Protein AF-0000000078815410 (afdb_homodimer)

Radius of gyration: 27.31 Å; Cα contacts (8 Å, |Δi|>4): 2546; chains: 2; bounding box: 97×78×73 Å

Organism: NCBI:txid997873

pLDDT: mean 85.06, std 20.86, range [18.75, 98.94]

Sequence (738 aa):
MSAFCLCMFTACDSDDNNLLCYGTHTDIEGDVTAFGAVGDGKTDCSKAINSAIASLPAEGGVLVIPEGDFVLDAPIVINKHNVTIKGLNPGMRSNIDVNGINDLLGPGGGSKLVARNAEAAIKVETGMKGVKIMNLMVSGGTEARNIGIHFAGATDNGMLSNIIGINLHTGIKIEQAKNMQIVNCWVCELPNSIELIGGENIVVKNCQLGAQPTGITCKVQEVNKLSFINNQVYPDGRENLVLDACNNCVIEGNNFKSYYNGILVLNGNDNTVNKNIFWLTGAVQNQLLDHGDDFGIINVKGNNNMVASNSLSCEWAYAGAVTVNAVQGTGNVFKNCFVDNLESYRVFLVNAQTEVSNCVSSDKVSIVEMSAFCLCMFTACDSDDNNLLCYGTHTDIEGDVTAFGAVGDGKTDCSKAINSAIASLPAEGGVLVIPEGDFVLDAPIVINKHNVTIKGLNPGMRSNIDVNGINDLLGPGGGSKLVARNAEAAIKVETGMKGVKIMNLMVSGGTEARNIGIHFAGATDNGMLSNIIGINLHTGIKIEQAKNMQIVNCWVCELPNSIELIGGENIVVKNCQLGAQPTGITCKVQEVNKLSFINNQVYPDGRENLVLDACNNCVIEGNNFKSYYNGILVLNGNDNTVNKNIFWLTGAVQNQLLDHGDDFGIINVKGNNNMVASNSLSCEWAYAGAVTVNAVQGTGNVFKNCFVDNLESYRVFLVNAQTEVSNCVSSDKVSIVE

Structure (mmCIF, N/CA/C/O backbone):
data_AF-0000000078815410-model_v1
#
loop_
_entity.id
_entity.type
_entity.pdbx_description
1 polymer 'Parallel beta-helix'
#
loop_
_atom_site.group_PDB
_atom_site.id
_atom_site.type_symbol
_atom_site.label_atom_id
_atom_site.label_alt_id
_atom_site.label_comp_id
_atom_site.label_asym_id
_atom_site.label_entity_id
_atom_site.label_seq_id
_atom_site.pdbx_PDB_ins_code
_atom_site.Cartn_x
_atom_site.Cartn_y
_atom_site.Cartn_z
_atom_site.occupancy
_atom_site.B_iso_or_equiv
_atom_site.auth_seq_id
_atom_site.auth_comp_id
_atom_site.auth_asym_id
_atom_site.auth_atom_id
_atom_site.pdbx_PDB_model_num
ATOM 1 N N . MET A 1 1 ? 45.094 0.623 -44.938 1 21.47 1 MET A N 1
ATOM 2 C CA . MET A 1 1 ? 43.938 -0.272 -45.062 1 21.47 1 MET A CA 1
ATOM 3 C C . MET A 1 1 ? 43.312 -0.536 -43.688 1 21.47 1 MET A C 1
ATOM 5 O O . MET A 1 1 ? 43.812 -1.364 -42.906 1 21.47 1 MET A O 1
ATOM 9 N N . SER A 1 2 ? 42.812 0.29 -42.781 1 20.84 2 SER A N 1
ATOM 10 C CA . SER A 1 2 ? 42.656 0.735 -41.406 1 20.84 2 SER A CA 1
ATOM 11 C C . SER A 1 2 ? 41.406 0.148 -40.781 1 20.84 2 SER A C 1
ATOM 13 O O . SER A 1 2 ? 40.312 0.32 -41.281 1 20.84 2 SER A O 1
ATOM 15 N N . ALA A 1 3 ? 41.5 -1.076 -39.938 1 19.61 3 ALA A N 1
ATOM 16 C CA . ALA A 1 3 ? 40.594 -2.152 -39.531 1 19.61 3 ALA A CA 1
ATOM 17 C C . ALA A 1 3 ? 39.562 -1.646 -38.531 1 19.61 3 ALA A C 1
ATOM 19 O O . ALA A 1 3 ? 39.906 -1.217 -37.438 1 19.61 3 ALA A O 1
ATOM 20 N N . PHE A 1 4 ? 38.406 -1.017 -38.875 1 18.75 4 PHE A N 1
ATOM 21 C CA . PHE A 1 4 ? 37.25 -0.422 -38.188 1 18.75 4 PHE A CA 1
ATOM 22 C C . PHE A 1 4 ? 36.469 -1.483 -37.438 1 18.75 4 PHE A C 1
ATOM 24 O O . PHE A 1 4 ? 35.812 -2.338 -38.062 1 18.75 4 PHE A O 1
ATOM 31 N N . CYS A 1 5 ? 37 -2.01 -36.25 1 20.64 5 CYS A N 1
ATOM 32 C CA . CYS A 1 5 ? 36.469 -3.102 -35.469 1 20.64 5 CYS A CA 1
ATOM 33 C C . CYS A 1 5 ? 35.031 -2.773 -35 1 20.64 5 CYS A C 1
ATOM 35 O O . CYS A 1 5 ? 34.844 -1.806 -34.25 1 20.64 5 CYS A O 1
ATOM 37 N N . LEU A 1 6 ? 34.031 -3.113 -35.719 1 19.34 6 LEU A N 1
ATOM 38 C CA . LEU A 1 6 ? 32.562 -3.021 -35.625 1 19.34 6 LEU A CA 1
ATOM 39 C C . LEU A 1 6 ? 32.062 -3.758 -34.375 1 19.34 6 LEU A C 1
ATOM 41 O O . LEU A 1 6 ? 32.25 -4.977 -34.25 1 19.34 6 LEU A O 1
ATOM 45 N N . CYS A 1 7 ? 32.094 -3.135 -33.156 1 23.2 7 CYS A N 1
ATOM 46 C CA . CYS A 1 7 ? 31.609 -3.521 -31.844 1 23.2 7 CYS A CA 1
ATOM 47 C C . CYS A 1 7 ? 30.203 -4.105 -31.922 1 23.2 7 CYS A C 1
ATOM 49 O O . CYS A 1 7 ? 29.25 -3.387 -32.219 1 23.2 7 CYS A O 1
ATOM 51 N N . MET A 1 8 ? 30.109 -5.328 -32.406 1 23.12 8 MET A N 1
ATOM 52 C CA . MET A 1 8 ? 28.922 -6.156 -32.594 1 23.12 8 MET A CA 1
ATOM 53 C C . MET A 1 8 ? 28.094 -6.223 -31.297 1 23.12 8 MET A C 1
ATOM 55 O O . MET A 1 8 ? 28.641 -6.453 -30.219 1 23.12 8 MET A O 1
ATOM 59 N N . PHE A 1 9 ? 26.984 -5.598 -31.172 1 26.02 9 PHE A N 1
ATOM 60 C CA . PHE A 1 9 ? 25.797 -5.57 -30.312 1 26.02 9 PHE A CA 1
ATOM 61 C C . PHE A 1 9 ? 25.281 -6.98 -30.047 1 26.02 9 PHE A C 1
ATOM 63 O O . PHE A 1 9 ? 24.578 -7.555 -30.891 1 26.02 9 PHE A O 1
ATOM 70 N N . THR A 1 10 ? 26.125 -7.883 -29.453 1 25.97 10 THR A N 1
ATOM 71 C CA . THR A 1 10 ? 25.75 -9.273 -29.188 1 25.97 10 THR A CA 1
ATOM 72 C C . THR A 1 10 ? 24.484 -9.344 -28.344 1 25.97 10 THR A C 1
ATOM 74 O O . THR A 1 10 ? 24.328 -8.57 -27.406 1 25.97 10 THR A O 1
ATOM 77 N N . ALA A 1 11 ? 23.422 -9.984 -28.578 1 27.25 11 ALA A N 1
ATOM 78 C CA . ALA A 1 11 ? 22.328 -10.672 -27.906 1 27.25 11 ALA A CA 1
ATOM 79 C C . ALA A 1 11 ? 22.797 -11.352 -26.625 1 27.25 11 ALA A C 1
ATOM 81 O O . ALA A 1 11 ? 24 -11.625 -26.469 1 27.25 11 ALA A O 1
ATOM 82 N N . CYS A 1 12 ? 21.969 -11.828 -25.578 1 31.03 12 CYS A N 1
ATOM 83 C CA . CYS A 1 12 ? 22.406 -12.531 -24.375 1 31.03 12 CYS A CA 1
ATOM 84 C C . CYS A 1 12 ? 23.484 -13.555 -24.703 1 31.03 12 CYS A C 1
ATOM 86 O O . CYS A 1 12 ? 23.703 -14.5 -23.938 1 31.03 12 CYS A O 1
ATOM 88 N N . ASP A 1 13 ? 23.906 -13.938 -25.766 1 26.97 13 ASP A N 1
ATOM 89 C CA . ASP A 1 13 ? 24.875 -14.977 -26.094 1 26.97 13 ASP A CA 1
ATOM 90 C C . ASP A 1 13 ? 26.203 -14.734 -25.375 1 26.97 13 ASP A C 1
ATOM 92 O O . ASP A 1 13 ? 27.109 -15.562 -25.422 1 26.97 13 ASP A O 1
ATOM 96 N N . SER A 1 14 ? 26.922 -13.797 -25.484 1 28.58 14 SER A N 1
ATOM 97 C CA . SER A 1 14 ? 28.344 -14.047 -25.25 1 28.58 14 SER A CA 1
ATOM 98 C C . SER A 1 14 ? 28.609 -14.438 -23.797 1 28.58 14 SER A C 1
ATOM 100 O O . SER A 1 14 ? 27.781 -14.195 -22.922 1 28.58 14 SER A O 1
ATOM 102 N N . ASP A 1 15 ? 29.891 -14.961 -23.219 1 27.55 15 ASP A N 1
ATOM 103 C CA . ASP A 1 15 ? 30.594 -15.648 -22.141 1 27.55 15 ASP A CA 1
ATOM 104 C C . ASP A 1 15 ? 30.266 -15.039 -20.781 1 27.55 15 ASP A C 1
ATOM 106 O O . ASP A 1 15 ? 30.562 -15.625 -19.75 1 27.55 15 ASP A O 1
ATOM 110 N N . ASP A 1 16 ? 30.641 -13.828 -20.469 1 29.02 16 ASP A N 1
ATOM 111 C CA . ASP A 1 16 ? 30.812 -13.406 -19.078 1 29.02 16 ASP A CA 1
ATOM 112 C C . ASP A 1 16 ? 29.484 -13.469 -18.312 1 29.02 16 ASP A C 1
ATOM 114 O O . ASP A 1 16 ? 28.453 -13.008 -18.812 1 29.02 16 ASP A O 1
ATOM 118 N N . ASN A 1 17 ? 29.25 -14.281 -17.094 1 28.05 17 ASN A N 1
ATOM 119 C CA . ASN A 1 17 ? 28.391 -15.023 -16.172 1 28.05 17 ASN A CA 1
ATOM 120 C C . ASN A 1 17 ? 27.094 -14.273 -15.875 1 28.05 17 ASN A C 1
ATOM 122 O O . ASN A 1 17 ? 26 -14.828 -16.047 1 28.05 17 ASN A O 1
ATOM 126 N N . ASN A 1 18 ? 26.906 -13.695 -14.484 1 27.2 18 ASN A N 1
ATOM 127 C CA . ASN A 1 18 ? 26.078 -13.891 -13.312 1 27.2 18 ASN A CA 1
ATOM 128 C C . ASN A 1 18 ? 24.797 -13.039 -13.375 1 27.2 18 ASN A C 1
ATOM 130 O O . ASN A 1 18 ? 24.219 -12.711 -12.344 1 27.2 18 ASN A O 1
ATOM 134 N N . LEU A 1 19 ? 24.547 -12.273 -14.336 1 30.44 19 LEU A N 1
ATOM 135 C CA . LEU A 1 19 ? 23.578 -11.203 -14.055 1 30.44 19 LEU A CA 1
ATOM 136 C C . LEU A 1 19 ? 22.156 -11.719 -14.156 1 30.44 19 LEU A C 1
ATOM 138 O O . LEU A 1 19 ? 21.781 -12.32 -15.164 1 30.44 19 LEU A O 1
ATOM 142 N N . LEU A 1 20 ? 21.594 -12.203 -13.07 1 33.81 20 LEU A N 1
ATOM 143 C CA . LEU A 1 20 ? 20.188 -12.57 -12.945 1 33.81 20 LEU A CA 1
ATOM 144 C C . LEU A 1 20 ? 19.281 -11.539 -13.617 1 33.81 20 LEU A C 1
ATOM 146 O O . LEU A 1 20 ? 19.406 -10.336 -13.344 1 33.81 20 LEU A O 1
ATOM 150 N N . CYS A 1 21 ? 18.969 -11.703 -14.812 1 32.62 21 CYS A N 1
ATOM 151 C CA . CYS A 1 21 ? 18.047 -10.836 -15.539 1 32.62 21 CYS A CA 1
ATOM 152 C C . CYS A 1 21 ? 16.656 -10.891 -14.922 1 32.62 21 CYS A C 1
ATOM 154 O O . CYS A 1 21 ? 15.93 -11.883 -15.094 1 32.62 21 CYS A O 1
ATOM 156 N N . TYR A 1 22 ? 16.469 -10.516 -13.75 1 31.31 22 TYR A N 1
ATOM 157 C CA . TYR A 1 22 ? 15.117 -10.578 -13.188 1 31.31 22 TYR A CA 1
ATOM 158 C C . TYR A 1 22 ? 14.078 -10.125 -14.203 1 31.31 22 TYR A C 1
ATOM 160 O O . TYR A 1 22 ? 12.969 -10.664 -14.25 1 31.31 22 TYR A O 1
ATOM 168 N N . GLY A 1 23 ? 13.82 -8.703 -14.5 1 30.25 23 GLY A N 1
ATOM 169 C CA . GLY A 1 23 ? 12.758 -8.164 -15.328 1 30.25 23 GLY A CA 1
ATOM 170 C C . GLY A 1 23 ? 12.898 -8.516 -16.797 1 30.25 23 GLY A C 1
ATOM 171 O O . GLY A 1 23 ? 13.906 -9.094 -17.203 1 30.25 23 GLY A O 1
ATOM 172 N N . THR A 1 24 ? 11.75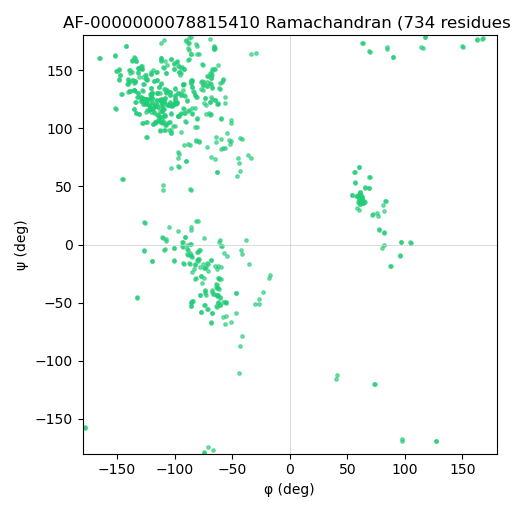8 -8.727 -17.562 1 32.28 24 THR A N 1
ATOM 173 C CA . THR A 1 24 ? 11.797 -8.656 -19.016 1 32.28 24 THR A CA 1
ATOM 174 C C . THR A 1 24 ? 12.773 -7.574 -19.469 1 32.28 24 THR A C 1
ATOM 176 O O . THR A 1 24 ? 12.719 -7.141 -20.625 1 32.28 24 THR A O 1
ATOM 179 N N . HIS A 1 25 ? 13.227 -6.621 -18.672 1 31.67 25 HIS A N 1
ATOM 180 C CA . HIS A 1 25 ? 13.641 -5.309 -19.156 1 31.67 25 HIS A CA 1
ATOM 181 C C . HIS A 1 25 ? 14.633 -5.434 -20.312 1 31.67 25 HIS A C 1
ATOM 183 O O . HIS A 1 25 ? 15.562 -6.234 -20.25 1 31.67 25 HIS A O 1
ATOM 189 N N . THR A 1 26 ? 14.242 -5.207 -21.469 1 34 26 THR A N 1
ATOM 190 C CA . THR A 1 26 ? 15.18 -4.637 -22.422 1 34 26 THR A CA 1
ATOM 191 C C . THR A 1 26 ? 16.312 -3.893 -21.719 1 34 26 THR A C 1
ATOM 193 O O . THR A 1 26 ? 17.312 -3.543 -22.344 1 34 26 THR A O 1
ATOM 196 N N . ASP A 1 27 ? 15.977 -3.062 -20.531 1 39.75 27 ASP A N 1
ATOM 197 C CA . ASP A 1 27 ? 17.062 -2.295 -19.906 1 39.75 27 ASP A CA 1
ATOM 198 C C . ASP A 1 27 ? 17.828 -3.145 -18.906 1 39.75 27 ASP A C 1
ATOM 200 O O . ASP A 1 27 ? 17.266 -4.008 -18.234 1 39.75 27 ASP A O 1
ATOM 204 N N . ILE A 1 28 ? 18.953 -3.305 -19.172 1 44.41 28 ILE A N 1
ATOM 205 C CA . ILE A 1 28 ? 20 -3.891 -18.344 1 44.41 28 ILE A CA 1
ATOM 206 C C . ILE A 1 28 ? 19.781 -3.492 -16.891 1 44.41 28 ILE A C 1
ATOM 208 O O . ILE A 1 28 ? 19.891 -2.316 -16.531 1 44.41 28 ILE A O 1
ATOM 212 N N . GLU A 1 29 ? 18.781 -4.156 -16.172 1 61.03 29 GLU A N 1
ATOM 213 C CA . GLU A 1 29 ? 18.719 -3.936 -14.727 1 61.03 29 GLU A CA 1
ATOM 214 C C . GLU A 1 29 ? 19.875 -4.652 -14.016 1 61.03 29 GLU A C 1
ATOM 216 O O . GLU A 1 29 ? 20.141 -5.828 -14.289 1 61.03 29 GLU A O 1
ATOM 221 N N . GLY A 1 30 ? 20.859 -3.795 -13.422 1 59.25 30 GLY A N 1
ATOM 222 C CA . GLY A 1 30 ? 21.922 -4.375 -12.609 1 59.25 30 GLY A CA 1
ATOM 223 C C . GLY A 1 30 ? 21.422 -4.93 -11.289 1 59.25 30 GLY A C 1
ATOM 224 O O . GLY A 1 30 ? 20.672 -4.258 -10.57 1 59.25 30 GLY A O 1
ATOM 225 N N . ASP A 1 31 ? 21.5 -6.32 -11.156 1 72.94 31 ASP A N 1
ATOM 226 C CA . ASP A 1 31 ? 21.234 -6.957 -9.875 1 72.94 31 ASP A CA 1
ATOM 227 C C . ASP A 1 31 ? 22.406 -6.734 -8.906 1 72.94 31 ASP A C 1
ATOM 229 O O . ASP A 1 31 ? 23.547 -7.086 -9.211 1 72.94 31 ASP A O 1
ATOM 233 N N . VAL A 1 32 ? 22.062 -6.129 -7.785 1 79.62 32 VAL A N 1
ATOM 234 C CA . VAL A 1 32 ? 23.094 -5.727 -6.836 1 79.62 32 VAL A CA 1
ATOM 235 C C . VAL A 1 32 ? 23.844 -6.961 -6.328 1 79.62 32 VAL A C 1
ATOM 237 O O . VAL A 1 32 ? 24.969 -6.852 -5.84 1 79.62 32 VAL A O 1
ATOM 240 N N . THR A 1 33 ? 23.203 -8.047 -6.516 1 76.94 33 THR A N 1
ATOM 241 C CA . THR A 1 33 ? 23.859 -9.258 -6.047 1 76.94 33 THR A CA 1
ATOM 242 C C . THR A 1 33 ? 25.031 -9.633 -6.965 1 76.94 33 THR A C 1
ATOM 244 O O . THR A 1 33 ? 25.969 -10.32 -6.543 1 76.94 33 THR A O 1
ATOM 247 N N . ALA A 1 34 ? 25.016 -9.117 -8.156 1 77.31 34 ALA A N 1
ATOM 248 C CA . ALA A 1 34 ? 26.141 -9.32 -9.086 1 77.31 34 ALA A CA 1
ATOM 249 C C . ALA A 1 34 ? 27.391 -8.594 -8.594 1 77.31 34 ALA A C 1
ATOM 251 O O . ALA A 1 34 ? 28.5 -8.898 -9.031 1 77.31 34 ALA A O 1
ATOM 252 N N . PHE A 1 35 ? 27.188 -7.723 -7.633 1 87.75 35 PHE A N 1
ATOM 253 C CA . PHE A 1 35 ? 28.297 -6.938 -7.102 1 87.75 35 PHE A CA 1
ATOM 254 C C . PHE A 1 35 ? 28.641 -7.371 -5.68 1 87.75 35 PHE A C 1
ATOM 256 O O . PHE A 1 35 ? 29.406 -6.703 -4.992 1 87.75 35 PHE A O 1
ATOM 263 N N . GLY A 1 36 ? 27.969 -8.422 -5.234 1 89.88 36 GLY A N 1
ATOM 264 C CA . GLY A 1 36 ? 28.359 -9.008 -3.959 1 89.88 36 GLY A CA 1
ATOM 265 C C . GLY A 1 36 ? 27.391 -8.68 -2.836 1 89.88 36 GLY A C 1
ATOM 266 O O . GLY A 1 36 ? 27.594 -9.094 -1.693 1 89.88 36 GLY A O 1
ATOM 267 N N . ALA A 1 37 ? 26.344 -7.969 -3.127 1 93.31 37 ALA A N 1
ATOM 268 C CA . ALA A 1 37 ? 25.344 -7.707 -2.094 1 93.31 37 ALA A CA 1
ATOM 269 C C . ALA A 1 37 ? 24.625 -8.992 -1.702 1 93.31 37 ALA A C 1
ATOM 271 O O . ALA A 1 37 ? 24.297 -9.812 -2.561 1 93.31 37 ALA A O 1
ATOM 272 N N . VAL A 1 38 ? 24.469 -9.141 -0.333 1 90.94 38 VAL A N 1
ATOM 273 C CA . VAL A 1 38 ? 23.812 -10.328 0.194 1 90.94 38 VAL A CA 1
ATOM 274 C C . VAL A 1 38 ? 22.656 -9.922 1.106 1 90.94 38 VAL A C 1
ATOM 276 O O . VAL A 1 38 ? 22.844 -9.125 2.031 1 90.94 38 VAL A O 1
ATOM 279 N N . GLY A 1 39 ? 21.5 -10.422 0.805 1 89.56 39 GLY A N 1
ATOM 280 C CA . GLY A 1 39 ? 20.312 -10.055 1.55 1 89.56 39 GLY A CA 1
ATOM 281 C C . GLY A 1 39 ? 20.094 -10.906 2.793 1 89.56 39 GLY A C 1
ATOM 282 O O . GLY A 1 39 ? 18.984 -11.336 3.074 1 89.56 39 GLY A O 1
ATOM 283 N N . ASP A 1 40 ? 21.156 -11.094 3.619 1 85.75 40 ASP A N 1
ATOM 284 C CA . ASP A 1 40 ? 21.094 -12.062 4.711 1 85.75 40 ASP A CA 1
ATOM 285 C C . ASP A 1 40 ? 20.828 -11.367 6.043 1 85.75 40 ASP A C 1
ATOM 287 O O . ASP A 1 40 ? 20.75 -12.023 7.086 1 85.75 40 ASP A O 1
ATOM 291 N N . GLY A 1 41 ? 20.766 -10.109 6.039 1 89.62 41 GLY A N 1
ATOM 292 C CA . GLY A 1 41 ? 20.484 -9.375 7.262 1 89.62 41 GLY A CA 1
ATOM 293 C C . GLY A 1 41 ? 21.719 -9.18 8.133 1 89.62 41 GLY A C 1
ATOM 294 O O . GLY A 1 41 ? 21.609 -8.719 9.266 1 89.62 41 GLY A O 1
ATOM 295 N N . LYS A 1 42 ? 22.859 -9.523 7.555 1 92.19 42 LYS A N 1
ATOM 296 C CA . LYS A 1 42 ? 24.094 -9.461 8.352 1 92.19 42 LYS A CA 1
ATOM 297 C C . LYS A 1 42 ? 25.203 -8.75 7.594 1 92.19 42 LYS A C 1
ATOM 299 O O . LYS A 1 42 ? 25.875 -7.879 8.141 1 92.19 42 LYS A O 1
ATOM 304 N N . THR A 1 43 ? 25.359 -9.109 6.336 1 94.62 43 THR A N 1
ATOM 305 C CA . THR A 1 43 ? 26.469 -8.625 5.527 1 94.62 43 THR A CA 1
ATOM 306 C C . THR A 1 43 ? 26.266 -7.172 5.129 1 94.62 43 THR A C 1
ATOM 308 O O . THR A 1 43 ? 25.172 -6.797 4.68 1 94.62 43 THR A O 1
ATOM 311 N N . ASP A 1 44 ? 27.312 -6.371 5.457 1 97.38 44 ASP A N 1
ATOM 312 C CA . ASP A 1 44 ? 27.234 -4.996 4.977 1 97.38 44 ASP A CA 1
ATOM 313 C C . ASP A 1 44 ? 27.281 -4.941 3.451 1 97.38 44 ASP A C 1
ATOM 315 O O . ASP A 1 44 ? 28.266 -5.371 2.84 1 97.38 44 ASP A O 1
ATOM 319 N N . CYS A 1 45 ? 26.25 -4.309 2.873 1 97.69 45 CYS A N 1
ATOM 320 C CA . CYS A 1 45 ? 26.109 -4.32 1.423 1 97.69 45 CYS A CA 1
ATOM 321 C C . CYS A 1 45 ? 26.438 -2.953 0.832 1 97.69 45 CYS A C 1
ATOM 323 O O . CYS A 1 45 ? 26.328 -2.754 -0.379 1 97.69 45 CYS A O 1
ATOM 325 N N . SER A 1 46 ? 26.875 -2.006 1.637 1 97.88 46 SER A N 1
ATOM 326 C CA . SER A 1 46 ? 27.062 -0.637 1.173 1 97.88 46 SER A CA 1
ATOM 327 C C . SER A 1 46 ? 28.031 -0.587 -0.003 1 97.88 46 SER A C 1
ATOM 329 O O . SER A 1 46 ? 27.719 -0.02 -1.051 1 97.88 46 SER A O 1
ATOM 331 N N . LYS A 1 47 ? 29.172 -1.227 0.148 1 97.69 47 LYS A N 1
ATOM 332 C CA . LYS A 1 47 ? 30.203 -1.177 -0.888 1 97.69 47 LYS A CA 1
ATOM 333 C C . LYS A 1 47 ? 29.719 -1.866 -2.164 1 97.69 47 LYS A C 1
ATOM 335 O O . LYS A 1 47 ? 29.953 -1.368 -3.268 1 97.69 47 LYS A O 1
ATOM 340 N N . ALA A 1 48 ? 29.109 -2.961 -1.96 1 96.31 48 ALA A N 1
ATOM 341 C CA . ALA A 1 48 ? 28.641 -3.729 -3.113 1 96.31 48 ALA A CA 1
ATOM 342 C C . ALA A 1 48 ? 27.641 -2.928 -3.936 1 96.31 48 ALA A C 1
ATOM 344 O O . ALA A 1 48 ? 27.75 -2.842 -5.16 1 96.31 48 ALA A O 1
ATOM 345 N N . ILE A 1 49 ? 26.719 -2.303 -3.301 1 96.38 49 ILE A N 1
ATOM 346 C CA . ILE A 1 49 ? 25.672 -1.583 -4.012 1 96.38 49 ILE A CA 1
ATOM 347 C C . ILE A 1 49 ? 26.234 -0.3 -4.613 1 96.38 49 ILE A C 1
ATOM 349 O O . ILE A 1 49 ? 25.891 0.079 -5.73 1 96.38 49 ILE A O 1
ATOM 353 N N . ASN A 1 50 ? 27.078 0.352 -3.883 1 97.44 50 ASN A N 1
ATOM 354 C CA . ASN A 1 50 ? 27.719 1.538 -4.441 1 97.44 50 ASN A CA 1
ATOM 355 C C . ASN A 1 50 ? 28.578 1.194 -5.652 1 97.44 50 ASN A C 1
ATOM 357 O O . ASN A 1 50 ? 28.672 1.985 -6.594 1 97.44 50 ASN A O 1
ATOM 361 N N . SER A 1 51 ? 29.219 0.005 -5.613 1 95.25 51 SER A N 1
ATOM 362 C CA . SER A 1 51 ? 29.953 -0.447 -6.781 1 95.25 51 SER A CA 1
ATOM 363 C C . SER A 1 51 ? 29.031 -0.673 -7.973 1 95.25 51 SER A C 1
ATOM 365 O O . SER A 1 51 ? 29.406 -0.398 -9.117 1 95.25 51 SER A O 1
ATOM 367 N N . ALA A 1 52 ? 27.891 -1.158 -7.699 1 92.69 52 ALA A N 1
ATOM 368 C CA . ALA A 1 52 ? 26.891 -1.334 -8.758 1 92.69 52 ALA A CA 1
ATOM 369 C C . ALA A 1 52 ? 26.5 0.008 -9.367 1 92.69 52 ALA A C 1
ATOM 371 O O . ALA A 1 52 ? 26.406 0.135 -10.594 1 92.69 52 ALA A O 1
ATOM 372 N N . ILE A 1 53 ? 26.297 1.006 -8.555 1 94.25 53 ILE A N 1
ATOM 373 C CA . ILE A 1 53 ? 25.953 2.338 -9.039 1 94.25 53 ILE A CA 1
ATOM 374 C C . ILE A 1 53 ? 27.109 2.891 -9.891 1 94.25 53 ILE A C 1
ATOM 376 O O . ILE A 1 53 ? 26.875 3.438 -10.969 1 94.25 53 ILE A O 1
ATOM 380 N N . ALA A 1 54 ? 28.312 2.705 -9.383 1 94.25 54 ALA A N 1
ATOM 381 C CA . ALA A 1 54 ? 29.5 3.191 -10.086 1 94.25 54 ALA A CA 1
ATOM 382 C C . ALA A 1 54 ? 29.609 2.549 -11.469 1 94.25 54 ALA A C 1
ATOM 384 O O . ALA A 1 54 ? 30.109 3.172 -12.406 1 94.25 54 ALA A O 1
ATOM 385 N N . SER A 1 55 ? 29.125 1.403 -11.555 1 90.12 55 SER A N 1
ATOM 386 C CA . SER A 1 55 ? 29.281 0.647 -12.797 1 90.12 55 SER A CA 1
ATOM 387 C C . SER A 1 55 ? 28.25 1.096 -13.836 1 90.12 55 SER A C 1
ATOM 389 O O . SER A 1 55 ? 28.375 0.765 -15.016 1 90.12 55 SER A O 1
ATOM 391 N N . LEU A 1 56 ? 27.25 1.848 -13.414 1 89.25 56 LEU A N 1
ATOM 392 C CA . LEU A 1 56 ? 26.25 2.312 -14.359 1 89.25 56 LEU A CA 1
ATOM 393 C C . LEU A 1 56 ? 26.859 3.273 -15.375 1 89.25 56 LEU A C 1
ATOM 395 O O . LEU A 1 56 ? 27.797 4.004 -15.062 1 89.25 56 LEU A O 1
ATOM 399 N N . PRO A 1 57 ? 26.312 3.32 -16.562 1 89.25 57 PRO A N 1
ATOM 400 C CA . PRO A 1 57 ? 26.766 4.309 -17.547 1 89.25 57 PRO A CA 1
ATOM 401 C C . PRO A 1 57 ? 26.469 5.742 -17.125 1 89.25 57 PRO A C 1
ATOM 403 O O . PRO A 1 57 ? 25.719 5.961 -16.156 1 89.25 57 PRO A O 1
ATOM 406 N N . ALA A 1 58 ? 27.047 6.637 -17.828 1 86.62 58 ALA A N 1
ATOM 407 C CA . ALA A 1 58 ? 26.859 8.062 -17.531 1 86.62 58 ALA A CA 1
ATOM 408 C C . ALA A 1 58 ? 25.391 8.461 -17.688 1 86.62 58 ALA A C 1
ATOM 410 O O . ALA A 1 58 ? 24.922 9.367 -17 1 86.62 58 ALA A O 1
ATOM 411 N N . GLU A 1 59 ? 24.719 7.773 -18.547 1 90.44 59 GLU A N 1
ATOM 412 C CA . GLU A 1 59 ? 23.328 8.094 -18.828 1 90.44 59 GLU A CA 1
ATOM 413 C C . GLU A 1 59 ? 22.406 7.559 -17.734 1 90.44 59 GLU A C 1
ATOM 415 O O . GLU A 1 59 ? 21.203 7.844 -17.734 1 90.44 59 GLU A O 1
ATOM 420 N N . GLY A 1 60 ? 22.953 6.828 -16.781 1 92.44 60 GLY A N 1
ATOM 421 C CA . GLY A 1 60 ? 22.156 6.27 -15.703 1 92.44 60 GLY A CA 1
ATOM 422 C C . GLY A 1 60 ? 21.766 4.82 -15.938 1 92.44 60 GLY A C 1
ATOM 423 O O . GLY A 1 60 ? 22.438 4.105 -16.688 1 92.44 60 GLY A O 1
ATOM 424 N N . GLY A 1 61 ? 20.906 4.352 -15.164 1 91.25 61 GLY A N 1
ATOM 425 C CA . GLY A 1 61 ? 20.453 2.969 -15.273 1 91.25 61 GLY A CA 1
ATOM 426 C C . GLY A 1 61 ? 19.641 2.512 -14.078 1 91.25 61 GLY A C 1
ATOM 427 O O . GLY A 1 61 ? 19.359 3.303 -13.18 1 91.25 61 GLY A O 1
ATOM 428 N N . VAL A 1 62 ? 19.188 1.241 -14.219 1 90.94 62 VAL A N 1
ATOM 429 C CA . VAL A 1 62 ? 18.328 0.671 -13.195 1 90.94 62 VAL A CA 1
ATOM 430 C C . VAL A 1 62 ? 19.094 -0.385 -12.398 1 90.94 62 VAL A C 1
ATOM 432 O O . VAL A 1 62 ? 19.75 -1.245 -12.977 1 90.94 62 VAL A O 1
ATOM 435 N N . LEU A 1 63 ? 19.094 -0.218 -11.094 1 91.38 63 LEU A N 1
ATOM 436 C CA . LEU A 1 63 ? 19.578 -1.239 -10.18 1 91.38 63 LEU A CA 1
ATOM 437 C C . LEU A 1 63 ? 18.438 -1.898 -9.43 1 91.38 63 LEU A C 1
ATOM 439 O O . LEU A 1 63 ? 17.578 -1.211 -8.867 1 91.38 63 LEU A O 1
ATOM 443 N N . VAL A 1 64 ? 18.422 -3.189 -9.406 1 89 64 VAL A N 1
ATOM 444 C CA . VAL A 1 64 ? 17.359 -3.949 -8.75 1 89 64 VAL A CA 1
ATOM 445 C C . VAL A 1 64 ? 17.875 -4.504 -7.422 1 89 64 VAL A C 1
ATOM 447 O O . VAL A 1 64 ? 18.969 -5.066 -7.359 1 89 64 VAL A O 1
ATOM 450 N N . ILE A 1 65 ? 17.094 -4.242 -6.379 1 91.38 65 ILE A N 1
ATOM 451 C CA . ILE A 1 65 ? 17.281 -4.891 -5.082 1 91.38 65 ILE A CA 1
ATOM 452 C C . ILE A 1 65 ? 16.328 -6.082 -4.965 1 91.38 65 ILE A C 1
ATOM 454 O O . ILE A 1 65 ? 15.109 -5.906 -4.867 1 91.38 65 ILE A O 1
ATOM 458 N N . PRO A 1 66 ? 16.906 -7.262 -4.977 1 85.19 66 PRO A N 1
ATOM 459 C CA . PRO A 1 66 ? 16 -8.414 -4.863 1 85.19 66 PRO A CA 1
ATOM 460 C C . PRO A 1 66 ? 15.461 -8.602 -3.447 1 85.19 66 PRO A C 1
ATOM 462 O O . PRO A 1 66 ? 15.703 -7.762 -2.574 1 85.19 66 PRO A O 1
ATOM 465 N N . GLU A 1 67 ? 14.656 -9.641 -3.277 1 81.5 67 GLU A N 1
ATOM 466 C CA . GLU A 1 67 ? 14.125 -9.945 -1.952 1 81.5 67 GLU A CA 1
ATOM 467 C C . GLU A 1 67 ? 15.25 -10.25 -0.966 1 81.5 67 GLU A C 1
ATOM 469 O O . GLU A 1 67 ? 16.219 -10.945 -1.305 1 81.5 67 GLU A O 1
ATOM 474 N N . GLY A 1 68 ? 15.18 -9.711 0.142 1 83.94 68 GLY A N 1
ATOM 475 C CA . GLY A 1 68 ? 16.172 -9.914 1.183 1 83.94 68 GLY A CA 1
ATOM 476 C C . GLY A 1 68 ? 16.344 -8.711 2.092 1 83.94 68 GLY A C 1
ATOM 477 O O . GLY A 1 68 ? 15.719 -7.676 1.881 1 83.94 68 GLY A O 1
ATOM 478 N N . ASP A 1 69 ? 17.094 -8.969 3.127 1 89.75 69 ASP A N 1
ATOM 479 C CA . ASP A 1 69 ? 17.484 -7.895 4.031 1 89.75 69 ASP A CA 1
ATOM 480 C C . ASP A 1 69 ? 18.922 -7.441 3.746 1 89.75 69 ASP A C 1
ATOM 482 O O . ASP A 1 69 ? 19.875 -8.086 4.18 1 89.75 69 ASP A O 1
ATOM 486 N N . PHE A 1 70 ? 19.062 -6.359 3.086 1 92.88 70 PHE A N 1
ATOM 487 C CA . PHE A 1 70 ? 20.375 -5.84 2.721 1 92.88 70 PHE A CA 1
ATOM 488 C C . PHE A 1 70 ? 20.844 -4.777 3.713 1 92.88 70 PHE A C 1
ATOM 490 O O . PHE A 1 70 ? 20.312 -3.664 3.725 1 92.88 70 PHE A O 1
ATOM 497 N N . VAL A 1 71 ? 21.859 -5.16 4.461 1 95.75 71 VAL A N 1
ATOM 498 C CA . VAL A 1 71 ? 22.312 -4.328 5.574 1 95.75 71 VAL A CA 1
ATOM 499 C C . VAL A 1 71 ? 23.281 -3.264 5.062 1 95.75 71 VAL A C 1
ATOM 501 O O . VAL A 1 71 ? 24.125 -3.543 4.211 1 95.75 71 VAL A O 1
ATOM 504 N N . LEU A 1 72 ? 23.141 -2.064 5.637 1 97.56 72 LEU A N 1
ATOM 505 C CA . LEU A 1 72 ? 23.984 -0.932 5.254 1 97.56 72 LEU A CA 1
ATOM 506 C C . LEU A 1 72 ? 24.688 -0.345 6.469 1 97.56 72 LEU A C 1
ATOM 508 O O . LEU A 1 72 ? 24.031 0.136 7.402 1 97.56 72 LEU A O 1
ATOM 512 N N . ASP A 1 73 ? 25.969 -0.327 6.453 1 97.75 73 ASP A N 1
ATOM 513 C CA . ASP A 1 73 ? 26.766 0.342 7.477 1 97.75 73 ASP A CA 1
ATOM 514 C C . ASP A 1 73 ? 27.25 1.703 6.988 1 97.75 73 ASP A C 1
ATOM 516 O O . ASP A 1 73 ? 27.75 2.512 7.777 1 97.75 73 ASP A O 1
ATOM 520 N N . ALA A 1 74 ? 27.141 1.901 5.758 1 98.12 74 ALA A N 1
ATOM 521 C CA . ALA A 1 74 ? 27.312 3.189 5.086 1 98.12 74 ALA A CA 1
ATOM 522 C C . ALA A 1 74 ? 26.188 3.436 4.082 1 98.12 74 ALA A C 1
ATOM 524 O O . ALA A 1 74 ? 25.5 2.498 3.658 1 98.12 74 ALA A O 1
ATOM 525 N N . PRO A 1 75 ? 26.031 4.723 3.723 1 98.56 75 PRO A N 1
ATOM 526 C CA . PRO A 1 75 ? 24.938 4.992 2.801 1 98.56 75 PRO A CA 1
ATOM 527 C C . PRO A 1 75 ? 25.172 4.414 1.408 1 98.56 75 PRO A C 1
ATOM 529 O O . PRO A 1 75 ? 26.312 4.293 0.973 1 98.56 75 PRO A O 1
ATOM 532 N N . ILE A 1 76 ? 24.062 4 0.754 1 98.56 76 ILE A N 1
ATOM 533 C CA . ILE A 1 76 ? 24.047 3.969 -0.705 1 98.56 76 ILE A CA 1
ATOM 534 C C . ILE A 1 76 ? 24.062 5.395 -1.252 1 98.56 76 ILE A C 1
ATOM 536 O O . ILE A 1 76 ? 23.172 6.191 -0.956 1 98.56 76 ILE A O 1
ATOM 540 N N . VAL A 1 77 ? 25.031 5.668 -2.035 1 98.69 77 VAL A N 1
ATOM 541 C CA . VAL A 1 77 ? 25.188 7.035 -2.516 1 98.69 77 VAL A CA 1
ATOM 542 C C . VAL A 1 77 ? 24.859 7.098 -4.008 1 98.69 77 VAL A C 1
ATOM 544 O O . VAL A 1 77 ? 25.547 6.469 -4.82 1 98.69 77 VAL A O 1
ATOM 547 N N . ILE A 1 78 ? 23.844 7.832 -4.359 1 98.56 78 ILE A N 1
ATOM 548 C CA . ILE A 1 78 ? 23.531 8.062 -5.766 1 98.56 78 ILE A CA 1
ATOM 549 C C . ILE A 1 78 ? 24.172 9.367 -6.23 1 98.56 78 ILE A C 1
ATOM 551 O O . ILE A 1 78 ? 23.75 10.453 -5.812 1 98.56 78 ILE A O 1
ATOM 555 N N . ASN A 1 79 ? 25.109 9.234 -7.09 1 97.88 79 ASN A N 1
ATOM 556 C CA . ASN A 1 79 ? 25.859 10.391 -7.574 1 97.88 79 ASN A CA 1
ATOM 557 C C . ASN A 1 79 ? 25.859 10.469 -9.094 1 97.88 79 ASN A C 1
ATOM 559 O O . ASN A 1 79 ? 26.781 11.023 -9.695 1 97.88 79 ASN A O 1
ATOM 563 N N . LYS A 1 80 ? 24.906 9.773 -9.688 1 96.12 80 LYS A N 1
ATOM 564 C CA . LYS A 1 80 ? 24.672 9.805 -11.133 1 96.12 80 LYS A CA 1
ATOM 565 C C . LYS A 1 80 ? 23.234 10.18 -11.461 1 96.12 80 LYS A C 1
ATOM 567 O O . LYS A 1 80 ? 22.312 9.867 -10.695 1 96.12 80 LYS A O 1
ATOM 572 N N . HIS A 1 81 ? 23.141 10.953 -12.672 1 96.69 81 HIS A N 1
ATOM 573 C CA . HIS A 1 81 ? 21.797 11.273 -13.148 1 96.69 81 HIS A CA 1
ATOM 574 C C . HIS A 1 81 ? 21.062 10.023 -13.617 1 96.69 81 HIS A C 1
ATOM 576 O O . HIS A 1 81 ? 21.703 9.039 -14.023 1 96.69 81 HIS A O 1
ATOM 582 N N . ASN A 1 82 ? 19.734 10.023 -13.508 1 96.62 82 ASN A N 1
ATOM 583 C CA . ASN A 1 82 ? 18.859 9.047 -14.133 1 96.62 82 ASN A CA 1
ATOM 584 C C . ASN A 1 82 ? 19.109 7.641 -13.594 1 96.62 82 ASN A C 1
ATOM 586 O O . ASN A 1 82 ? 19.109 6.676 -14.359 1 96.62 82 ASN A O 1
ATOM 590 N N . VAL A 1 83 ? 19.422 7.574 -12.297 1 96.19 83 VAL A N 1
ATOM 591 C CA . VAL A 1 83 ? 19.547 6.289 -11.617 1 96.19 83 VAL A CA 1
ATOM 592 C C . VAL A 1 83 ? 18.203 5.902 -10.992 1 96.19 83 VAL A C 1
ATOM 594 O O . VAL A 1 83 ? 17.547 6.73 -10.367 1 96.19 83 VAL A O 1
ATOM 597 N N . THR A 1 84 ? 17.75 4.695 -11.281 1 95.5 84 THR A N 1
ATOM 598 C CA . THR A 1 84 ? 16.609 4.102 -10.594 1 95.5 84 THR A CA 1
ATOM 599 C C . THR A 1 84 ? 17.062 2.961 -9.688 1 95.5 84 THR A C 1
ATOM 601 O O . THR A 1 84 ? 17.766 2.049 -10.125 1 95.5 84 THR A O 1
ATOM 604 N N . ILE A 1 85 ? 16.719 3.045 -8.414 1 96.12 85 ILE A N 1
ATOM 605 C CA . ILE A 1 85 ? 16.812 1.914 -7.5 1 96.12 85 ILE A CA 1
ATOM 606 C C . ILE A 1 85 ? 15.422 1.326 -7.27 1 96.12 85 ILE A C 1
ATOM 608 O O . ILE A 1 85 ? 14.523 2.018 -6.793 1 96.12 85 ILE A O 1
ATOM 612 N N . LYS A 1 86 ? 15.289 0.076 -7.629 1 92.31 86 LYS A N 1
ATOM 613 C CA . LYS A 1 86 ? 13.961 -0.522 -7.508 1 92.31 86 LYS A CA 1
ATOM 614 C C . LYS A 1 86 ? 14.023 -1.875 -6.805 1 92.31 86 LYS A C 1
ATOM 616 O O . LYS A 1 86 ? 14.891 -2.697 -7.113 1 92.31 86 LYS A O 1
ATOM 621 N N . GLY A 1 87 ? 13.141 -2.074 -5.77 1 90 87 GLY A N 1
ATOM 622 C CA . GLY A 1 87 ? 12.906 -3.398 -5.219 1 90 87 GLY A CA 1
ATOM 623 C C . GLY A 1 87 ? 11.812 -4.16 -5.941 1 90 87 GLY A C 1
ATOM 624 O O . GLY A 1 87 ? 11.211 -3.643 -6.887 1 90 87 GLY A O 1
ATOM 625 N N . LEU A 1 88 ? 11.688 -5.387 -5.543 1 80.62 88 LEU A N 1
ATOM 626 C CA . LEU A 1 88 ? 10.594 -6.195 -6.066 1 80.62 88 LEU A CA 1
ATOM 627 C C . LEU A 1 88 ? 9.281 -5.844 -5.379 1 80.62 88 LEU A C 1
ATOM 629 O O . LEU A 1 88 ? 8.234 -5.762 -6.031 1 80.62 88 LEU A O 1
ATOM 633 N N . ASN A 1 89 ? 9.352 -5.703 -4.164 1 80.75 89 ASN A N 1
ATOM 634 C CA . ASN A 1 89 ? 8.258 -5.285 -3.295 1 80.75 89 ASN A CA 1
ATOM 635 C C . ASN A 1 89 ? 8.766 -4.863 -1.918 1 80.75 89 ASN A C 1
ATOM 637 O O . ASN A 1 89 ? 9.836 -5.293 -1.487 1 80.75 89 ASN A O 1
ATOM 641 N N . PRO A 1 90 ? 7.887 -4.07 -1.203 1 84.44 90 PRO A N 1
ATOM 642 C CA . PRO A 1 90 ? 8.398 -3.596 0.086 1 84.44 90 PRO A CA 1
ATOM 643 C C . PRO A 1 90 ? 8.242 -4.633 1.198 1 84.44 90 PRO A C 1
ATOM 645 O O . PRO A 1 90 ? 8.906 -4.531 2.234 1 84.44 90 PRO A O 1
ATOM 648 N N . GLY A 1 91 ? 7.422 -5.598 0.996 1 78.88 91 GLY A N 1
ATOM 649 C CA . GLY A 1 91 ? 7.32 -6.715 1.923 1 78.88 91 GLY A CA 1
ATOM 650 C C . GLY A 1 91 ? 6.711 -6.328 3.258 1 78.88 91 GLY A C 1
ATOM 651 O O . GLY A 1 91 ? 7.195 -6.742 4.312 1 78.88 91 GLY A O 1
ATOM 652 N N . MET A 1 92 ? 5.664 -5.672 3.363 1 76.31 92 MET A N 1
ATOM 653 C CA . MET A 1 92 ? 5.023 -5.27 4.609 1 76.31 92 MET A CA 1
ATOM 654 C C . MET A 1 92 ? 4.383 -6.465 5.305 1 76.31 92 MET A C 1
ATOM 656 O O . MET A 1 92 ? 3.773 -7.316 4.652 1 76.31 92 MET A O 1
ATOM 660 N N . ARG A 1 93 ? 4.586 -6.535 6.691 1 70.31 93 ARG A N 1
ATOM 661 C CA . ARG A 1 93 ? 3.879 -7.48 7.551 1 70.31 93 ARG A CA 1
ATOM 662 C C . ARG A 1 93 ? 2.992 -6.754 8.555 1 70.31 93 ARG A C 1
ATOM 664 O O . ARG A 1 93 ? 3.328 -5.656 9.008 1 70.31 93 ARG A O 1
ATOM 671 N N . SER A 1 94 ? 1.918 -7.496 8.828 1 69.56 94 SER A N 1
ATOM 672 C CA . SER A 1 94 ? 0.979 -6.852 9.742 1 69.56 94 SER A CA 1
ATOM 673 C C . SER A 1 94 ? 1.297 -7.191 11.195 1 69.56 94 SER A C 1
ATOM 675 O O . SER A 1 94 ? 2.104 -8.078 11.461 1 69.56 94 SER A O 1
ATOM 677 N N . ASN A 1 95 ? 0.544 -6.566 12.109 1 63.38 95 ASN A N 1
ATOM 678 C CA . ASN A 1 95 ? 0.701 -6.73 13.547 1 63.38 95 ASN A CA 1
ATOM 679 C C . ASN A 1 95 ? 0.027 -8.008 14.039 1 63.38 95 ASN A C 1
ATOM 681 O O . ASN A 1 95 ? 0.162 -8.375 15.211 1 63.38 95 ASN A O 1
ATOM 685 N N . ILE A 1 96 ? -0.683 -8.719 13.258 1 62.47 96 ILE A N 1
ATOM 686 C CA . ILE A 1 96 ? -1.31 -9.969 13.68 1 62.47 96 ILE A CA 1
ATOM 687 C C . ILE A 1 96 ? -0.289 -11.102 13.625 1 62.47 96 ILE A C 1
ATOM 689 O O . ILE A 1 96 ? -0.447 -12.117 14.305 1 62.47 96 ILE A O 1
ATOM 693 N N . ASP A 1 97 ? 0.618 -11.031 12.82 1 57.5 97 ASP A N 1
ATOM 694 C CA . ASP A 1 97 ? 1.665 -12.039 12.703 1 57.5 97 ASP A CA 1
ATOM 695 C C . ASP A 1 97 ? 2.852 -11.711 13.609 1 57.5 97 ASP A C 1
ATOM 697 O O . ASP A 1 97 ? 3.863 -11.188 13.141 1 57.5 97 ASP A O 1
ATOM 701 N N . VAL A 1 98 ? 2.559 -11.898 14.961 1 51.22 98 VAL A N 1
ATOM 702 C CA . VAL A 1 98 ? 3.518 -11.453 15.969 1 51.22 98 VAL A CA 1
ATOM 703 C C . VAL A 1 98 ? 4.656 -12.469 16.078 1 51.22 98 VAL A C 1
ATOM 705 O O . VAL A 1 98 ? 5.617 -12.25 16.812 1 51.22 98 VAL A O 1
ATOM 708 N N . ASN A 1 99 ? 4.453 -13.617 15.484 1 47.78 99 ASN A N 1
ATOM 709 C CA . ASN A 1 99 ? 5.508 -14.57 15.797 1 47.78 99 ASN A CA 1
ATOM 710 C C . ASN A 1 99 ? 6.844 -14.156 15.18 1 47.78 99 ASN A C 1
ATOM 712 O O . ASN A 1 99 ? 6.902 -13.797 14 1 47.78 99 ASN A O 1
ATOM 716 N N . GLY A 1 100 ? 7.852 -14.078 16.156 1 45.44 100 GLY A N 1
ATOM 717 C CA . GLY A 1 100 ? 9.258 -13.82 15.922 1 45.44 100 GLY A CA 1
ATOM 718 C C . GLY A 1 100 ? 9.578 -12.344 15.734 1 45.44 100 GLY A C 1
ATOM 719 O O . GLY A 1 100 ? 10.289 -11.969 14.805 1 45.44 100 GLY A O 1
ATOM 720 N N . ILE A 1 101 ? 8.805 -11.461 16.469 1 44.28 101 ILE A N 1
ATOM 721 C CA . ILE A 1 101 ? 8.852 -10.008 16.578 1 44.28 101 ILE A CA 1
ATOM 722 C C . ILE A 1 101 ? 10.266 -9.508 16.297 1 44.28 101 ILE A C 1
ATOM 724 O O . ILE A 1 101 ? 10.438 -8.477 15.648 1 44.28 101 ILE A O 1
ATOM 728 N N . ASN A 1 102 ? 11.078 -10.094 16.969 1 43.44 102 ASN A N 1
ATOM 729 C CA . ASN A 1 102 ? 12.438 -9.57 16.828 1 43.44 102 ASN A CA 1
ATOM 730 C C . ASN A 1 102 ? 12.891 -9.602 15.367 1 43.44 102 ASN A C 1
ATOM 732 O O . ASN A 1 102 ? 13.953 -9.062 15.039 1 43.44 102 ASN A O 1
ATOM 736 N N . ASP A 1 103 ? 12.039 -10.234 14.531 1 45.5 103 ASP A N 1
ATOM 737 C CA . ASP A 1 103 ? 12.648 -10.492 13.227 1 45.5 103 ASP A CA 1
ATOM 738 C C . ASP A 1 103 ? 12.016 -9.617 12.141 1 45.5 103 ASP A C 1
ATOM 740 O O . ASP A 1 103 ? 11.125 -10.07 11.414 1 45.5 103 ASP A O 1
ATOM 744 N N . LEU A 1 104 ? 11.844 -8.312 12.352 1 45.09 104 LEU A N 1
ATOM 745 C CA . LEU A 1 104 ? 11.578 -7.465 11.188 1 45.09 104 LEU A CA 1
ATOM 746 C C . LEU A 1 104 ? 11.992 -8.172 9.898 1 45.09 104 LEU A C 1
ATOM 748 O O . LEU A 1 104 ? 11.508 -7.824 8.82 1 45.09 104 LEU A O 1
ATOM 752 N N . LEU A 1 105 ? 12.992 -9.039 10.078 1 44.75 105 LEU A N 1
ATOM 753 C CA . LEU A 1 105 ? 13.633 -9.828 9.031 1 44.75 105 LEU A CA 1
ATOM 754 C C . LEU A 1 105 ? 12.867 -11.125 8.781 1 44.75 105 LEU A C 1
ATOM 756 O O . LEU A 1 105 ? 13.344 -12 8.055 1 44.75 105 LEU A O 1
ATOM 760 N N . GLY A 1 106 ? 11.703 -11.102 9.297 1 45.59 106 GLY A N 1
ATOM 761 C CA . GLY A 1 106 ? 11.07 -12.398 9.125 1 45.59 106 GLY A CA 1
ATOM 762 C C . GLY A 1 106 ? 10.68 -12.688 7.691 1 45.59 106 GLY A C 1
ATOM 763 O O . GLY A 1 106 ? 11.031 -11.938 6.781 1 45.59 106 GLY A O 1
ATOM 764 N N . PRO A 1 107 ? 10.016 -13.789 7.527 1 46.31 107 PRO A N 1
ATOM 765 C CA . PRO A 1 107 ? 9.641 -14.352 6.227 1 46.31 107 PRO A CA 1
ATOM 766 C C . PRO A 1 107 ? 8.758 -13.406 5.41 1 46.31 107 PRO A C 1
ATOM 768 O O . PRO A 1 107 ? 8.281 -13.781 4.336 1 46.31 107 PRO A O 1
ATOM 771 N N . GLY A 1 108 ? 8.422 -12.25 5.969 1 54.38 108 GLY A N 1
ATOM 772 C CA . GLY A 1 108 ? 7.484 -11.43 5.223 1 54.38 108 GLY A CA 1
ATOM 773 C C . GLY A 1 108 ? 8.008 -11.016 3.857 1 54.38 108 GLY A C 1
ATOM 774 O O . GLY A 1 108 ? 7.25 -10.531 3.018 1 54.38 108 GLY A O 1
ATOM 775 N N . GLY A 1 109 ? 9.141 -11.477 3.484 1 69.19 109 GLY A N 1
ATOM 776 C CA . GLY A 1 109 ? 9.594 -11.25 2.123 1 69.19 109 GLY A CA 1
ATOM 777 C C . GLY A 1 109 ? 9.781 -9.781 1.798 1 69.19 109 GLY A C 1
ATOM 778 O O . GLY A 1 109 ? 9.797 -8.938 2.697 1 69.19 109 GLY A O 1
ATOM 779 N N . GLY A 1 110 ? 10.281 -9.367 0.729 1 81.06 110 GLY A N 1
ATOM 780 C CA . GLY A 1 110 ? 10.438 -8.047 0.145 1 81.06 110 GLY A CA 1
ATOM 781 C C . GLY A 1 110 ? 11.883 -7.621 -0.004 1 81.06 110 GLY A C 1
ATOM 782 O O . GLY A 1 110 ? 12.789 -8.32 0.462 1 81.06 110 GLY A O 1
ATOM 783 N N . SER A 1 111 ? 11.961 -6.59 -0.702 1 89.62 111 SER A N 1
ATOM 784 C CA . SER A 1 111 ? 13.258 -5.945 -0.901 1 89.62 111 SER A CA 1
ATOM 785 C C . SER A 1 111 ? 13.523 -4.902 0.177 1 89.62 111 SER A C 1
ATOM 787 O O . SER A 1 111 ? 12.93 -3.82 0.164 1 89.62 111 SER A O 1
ATOM 789 N N . LYS A 1 112 ? 14.438 -5.266 1.14 1 92.12 112 LYS A N 1
ATOM 790 C CA . LYS A 1 112 ? 14.609 -4.383 2.291 1 92.12 112 LYS A CA 1
ATOM 791 C C . LYS A 1 112 ? 16.047 -3.861 2.377 1 92.12 112 LYS A C 1
ATOM 793 O O . LYS A 1 112 ? 17 -4.633 2.266 1 92.12 112 LYS A O 1
ATOM 798 N N . LEU A 1 113 ? 16.172 -2.584 2.539 1 95.25 113 LEU A N 1
ATOM 799 C CA . LEU A 1 113 ? 17.422 -1.937 2.943 1 95.25 113 LEU A CA 1
ATOM 800 C C . LEU A 1 113 ? 17.391 -1.602 4.43 1 95.25 113 LEU A C 1
ATOM 802 O O . LEU A 1 113 ? 16.5 -0.91 4.902 1 95.25 113 LEU A O 1
ATOM 806 N N . VAL A 1 114 ? 18.359 -2.141 5.148 1 94.38 114 VAL A N 1
ATOM 807 C CA . VAL A 1 114 ? 18.391 -1.964 6.594 1 94.38 114 VAL A CA 1
ATOM 808 C C . VAL A 1 114 ? 19.578 -1.089 6.977 1 94.38 114 VAL A C 1
ATOM 810 O O . VAL A 1 114 ? 20.734 -1.531 6.91 1 94.38 114 VAL A O 1
ATOM 813 N N . ALA A 1 115 ? 19.328 0.11 7.402 1 96.5 115 ALA A N 1
ATOM 814 C CA . ALA A 1 115 ? 20.391 1.021 7.844 1 96.5 115 ALA A CA 1
ATOM 815 C C . ALA A 1 115 ? 20.844 0.683 9.258 1 96.5 115 ALA A C 1
ATOM 817 O O . ALA A 1 115 ? 20.359 1.273 10.234 1 96.5 115 ALA A O 1
ATOM 818 N N . ARG A 1 116 ? 21.75 -0.153 9.344 1 94.44 116 ARG A N 1
ATOM 819 C CA . ARG A 1 116 ? 22.25 -0.557 10.656 1 94.44 116 ARG A CA 1
ATOM 820 C C . ARG A 1 116 ? 23.109 0.54 11.273 1 94.44 116 ARG A C 1
ATOM 822 O O . ARG A 1 116 ? 22.875 0.956 12.414 1 94.44 116 ARG A O 1
ATOM 829 N N . ASN A 1 117 ? 24.141 1.043 10.508 1 95.06 117 ASN A N 1
ATOM 830 C CA . ASN A 1 117 ? 25.016 2.096 11 1 95.06 117 ASN A CA 1
ATOM 831 C C . ASN A 1 117 ? 25.078 3.279 10.039 1 95.06 117 ASN A C 1
ATOM 833 O O . ASN A 1 117 ? 25.641 4.32 10.367 1 95.06 117 ASN A O 1
ATOM 837 N N . ALA A 1 118 ? 24.438 3.082 8.922 1 97.12 118 ALA A N 1
ATOM 838 C CA . ALA A 1 118 ? 24.484 4.152 7.926 1 97.12 118 ALA A CA 1
ATOM 839 C C . ALA A 1 118 ? 23.719 5.379 8.406 1 97.12 118 ALA A C 1
ATOM 841 O O . ALA A 1 118 ? 22.625 5.254 8.984 1 97.12 118 ALA A O 1
ATOM 842 N N . GLU A 1 119 ? 24.266 6.543 8.18 1 97 119 GLU A N 1
ATOM 843 C CA . GLU A 1 119 ? 23.562 7.766 8.547 1 97 119 GLU A CA 1
ATOM 844 C C . GLU A 1 119 ? 22.25 7.898 7.789 1 97 119 GLU A C 1
ATOM 846 O O . GLU A 1 119 ? 21.266 8.414 8.32 1 97 119 GLU A O 1
ATOM 851 N N . ALA A 1 120 ? 22.297 7.52 6.602 1 98.38 120 ALA A N 1
ATOM 852 C CA . ALA A 1 120 ? 21.125 7.363 5.734 1 98.38 120 ALA A CA 1
ATOM 853 C C . ALA A 1 120 ? 21.219 6.066 4.934 1 98.38 120 ALA A C 1
ATOM 855 O O . ALA A 1 120 ? 22.297 5.672 4.492 1 98.38 120 ALA A O 1
ATOM 856 N N . ALA A 1 121 ? 20.078 5.379 4.742 1 98.38 121 ALA A N 1
ATOM 857 C CA . ALA A 1 121 ? 20.125 4.203 3.881 1 98.38 121 ALA A CA 1
ATOM 858 C C . ALA A 1 121 ? 20.5 4.586 2.449 1 98.38 121 ALA A C 1
ATOM 860 O O . ALA A 1 121 ? 21.453 4.055 1.885 1 98.38 121 ALA A O 1
ATOM 861 N N . ILE A 1 122 ? 19.766 5.527 1.869 1 98.81 122 ILE A N 1
ATOM 862 C CA . ILE A 1 122 ? 20.062 6.062 0.546 1 98.81 122 ILE A CA 1
ATOM 863 C C . ILE A 1 122 ? 20.312 7.566 0.642 1 98.81 122 ILE A C 1
ATOM 865 O O . ILE A 1 122 ? 19.516 8.297 1.234 1 98.81 122 ILE A O 1
ATOM 869 N N . LYS A 1 123 ? 21.359 7.977 0.119 1 98.88 123 LYS A N 1
ATOM 870 C CA . LYS A 1 123 ? 21.688 9.391 0.013 1 98.88 123 LYS A CA 1
ATOM 871 C C . LYS A 1 123 ? 21.844 9.812 -1.445 1 98.88 123 LYS A C 1
ATOM 873 O O . LYS A 1 123 ? 22.656 9.242 -2.182 1 98.88 123 LYS A O 1
ATOM 878 N N . VAL A 1 124 ? 21.094 10.758 -1.872 1 98.88 124 VAL A N 1
ATOM 879 C CA . VAL A 1 124 ? 21.188 11.312 -3.217 1 98.88 124 VAL A CA 1
ATOM 880 C C . VAL A 1 124 ? 21.984 12.617 -3.176 1 98.88 124 VAL A C 1
ATOM 882 O O . VAL A 1 124 ? 21.609 13.555 -2.463 1 98.88 124 VAL A O 1
ATOM 885 N N . GLU A 1 125 ? 22.953 12.664 -3.938 1 98.62 125 GLU A N 1
ATOM 886 C CA . GLU A 1 125 ? 23.828 13.828 -3.918 1 98.62 125 GLU A CA 1
ATOM 887 C C . GLU A 1 125 ? 23.188 15.031 -4.598 1 98.62 125 GLU A C 1
ATOM 889 O O . GLU A 1 125 ? 22.328 14.867 -5.477 1 98.62 125 GLU A O 1
ATOM 894 N N . THR A 1 126 ? 23.672 16.188 -4.156 1 98.62 126 THR A N 1
ATOM 895 C CA . THR A 1 126 ? 23.203 17.422 -4.773 1 98.62 126 THR A CA 1
ATOM 896 C C . THR A 1 126 ? 23.484 17.422 -6.273 1 98.62 126 THR A C 1
ATOM 898 O O . THR A 1 126 ? 24.484 16.844 -6.723 1 98.62 126 THR A O 1
ATOM 901 N N . GLY A 1 127 ? 22.594 17.953 -7 1 98.25 127 GLY A N 1
ATOM 902 C CA . GLY A 1 127 ? 22.797 18.125 -8.43 1 98.25 127 GLY A CA 1
ATOM 903 C C . GLY A 1 127 ? 22.188 17 -9.258 1 98.25 127 GLY A C 1
ATOM 904 O O . GLY A 1 127 ? 22.094 17.109 -10.477 1 98.25 127 GLY A O 1
ATOM 905 N N . MET A 1 128 ? 21.734 15.938 -8.641 1 98.19 128 MET A N 1
ATOM 906 C CA . MET A 1 128 ? 21.234 14.781 -9.383 1 98.19 128 MET A CA 1
ATOM 907 C C . MET A 1 128 ? 19.859 15.062 -9.969 1 98.19 128 MET A C 1
ATOM 909 O O . MET A 1 128 ? 19.031 15.703 -9.336 1 98.19 128 MET A O 1
ATOM 913 N N . LYS A 1 129 ? 19.75 14.625 -11.18 1 98.38 129 LYS A N 1
ATOM 914 C CA . LYS A 1 129 ? 18.469 14.711 -11.867 1 98.38 129 LYS A CA 1
ATOM 915 C C . LYS A 1 129 ? 17.906 13.32 -12.18 1 98.38 129 LYS A C 1
ATOM 917 O O . LYS A 1 129 ? 18.672 12.406 -12.523 1 98.38 129 LYS A O 1
ATOM 922 N N . GLY A 1 130 ? 16.641 13.18 -12.047 1 98.31 130 GLY A N 1
ATOM 923 C CA . GLY A 1 130 ? 15.961 12 -12.562 1 98.31 130 GLY A CA 1
ATOM 924 C C . GLY A 1 130 ? 16.156 10.766 -11.703 1 98.31 130 GLY A C 1
ATOM 925 O O . GLY A 1 130 ? 16.062 9.641 -12.188 1 98.31 130 GLY A O 1
ATOM 926 N N . VAL A 1 131 ? 16.438 10.922 -10.438 1 98.56 131 VAL A N 1
ATOM 927 C CA . VAL A 1 131 ? 16.641 9.781 -9.547 1 98.56 131 VAL A CA 1
ATOM 928 C C . VAL A 1 131 ? 15.289 9.227 -9.102 1 98.56 131 VAL A C 1
ATOM 930 O O . VAL A 1 131 ? 14.398 9.977 -8.688 1 98.56 131 VAL A O 1
ATOM 933 N N . LYS A 1 132 ? 15.07 7.898 -9.297 1 97.94 132 LYS A N 1
ATOM 934 C CA . LYS A 1 132 ? 13.859 7.223 -8.844 1 97.94 132 LYS A CA 1
ATOM 935 C C . LYS A 1 132 ? 14.188 6.102 -7.863 1 97.94 132 LYS A C 1
ATOM 937 O O . LYS A 1 132 ? 15.148 5.359 -8.055 1 97.94 132 LYS A O 1
ATOM 942 N N . ILE A 1 133 ? 13.469 6.004 -6.754 1 98.19 133 ILE A N 1
ATOM 943 C CA . ILE A 1 133 ? 13.547 4.941 -5.758 1 98.19 133 ILE A CA 1
ATOM 944 C C . ILE A 1 133 ? 12.156 4.352 -5.52 1 98.19 133 ILE A C 1
ATOM 946 O O . ILE A 1 133 ? 11.219 5.078 -5.18 1 98.19 133 ILE A O 1
ATOM 950 N N . MET A 1 134 ? 12.023 3.021 -5.762 1 95.06 134 MET A N 1
ATOM 951 C CA . MET A 1 134 ? 10.664 2.506 -5.723 1 95.06 134 MET A CA 1
ATOM 952 C C . MET A 1 134 ? 10.641 1.062 -5.234 1 95.06 134 MET A C 1
ATOM 954 O O . MET A 1 134 ? 11.617 0.333 -5.395 1 95.06 134 MET A O 1
ATOM 958 N N . ASN A 1 135 ? 9.539 0.674 -4.59 1 90.19 135 ASN A N 1
ATOM 959 C CA . ASN A 1 135 ? 9.188 -0.703 -4.266 1 90.19 135 ASN A CA 1
ATOM 960 C C . ASN A 1 135 ? 10.164 -1.316 -3.27 1 90.19 135 ASN A C 1
ATOM 962 O O . ASN A 1 135 ? 10.633 -2.439 -3.465 1 90.19 135 ASN A O 1
ATOM 966 N N . LEU A 1 136 ? 10.406 -0.528 -2.162 1 93.38 136 LEU A N 1
ATOM 967 C CA . LEU A 1 136 ? 11.375 -0.938 -1.148 1 93.38 136 LEU A CA 1
ATOM 968 C C . LEU A 1 136 ? 10.859 -0.627 0.252 1 93.38 136 LEU A C 1
ATOM 970 O O . LEU A 1 136 ? 10.078 0.311 0.436 1 93.38 136 LEU A O 1
ATOM 974 N N . MET A 1 137 ? 11.344 -1.493 1.059 1 92.69 137 MET A N 1
ATOM 975 C CA . MET A 1 137 ? 11.305 -1.062 2.453 1 92.69 137 MET A CA 1
ATOM 976 C C . MET A 1 137 ? 12.664 -0.521 2.893 1 92.69 137 MET A C 1
ATOM 978 O O . MET A 1 137 ? 13.703 -1.11 2.584 1 92.69 137 MET A O 1
ATOM 982 N N . VAL A 1 138 ? 12.656 0.563 3.535 1 95.75 138 VAL A N 1
ATOM 983 C CA . VAL A 1 138 ? 13.828 1.132 4.191 1 95.75 138 VAL A CA 1
ATOM 984 C C . VAL A 1 138 ? 13.609 1.169 5.703 1 95.75 138 VAL A C 1
ATOM 986 O O . VAL A 1 138 ? 12.641 1.771 6.18 1 95.75 138 VAL A O 1
ATOM 989 N N . SER A 1 139 ? 14.492 0.499 6.398 1 93 139 SER A N 1
ATOM 990 C CA . SER A 1 139 ? 14.312 0.355 7.84 1 93 139 SER A CA 1
ATOM 991 C C . SER A 1 139 ? 15.586 0.74 8.586 1 93 139 SER A C 1
ATOM 993 O O . SER A 1 139 ? 16.688 0.562 8.078 1 93 139 SER A O 1
ATOM 995 N N . GLY A 1 140 ? 15.367 1.216 9.852 1 91.56 140 GLY A N 1
ATOM 996 C CA . GLY A 1 140 ? 16.5 1.483 10.719 1 91.56 140 GLY A CA 1
ATOM 997 C C . GLY A 1 140 ? 16.969 0.262 11.492 1 91.56 140 GLY A C 1
ATOM 998 O O . GLY A 1 140 ? 17.922 0.336 12.273 1 91.56 140 GLY A O 1
ATOM 999 N N . GLY A 1 141 ? 16.312 -0.833 11.273 1 81.69 141 GLY A N 1
ATOM 1000 C CA . GLY A 1 141 ? 16.641 -2.027 12.031 1 81.69 141 GLY A CA 1
ATOM 1001 C C . GLY A 1 141 ? 16.172 -1.98 13.469 1 81.69 141 GLY A C 1
ATOM 1002 O O . GLY A 1 141 ? 14.977 -1.799 13.719 1 81.69 141 GLY A O 1
ATOM 1003 N N . THR A 1 142 ? 17.125 -2.076 14.352 1 76.56 142 THR A N 1
ATOM 1004 C CA . THR A 1 142 ? 16.75 -2.184 15.758 1 76.56 142 THR A CA 1
ATOM 1005 C C . THR A 1 142 ? 16.719 -0.806 16.406 1 76.56 142 THR A C 1
ATOM 1007 O O . THR A 1 142 ? 16.141 -0.644 17.5 1 76.56 142 THR A O 1
ATOM 1010 N N . GLU A 1 143 ? 17.312 0.115 15.742 1 79.94 143 GLU A N 1
ATOM 1011 C CA . GLU A 1 143 ? 17.391 1.458 16.312 1 79.94 143 GLU A CA 1
ATOM 1012 C C . GLU A 1 143 ? 16.797 2.492 15.352 1 79.94 143 GLU A C 1
ATOM 1014 O O . GLU A 1 143 ? 16.906 2.35 14.133 1 79.94 143 GLU A O 1
ATOM 1019 N N . ALA A 1 144 ? 16.156 3.393 15.867 1 84.31 144 ALA A N 1
ATOM 1020 C CA . ALA A 1 144 ? 15.555 4.465 15.086 1 84.31 144 ALA A CA 1
ATOM 1021 C C . ALA A 1 144 ? 16.453 5.699 15.062 1 84.31 144 ALA A C 1
ATOM 1023 O O . ALA A 1 144 ? 16.047 6.781 15.484 1 84.31 144 ALA A O 1
ATOM 1024 N N . ARG A 1 145 ? 17.609 5.598 14.422 1 90.12 145 ARG A N 1
ATOM 1025 C CA . ARG A 1 145 ? 18.578 6.691 14.516 1 90.12 145 ARG A CA 1
ATOM 1026 C C . ARG A 1 145 ? 18.875 7.281 13.141 1 90.12 145 ARG A C 1
ATOM 1028 O O . ARG A 1 145 ? 19.422 8.383 13.039 1 90.12 145 ARG A O 1
ATOM 1035 N N . ASN A 1 146 ? 18.5 6.629 12.117 1 94.5 146 ASN A N 1
ATOM 1036 C CA . ASN A 1 146 ? 18.938 6.957 10.773 1 94.5 146 ASN A CA 1
ATOM 1037 C C . ASN A 1 146 ? 17.859 7.691 9.984 1 94.5 146 ASN A C 1
ATOM 1039 O O . ASN A 1 146 ? 16.703 7.762 10.422 1 94.5 146 ASN A O 1
ATOM 1043 N N . ILE A 1 147 ? 18.406 8.398 8.898 1 98.25 147 ILE A N 1
ATOM 1044 C CA . ILE A 1 147 ? 17.484 8.844 7.859 1 98.25 147 ILE A CA 1
ATOM 1045 C C . ILE A 1 147 ? 17.25 7.719 6.855 1 98.25 147 ILE A C 1
ATOM 1047 O O . ILE A 1 147 ? 18.188 7.012 6.477 1 98.25 147 ILE A O 1
ATOM 1051 N N . GLY A 1 148 ? 16.031 7.465 6.438 1 98.62 148 GLY A N 1
ATOM 1052 C CA . GLY A 1 148 ? 15.789 6.465 5.41 1 98.62 148 GLY A CA 1
ATOM 1053 C C . GLY A 1 148 ? 16.312 6.867 4.043 1 98.62 148 GLY A C 1
ATOM 1054 O O . GLY A 1 148 ? 17.281 6.289 3.553 1 98.62 148 GLY A O 1
ATOM 1055 N N . ILE A 1 149 ? 15.734 7.891 3.426 1 98.94 149 ILE A N 1
ATOM 1056 C CA . ILE A 1 149 ? 16.141 8.422 2.131 1 98.94 149 ILE A CA 1
ATOM 1057 C C . ILE A 1 149 ? 16.422 9.922 2.25 1 98.94 149 ILE A C 1
ATOM 1059 O O . ILE A 1 149 ? 15.539 10.68 2.67 1 98.94 149 ILE A O 1
ATOM 1063 N N . HIS A 1 150 ? 17.562 10.281 1.86 1 98.88 150 HIS A N 1
ATOM 1064 C CA . HIS A 1 150 ? 18 11.664 2.014 1 98.88 150 HIS A CA 1
ATOM 1065 C C . HIS A 1 150 ? 18.438 12.258 0.675 1 98.88 150 HIS A C 1
ATOM 1067 O O . HIS A 1 150 ? 19.469 11.883 0.127 1 98.88 150 HIS A O 1
ATOM 1073 N N . PHE A 1 151 ? 17.641 13.109 0.104 1 98.88 151 PHE A N 1
ATOM 1074 C CA . PHE A 1 151 ? 18.125 14 -0.947 1 98.88 151 PHE A CA 1
ATOM 1075 C C . PHE A 1 151 ? 18.859 15.195 -0.351 1 98.88 151 PHE A C 1
ATOM 1077 O O . PHE A 1 151 ? 18.219 16.109 0.173 1 98.88 151 PHE A O 1
ATOM 1084 N N . ALA A 1 152 ? 20.156 15.211 -0.513 1 98.44 152 ALA A N 1
ATOM 1085 C CA . ALA A 1 152 ? 21 16 0.371 1 98.44 152 ALA A CA 1
ATOM 1086 C C . ALA A 1 152 ? 21.219 17.406 -0.188 1 98.44 152 ALA A C 1
ATOM 1088 O O . ALA A 1 152 ? 21.953 18.203 0.39 1 98.44 152 ALA A O 1
ATOM 1089 N N . GLY A 1 153 ? 20.609 17.797 -1.206 1 98.19 153 GLY A N 1
ATOM 1090 C CA . GLY A 1 153 ? 20.703 19.109 -1.827 1 98.19 153 GLY A CA 1
ATOM 1091 C C . GLY A 1 153 ? 19.797 19.266 -3.025 1 98.19 153 GLY A C 1
ATOM 1092 O O . GLY A 1 153 ? 18.781 18.562 -3.145 1 98.19 153 GLY A O 1
ATOM 1093 N N . ALA A 1 154 ? 20.25 20.266 -3.865 1 98.44 154 ALA A N 1
ATOM 1094 C CA . ALA A 1 154 ? 19.422 20.562 -5.031 1 98.44 154 ALA A CA 1
ATOM 1095 C C . ALA A 1 154 ? 19.328 19.359 -5.961 1 98.44 154 ALA A C 1
ATOM 1097 O O . ALA A 1 154 ? 20.359 18.828 -6.406 1 98.44 154 ALA A O 1
ATOM 1098 N N . THR A 1 155 ? 18.141 18.922 -6.191 1 98.69 155 THR A N 1
ATOM 1099 C CA . THR A 1 155 ? 17.844 17.844 -7.137 1 98.69 155 THR A CA 1
ATOM 1100 C C . THR A 1 155 ? 16.625 18.188 -7.98 1 98.69 155 THR A C 1
ATOM 1102 O O . THR A 1 155 ? 15.898 19.156 -7.684 1 98.69 155 THR A O 1
ATOM 1105 N N . ASP A 1 156 ? 16.547 17.516 -9.148 1 98.81 156 ASP A N 1
ATOM 1106 C CA . ASP A 1 156 ? 15.422 17.797 -10.047 1 98.81 156 ASP A CA 1
ATOM 1107 C C . ASP A 1 156 ? 14.805 16.516 -10.578 1 98.81 156 ASP A C 1
ATOM 1109 O O . ASP A 1 156 ? 15.516 15.555 -10.891 1 98.81 156 ASP A O 1
ATOM 1113 N N . ASN A 1 157 ? 13.484 16.531 -10.656 1 98.69 157 ASN A N 1
ATOM 1114 C CA . ASN A 1 157 ? 12.727 15.453 -11.289 1 98.69 157 ASN A CA 1
ATOM 1115 C C . ASN A 1 157 ? 12.953 14.117 -10.586 1 98.69 157 ASN A C 1
ATOM 1117 O O . ASN A 1 157 ? 13.18 13.094 -11.242 1 98.69 157 ASN A O 1
ATOM 1121 N N . GLY A 1 158 ? 12.945 14.125 -9.273 1 98.75 158 GLY A N 1
ATOM 1122 C CA . GLY A 1 158 ? 13.039 12.906 -8.484 1 98.75 158 GLY A CA 1
ATOM 1123 C C . GLY A 1 158 ? 11.695 12.266 -8.211 1 98.75 158 GLY A C 1
ATOM 1124 O O . GLY A 1 158 ? 10.656 12.914 -8.328 1 98.75 158 GLY A O 1
ATOM 1125 N N . MET A 1 159 ? 11.75 10.945 -7.883 1 98.62 159 MET A N 1
ATOM 1126 C CA . MET A 1 159 ? 10.523 10.234 -7.539 1 98.62 159 MET A CA 1
ATOM 1127 C C . MET A 1 159 ? 10.781 9.172 -6.48 1 98.62 159 MET A C 1
ATOM 1129 O O . MET A 1 159 ? 11.727 8.391 -6.598 1 98.62 159 MET A O 1
ATOM 1133 N N . LEU A 1 160 ? 10 9.195 -5.457 1 98.69 160 LEU A N 1
ATOM 1134 C CA . LEU A 1 160 ? 9.844 8.102 -4.508 1 98.69 160 LEU A CA 1
ATOM 1135 C C . LEU A 1 160 ? 8.461 7.469 -4.629 1 98.69 160 LEU A C 1
ATOM 1137 O O . LEU A 1 160 ? 7.445 8.172 -4.574 1 98.69 160 LEU A O 1
ATOM 1141 N N . SER A 1 161 ? 8.453 6.156 -4.852 1 95.5 161 SER A N 1
ATOM 1142 C CA . SER A 1 161 ? 7.16 5.504 -5.047 1 95.5 161 SER A CA 1
ATOM 1143 C C . SER A 1 161 ? 7.117 4.145 -4.348 1 95.5 161 SER A C 1
ATOM 1145 O O . SER A 1 161 ? 8.031 3.334 -4.504 1 95.5 161 SER A O 1
ATOM 1147 N N . ASN A 1 162 ? 6.008 3.916 -3.58 1 91.94 162 ASN A N 1
ATOM 1148 C CA . ASN A 1 162 ? 5.766 2.631 -2.936 1 91.94 162 ASN A CA 1
ATOM 1149 C C . ASN A 1 162 ? 6.93 2.23 -2.031 1 91.94 162 ASN A C 1
ATOM 1151 O O . ASN A 1 162 ? 7.473 1.132 -2.162 1 91.94 162 ASN A O 1
ATOM 1155 N N . ILE A 1 163 ? 7.23 3.148 -1.17 1 95.81 163 ILE A N 1
ATOM 1156 C CA . ILE A 1 163 ? 8.281 2.965 -0.176 1 95.81 163 ILE A CA 1
ATOM 1157 C C . ILE A 1 163 ? 7.66 2.764 1.203 1 95.81 163 ILE A C 1
ATOM 1159 O O . ILE A 1 163 ? 6.711 3.459 1.571 1 95.81 163 ILE A O 1
ATOM 1163 N N . ILE A 1 164 ? 8.133 1.783 1.864 1 92.75 164 ILE A N 1
ATOM 1164 C CA . ILE A 1 164 ? 7.875 1.684 3.297 1 92.75 164 ILE A CA 1
ATOM 1165 C C . ILE A 1 164 ? 9.086 2.203 4.074 1 92.75 164 ILE A C 1
ATOM 1167 O O . ILE A 1 164 ? 10.211 1.762 3.852 1 92.75 164 ILE A O 1
ATOM 1171 N N . GLY A 1 165 ? 8.938 3.193 4.898 1 94.44 165 GLY A N 1
ATOM 1172 C CA . GLY A 1 165 ? 9.922 3.66 5.863 1 94.44 165 GLY A CA 1
ATOM 1173 C C . GLY A 1 165 ? 9.531 3.369 7.301 1 94.44 165 GLY A C 1
ATOM 1174 O O . GLY A 1 165 ? 8.477 3.805 7.762 1 94.44 165 GLY A O 1
ATOM 1175 N N . ILE A 1 166 ? 10.375 2.664 7.984 1 91.31 166 ILE A N 1
ATOM 1176 C CA . ILE A 1 166 ? 9.953 2.221 9.312 1 91.31 166 ILE A CA 1
ATOM 1177 C C . ILE A 1 166 ? 11.156 2.166 10.242 1 91.31 166 ILE A C 1
ATOM 1179 O O . ILE A 1 166 ? 12.266 1.832 9.82 1 91.31 166 ILE A O 1
ATOM 1183 N N . ASN A 1 167 ? 10.922 2.473 11.516 1 90.75 167 ASN A N 1
ATOM 1184 C CA . ASN A 1 167 ? 11.922 2.412 12.586 1 90.75 167 ASN A CA 1
ATOM 1185 C C . ASN A 1 167 ? 13.164 3.217 12.234 1 90.75 167 ASN A C 1
ATOM 1187 O O . ASN A 1 167 ? 14.289 2.746 12.438 1 90.75 167 ASN A O 1
ATOM 1191 N N . LEU A 1 168 ? 12.945 4.309 11.719 1 94.5 168 LEU A N 1
ATOM 1192 C CA . LEU A 1 168 ? 13.93 5.344 11.414 1 94.5 168 LEU A CA 1
ATOM 1193 C C . LEU A 1 168 ? 13.727 6.566 12.305 1 94.5 168 LEU A C 1
ATOM 1195 O O . LEU A 1 168 ? 12.719 6.668 13 1 94.5 168 LEU A O 1
ATOM 1199 N N . HIS A 1 169 ? 14.828 7.375 12.383 1 96.5 169 HIS A N 1
ATOM 1200 C CA . HIS A 1 169 ? 14.57 8.672 13 1 96.5 169 HIS A CA 1
ATOM 1201 C C . HIS A 1 169 ? 13.742 9.562 12.078 1 96.5 169 HIS A C 1
ATOM 1203 O O . HIS A 1 169 ? 12.781 10.195 12.523 1 96.5 169 HIS A O 1
ATOM 1209 N N . THR A 1 170 ? 14.203 9.75 10.953 1 98.06 170 THR A N 1
ATOM 1210 C CA . THR A 1 170 ? 13.492 10.453 9.891 1 98.06 170 THR A CA 1
ATOM 1211 C C . THR A 1 170 ? 13.32 9.547 8.672 1 98.06 170 THR A C 1
ATOM 1213 O O . THR A 1 170 ? 14.297 9 8.156 1 98.06 170 THR A O 1
ATOM 1216 N N . GLY A 1 171 ? 12.07 9.367 8.172 1 98.38 171 GLY A N 1
ATOM 1217 C CA . GLY A 1 171 ? 11.82 8.5 7.027 1 98.38 171 GLY A CA 1
ATOM 1218 C C . GLY A 1 171 ? 12.406 9.039 5.734 1 98.38 171 GLY A C 1
ATOM 1219 O O . GLY A 1 171 ? 13.242 8.383 5.105 1 98.38 171 GLY A O 1
ATOM 1220 N N . ILE A 1 172 ? 11.992 10.219 5.332 1 98.88 172 ILE A N 1
ATOM 1221 C CA . ILE A 1 172 ? 12.406 10.883 4.102 1 98.88 172 ILE A CA 1
ATOM 1222 C C . ILE A 1 172 ? 12.805 12.328 4.398 1 98.88 172 ILE A C 1
ATOM 1224 O O . ILE A 1 172 ? 12.055 13.062 5.043 1 98.88 172 ILE A O 1
ATOM 1228 N N . LYS A 1 173 ? 13.922 12.688 4.008 1 98.88 173 LYS A N 1
ATOM 1229 C CA . LYS A 1 173 ? 14.391 14.062 4.098 1 98.88 173 LYS A CA 1
ATOM 1230 C C . LYS A 1 173 ? 14.836 14.586 2.732 1 98.88 173 LYS A C 1
ATOM 1232 O O . LYS A 1 173 ? 15.734 14.016 2.111 1 98.88 173 LYS A O 1
ATOM 1237 N N . ILE A 1 174 ? 14.258 15.672 2.236 1 98.94 174 ILE A N 1
ATOM 1238 C CA . ILE A 1 174 ? 14.555 16.203 0.91 1 98.94 174 ILE A CA 1
ATOM 1239 C C . ILE A 1 174 ? 14.875 17.688 1.005 1 98.94 174 ILE A C 1
ATOM 1241 O O . ILE A 1 174 ? 14.07 18.469 1.521 1 98.94 174 ILE A O 1
ATOM 1245 N N . GLU A 1 175 ? 16 18 0.538 1 98.81 175 GLU A N 1
ATOM 1246 C CA . GLU A 1 175 ? 16.453 19.391 0.58 1 98.81 175 GLU A CA 1
ATOM 1247 C C . GLU A 1 175 ? 16.531 19.984 -0.822 1 98.81 175 GLU A C 1
ATOM 1249 O O . GLU A 1 175 ? 17.156 19.406 -1.712 1 98.81 175 GLU A O 1
ATOM 1254 N N . GLN A 1 176 ? 15.891 21.078 -1.094 1 98.75 176 GLN A N 1
ATOM 1255 C CA . GLN A 1 176 ? 16.031 21.953 -2.256 1 98.75 176 GLN A CA 1
ATOM 1256 C C . GLN A 1 176 ? 15.656 21.219 -3.541 1 98.75 176 GLN A C 1
ATOM 1258 O O . GLN A 1 176 ? 16.328 21.375 -4.566 1 98.75 176 GLN A O 1
ATOM 1263 N N . ALA A 1 177 ? 14.695 20.375 -3.492 1 98.81 177 ALA A N 1
ATOM 1264 C CA . ALA A 1 177 ? 14.289 19.625 -4.68 1 98.81 177 ALA A CA 1
ATOM 1265 C C . ALA A 1 177 ? 13.305 20.438 -5.523 1 98.81 177 ALA A C 1
ATOM 1267 O O . ALA A 1 177 ? 12.453 21.141 -4.984 1 98.81 177 ALA A O 1
ATOM 1268 N N . LYS A 1 178 ? 13.469 20.328 -6.832 1 98.81 178 LYS A N 1
ATOM 1269 C CA . LYS A 1 178 ? 12.469 20.812 -7.781 1 98.81 178 LYS A CA 1
ATOM 1270 C C . LYS A 1 178 ? 11.797 19.656 -8.508 1 98.81 178 LYS A C 1
ATOM 1272 O O . LYS A 1 178 ? 12.453 18.688 -8.891 1 98.81 178 LYS A O 1
ATOM 1277 N N . ASN A 1 179 ? 10.5 19.75 -8.688 1 98.81 179 ASN A N 1
ATOM 1278 C CA . ASN A 1 179 ? 9.742 18.734 -9.414 1 98.81 179 ASN A CA 1
ATOM 1279 C C . ASN A 1 179 ? 9.93 17.344 -8.805 1 98.81 179 ASN A C 1
ATOM 1281 O O . ASN A 1 179 ? 10.336 16.406 -9.484 1 98.81 179 ASN A O 1
ATOM 1285 N N . MET A 1 180 ? 9.523 17.172 -7.586 1 98.81 180 MET A N 1
ATOM 1286 C CA . MET A 1 180 ? 9.711 15.961 -6.805 1 98.81 180 MET A CA 1
ATOM 1287 C C . MET A 1 180 ? 8.375 15.289 -6.516 1 98.81 180 MET A C 1
ATOM 1289 O O . MET A 1 180 ? 7.387 15.969 -6.215 1 98.81 180 MET A O 1
ATOM 1293 N N . GLN A 1 181 ? 8.328 13.969 -6.688 1 98.75 181 GLN A N 1
ATOM 1294 C CA . GLN A 1 181 ? 7.121 13.211 -6.371 1 98.75 181 GLN A CA 1
ATOM 1295 C C . GLN A 1 181 ? 7.398 12.172 -5.289 1 98.75 181 GLN A C 1
ATOM 1297 O O . GLN A 1 181 ? 8.336 11.383 -5.402 1 98.75 181 GLN A O 1
ATOM 1302 N N . ILE A 1 182 ? 6.633 12.203 -4.238 1 98.81 182 ILE A N 1
ATOM 1303 C CA . ILE A 1 182 ? 6.566 11.18 -3.207 1 98.81 182 ILE A CA 1
ATOM 1304 C C . ILE A 1 182 ? 5.168 10.562 -3.18 1 98.81 182 ILE A C 1
ATOM 1306 O O . ILE A 1 182 ? 4.219 11.195 -2.701 1 98.81 182 ILE A O 1
ATOM 1310 N N . VAL A 1 183 ? 5.062 9.266 -3.727 1 96 183 VAL A N 1
ATOM 1311 C CA . VAL A 1 183 ? 3.705 8.781 -3.957 1 96 183 VAL A CA 1
ATOM 1312 C C . VAL A 1 183 ? 3.578 7.348 -3.441 1 96 183 VAL A C 1
ATOM 1314 O O . VAL A 1 183 ? 4.52 6.559 -3.547 1 96 183 VAL A O 1
ATOM 1317 N N . ASN A 1 184 ? 2.426 7.059 -2.822 1 89.94 184 ASN A N 1
ATOM 1318 C CA . ASN A 1 184 ? 2.062 5.699 -2.438 1 89.94 184 ASN A CA 1
ATOM 1319 C C . ASN A 1 184 ? 3.045 5.121 -1.424 1 89.94 184 ASN A C 1
ATOM 1321 O O . ASN A 1 184 ? 3.422 3.953 -1.516 1 89.94 184 ASN A O 1
ATOM 1325 N N . CYS A 1 185 ? 3.443 5.961 -0.487 1 94.12 185 CYS A N 1
ATOM 1326 C CA . CYS A 1 185 ? 4.422 5.516 0.498 1 94.12 185 CYS A CA 1
ATOM 1327 C C . CYS A 1 185 ? 3.771 5.305 1.859 1 94.12 185 CYS A C 1
ATOM 1329 O O . CYS A 1 185 ? 2.738 5.906 2.156 1 94.12 185 CYS A O 1
ATOM 1331 N N . TRP A 1 186 ? 4.258 4.387 2.588 1 91.44 186 TRP A N 1
ATOM 1332 C CA . TRP A 1 186 ? 3.961 4.168 4 1 91.44 186 TRP A CA 1
ATOM 1333 C C . TRP A 1 186 ? 5.176 4.488 4.867 1 91.44 186 TRP A C 1
ATOM 1335 O O . TRP A 1 186 ? 6.152 3.734 4.879 1 91.44 186 TRP A O 1
ATOM 1345 N N . VAL A 1 187 ? 5.145 5.594 5.539 1 95.44 187 VAL A N 1
ATOM 1346 C CA . VAL A 1 187 ? 6.273 6.039 6.348 1 95.44 187 VAL A CA 1
ATOM 1347 C C . VAL A 1 187 ? 5.812 6.285 7.785 1 95.44 187 VAL A C 1
ATOM 1349 O O . VAL A 1 187 ? 5.34 7.379 8.109 1 95.44 187 VAL A O 1
ATOM 1352 N N . CYS A 1 188 ? 5.93 5.309 8.609 1 91.25 188 CYS A N 1
ATOM 1353 C CA . CYS A 1 188 ? 5.34 5.293 9.938 1 91.25 188 CYS A CA 1
ATOM 1354 C C . CYS A 1 188 ? 6.273 4.629 10.945 1 91.25 188 CYS A C 1
ATOM 1356 O O . CYS A 1 188 ? 7.309 4.078 10.562 1 91.25 188 CYS A O 1
ATOM 1358 N N . GLU A 1 189 ? 5.801 4.785 12.266 1 86.56 189 GLU A N 1
ATOM 1359 C CA . GLU A 1 189 ? 6.492 4.141 13.375 1 86.56 189 GLU A CA 1
ATOM 1360 C C . GLU A 1 189 ? 7.93 4.645 13.5 1 86.56 189 GLU A C 1
ATOM 1362 O O . GLU A 1 189 ? 8.867 3.852 13.57 1 86.56 189 GLU A O 1
ATOM 1367 N N . LEU A 1 190 ? 8.016 5.871 13.406 1 91.94 190 LEU A N 1
ATOM 1368 C CA . LEU A 1 190 ? 9.234 6.664 13.516 1 91.94 190 LEU A CA 1
ATOM 1369 C C . LEU A 1 190 ? 8.93 8.07 14.023 1 91.94 190 LEU A C 1
ATOM 1371 O O . LEU A 1 190 ? 7.766 8.492 14.039 1 91.94 190 LEU A O 1
ATOM 1375 N N . PRO A 1 191 ? 9.938 8.781 14.508 1 94 191 PRO A N 1
ATOM 1376 C CA . PRO A 1 191 ? 9.656 10.109 15.055 1 94 191 PRO A CA 1
ATOM 1377 C C . PRO A 1 191 ? 9.211 11.102 13.984 1 94 191 PRO A C 1
ATOM 1379 O O . PRO A 1 191 ? 8.336 11.938 14.242 1 94 191 PRO A O 1
ATOM 1382 N N . ASN A 1 192 ? 9.812 11.062 12.805 1 96.88 192 ASN A N 1
ATOM 1383 C CA . ASN A 1 192 ? 9.484 12 11.734 1 96.88 192 ASN A CA 1
ATOM 1384 C C . ASN A 1 192 ? 9.328 11.281 10.398 1 96.88 192 ASN A C 1
ATOM 1386 O O . ASN A 1 192 ? 10.281 10.68 9.898 1 96.88 192 ASN A O 1
ATOM 1390 N N . SER A 1 193 ? 8.148 11.461 9.805 1 98 193 SER A N 1
ATOM 1391 C CA . SER A 1 193 ? 7.934 10.766 8.539 1 98 193 SER A CA 1
ATOM 1392 C C . SER A 1 193 ? 8.656 11.461 7.391 1 98 193 SER A C 1
ATOM 1394 O O . SER A 1 193 ? 9.531 10.867 6.75 1 98 193 SER A O 1
ATOM 1396 N N . ILE A 1 194 ? 8.336 12.773 7.156 1 98.88 194 ILE A N 1
ATOM 1397 C CA . ILE A 1 194 ? 8.891 13.5 6.016 1 98.88 194 ILE A CA 1
ATOM 1398 C C . ILE A 1 194 ? 9.359 14.883 6.461 1 98.88 194 ILE A C 1
ATOM 1400 O O . ILE A 1 194 ? 8.648 15.586 7.188 1 98.88 194 ILE A O 1
ATOM 1404 N N . GLU A 1 195 ? 10.516 15.219 6.059 1 98.88 195 GLU A N 1
ATOM 1405 C CA . GLU A 1 195 ? 11.062 16.562 6.191 1 98.88 195 GLU A CA 1
ATOM 1406 C C . GLU A 1 195 ? 11.453 17.141 4.836 1 98.88 195 GLU A C 1
ATOM 1408 O O . GLU A 1 195 ? 12.289 16.578 4.133 1 98.88 195 GLU A O 1
ATOM 1413 N N . LEU A 1 196 ? 10.844 18.25 4.48 1 98.94 196 LEU A N 1
ATOM 1414 C CA . LEU A 1 196 ? 11.172 18.969 3.254 1 98.94 196 LEU A CA 1
ATOM 1415 C C . LEU A 1 196 ? 11.75 20.344 3.57 1 98.94 196 LEU A C 1
ATOM 1417 O O . LEU A 1 196 ? 11.18 21.094 4.371 1 98.94 196 LEU A O 1
ATOM 1421 N N . ILE A 1 197 ? 12.828 20.625 2.969 1 98.88 197 ILE A N 1
ATOM 1422 C CA . ILE A 1 197 ? 13.484 21.906 3.215 1 98.88 197 ILE A CA 1
ATOM 1423 C C . ILE A 1 197 ? 13.828 22.562 1.885 1 98.88 197 ILE A C 1
ATOM 1425 O O . ILE A 1 197 ? 14.711 22.094 1.159 1 98.88 197 ILE A O 1
ATOM 1429 N N . GLY A 1 198 ? 13.211 23.562 1.641 1 98.56 198 GLY A N 1
ATOM 1430 C CA . GLY A 1 198 ? 13.422 24.219 0.363 1 98.56 198 GLY A CA 1
ATOM 1431 C C . GLY A 1 198 ? 12.883 23.422 -0.815 1 98.56 198 GLY A C 1
ATOM 1432 O O . GLY A 1 198 ? 12.547 22.25 -0.676 1 98.56 198 GLY A O 1
ATOM 1433 N N . GLY A 1 199 ? 12.828 24.172 -1.895 1 98.5 199 GLY A N 1
ATOM 1434 C CA . GLY A 1 199 ? 12.422 23.5 -3.115 1 98.5 199 GLY A CA 1
ATOM 1435 C C . GLY A 1 199 ? 11.125 24.047 -3.686 1 98.5 199 GLY A C 1
ATOM 1436 O O . GLY A 1 199 ? 10.586 25.047 -3.195 1 98.5 199 GLY A O 1
ATOM 1437 N N . GLU A 1 200 ? 10.789 23.453 -4.789 1 98.75 200 GLU A N 1
ATOM 1438 C CA . GLU A 1 200 ? 9.617 23.906 -5.523 1 98.75 200 GLU A CA 1
ATOM 1439 C C . GLU A 1 200 ? 8.93 22.75 -6.254 1 98.75 200 GLU A C 1
ATOM 1441 O O . GLU A 1 200 ? 9.602 21.891 -6.82 1 98.75 200 GLU A O 1
ATOM 1446 N N . ASN A 1 201 ? 7.641 22.812 -6.25 1 98.88 201 ASN A N 1
ATOM 1447 C CA . ASN A 1 201 ? 6.832 21.844 -6.965 1 98.88 201 ASN A CA 1
ATOM 1448 C C . ASN A 1 201 ? 7.078 20.422 -6.453 1 98.88 201 ASN A C 1
ATOM 1450 O O . ASN A 1 201 ? 7.543 19.562 -7.199 1 98.88 201 ASN A O 1
ATOM 1454 N N . ILE A 1 202 ? 6.691 20.219 -5.254 1 98.88 202 ILE A N 1
ATOM 1455 C CA . ILE A 1 202 ? 6.828 18.922 -4.598 1 98.88 202 ILE A CA 1
ATOM 1456 C C . ILE A 1 202 ? 5.449 18.312 -4.344 1 98.88 202 ILE A C 1
ATOM 1458 O O . ILE A 1 202 ? 4.535 19.016 -3.9 1 98.88 202 ILE A O 1
ATOM 1462 N N . VAL A 1 203 ? 5.262 17.109 -4.711 1 98.88 203 VAL A N 1
ATOM 1463 C CA . VAL A 1 203 ? 3.998 16.391 -4.52 1 98.88 203 VAL A CA 1
ATOM 1464 C C . VAL A 1 203 ? 4.18 15.289 -3.488 1 98.88 203 VAL A C 1
ATOM 1466 O O . VAL A 1 203 ? 5.098 14.469 -3.6 1 98.88 203 VAL A O 1
ATOM 1469 N N . VAL A 1 204 ? 3.402 15.289 -2.439 1 98.81 204 VAL A N 1
ATOM 1470 C CA . VAL A 1 204 ? 3.207 14.18 -1.511 1 98.81 204 VAL A CA 1
ATOM 1471 C C . VAL A 1 204 ? 1.772 13.664 -1.614 1 98.81 204 VAL A C 1
ATOM 1473 O O . VAL A 1 204 ? 0.832 14.344 -1.197 1 98.81 204 VAL A O 1
ATOM 1476 N N . LYS A 1 205 ? 1.668 12.461 -2.162 1 96.62 205 LYS A N 1
ATOM 1477 C CA . LYS A 1 205 ? 0.319 12.047 -2.537 1 96.62 205 LYS A CA 1
ATOM 1478 C C . LYS A 1 205 ? 0.092 10.57 -2.229 1 96.62 205 LYS A C 1
ATOM 1480 O O . LYS A 1 205 ? 0.974 9.742 -2.457 1 96.62 205 LYS A O 1
ATOM 1485 N N . ASN A 1 206 ? -1.106 10.234 -1.69 1 89.62 206 ASN A N 1
ATOM 1486 C CA . ASN A 1 206 ? -1.537 8.859 -1.426 1 89.62 206 ASN A CA 1
ATOM 1487 C C . ASN A 1 206 ? -0.568 8.141 -0.494 1 89.62 206 ASN A C 1
ATOM 1489 O O . ASN A 1 206 ? -0.222 6.98 -0.729 1 89.62 206 ASN A O 1
ATOM 1493 N N . CYS A 1 207 ? -0.136 8.859 0.511 1 93.06 207 CYS A N 1
ATOM 1494 C CA . CYS A 1 207 ? 0.799 8.289 1.478 1 93.06 207 CYS A CA 1
ATOM 1495 C C . CYS A 1 207 ? 0.121 8.07 2.824 1 93.06 207 CYS A C 1
ATOM 1497 O O . CYS A 1 207 ? -0.935 8.641 3.096 1 93.06 207 CYS A O 1
ATOM 1499 N N . GLN A 1 208 ? 0.582 7.152 3.537 1 90.19 208 GLN A N 1
ATOM 1500 C CA . GLN A 1 208 ? 0.293 6.957 4.953 1 90.19 208 GLN A CA 1
ATOM 1501 C C . GLN A 1 208 ? 1.476 7.383 5.82 1 90.19 208 GLN A C 1
ATOM 1503 O O . GLN A 1 208 ? 2.582 6.863 5.668 1 90.19 208 GLN A O 1
ATOM 1508 N N . LEU A 1 209 ? 1.234 8.312 6.648 1 95 209 LEU A N 1
ATOM 1509 C CA . LEU A 1 209 ? 2.301 8.945 7.418 1 95 209 LEU A CA 1
ATOM 1510 C C . LEU A 1 209 ? 1.974 8.938 8.906 1 95 209 LEU A C 1
ATOM 1512 O O . LEU A 1 209 ? 0.832 9.188 9.297 1 95 209 LEU A O 1
ATOM 1516 N N . GLY A 1 210 ? 2.951 8.531 9.711 1 93 210 GLY A N 1
ATOM 1517 C CA . GLY A 1 210 ? 2.713 8.477 11.141 1 93 210 GLY A CA 1
ATOM 1518 C C . GLY A 1 210 ? 3.971 8.688 11.961 1 93 210 GLY A C 1
ATOM 1519 O O . GLY A 1 210 ? 4.875 7.852 11.953 1 93 210 GLY A O 1
ATOM 1520 N N . ALA A 1 211 ? 3.975 9.742 12.719 1 93.94 211 ALA A N 1
ATOM 1521 C CA . ALA A 1 211 ? 5.082 10.047 13.625 1 93.94 211 ALA A CA 1
ATOM 1522 C C . ALA A 1 211 ? 4.77 9.586 15.047 1 93.94 211 ALA A C 1
ATOM 1524 O O . ALA A 1 211 ? 3.611 9.32 15.375 1 93.94 211 ALA A O 1
ATOM 1525 N N . GLN A 1 212 ? 5.84 9.391 15.805 1 88.5 212 GLN A N 1
ATOM 1526 C CA . GLN A 1 212 ? 5.711 9.141 17.234 1 88.5 212 GLN A CA 1
ATOM 1527 C C . GLN A 1 212 ? 5.527 10.445 18.016 1 88.5 212 GLN A C 1
ATOM 1529 O O . GLN A 1 212 ? 5.742 11.523 17.469 1 88.5 212 GLN A O 1
ATOM 1534 N N . PRO A 1 213 ? 5.25 10.133 19.344 1 85.38 213 PRO A N 1
ATOM 1535 C CA . PRO A 1 213 ? 4.98 11.344 20.125 1 85.38 213 PRO A CA 1
ATOM 1536 C C . PRO A 1 213 ? 6.156 12.312 20.141 1 85.38 213 PRO A C 1
ATOM 1538 O O . PRO A 1 213 ? 7.316 11.883 20.125 1 85.38 213 PRO A O 1
ATOM 1541 N N . THR A 1 214 ? 6.055 13.523 20.047 1 87.44 214 THR A N 1
ATOM 1542 C CA . THR A 1 214 ? 6.961 14.672 20.062 1 87.44 214 THR A CA 1
ATOM 1543 C C . THR A 1 214 ? 7.484 14.961 18.656 1 87.44 214 THR A C 1
ATOM 1545 O O . THR A 1 214 ? 8.117 15.992 18.422 1 87.44 214 THR A O 1
ATOM 1548 N N . GLY A 1 215 ? 7.375 13.969 17.781 1 95.12 215 GLY A N 1
ATOM 1549 C CA . GLY A 1 215 ? 7.797 14.219 16.406 1 95.12 215 GLY A CA 1
ATOM 1550 C C . GLY A 1 215 ? 6.77 14.984 15.602 1 95.12 215 GLY A C 1
ATOM 1551 O O . GLY A 1 215 ? 5.648 15.219 16.062 1 95.12 215 GLY A O 1
ATOM 1552 N N . ILE A 1 216 ? 7.238 15.516 14.477 1 97.62 216 ILE A N 1
ATOM 1553 C CA . ILE A 1 216 ? 6.375 16.141 13.477 1 97.62 216 ILE A CA 1
ATOM 1554 C C . ILE A 1 216 ? 6.215 15.195 12.281 1 97.62 216 ILE A C 1
ATOM 1556 O O . ILE A 1 216 ? 7.203 14.781 11.672 1 97.62 216 ILE A O 1
ATOM 1560 N N . THR A 1 217 ? 4.965 14.844 11.977 1 98 217 THR A N 1
ATOM 1561 C CA . THR A 1 217 ? 4.746 13.852 10.93 1 98 217 THR A CA 1
ATOM 1562 C C . THR A 1 217 ? 5.309 14.344 9.594 1 98 217 THR A C 1
ATOM 1564 O O . THR A 1 217 ? 6.109 13.648 8.961 1 98 217 THR A O 1
ATOM 1567 N N . CYS A 1 218 ? 4.938 15.539 9.18 1 98.75 218 CYS A N 1
ATOM 1568 C CA . CYS A 1 218 ? 5.492 16.156 7.988 1 98.75 218 CYS A CA 1
ATOM 1569 C C . CYS A 1 218 ? 5.879 17.609 8.266 1 98.75 218 CYS A C 1
ATOM 1571 O O . CYS A 1 218 ? 5.016 18.453 8.5 1 98.75 218 CYS A O 1
ATOM 1573 N N . LYS A 1 219 ? 7.141 17.875 8.234 1 98.81 219 LYS A N 1
ATOM 1574 C CA . LYS A 1 219 ? 7.672 19.219 8.414 1 98.81 219 LYS A CA 1
ATOM 1575 C C . LYS A 1 219 ? 8.18 19.797 7.094 1 98.81 219 LYS A C 1
ATOM 1577 O O . LYS A 1 219 ? 9.102 19.25 6.484 1 98.81 219 LYS A O 1
ATOM 1582 N N . VAL A 1 220 ? 7.605 20.906 6.684 1 98.94 220 VAL A N 1
ATOM 1583 C CA . VAL A 1 220 ? 7.941 21.531 5.414 1 98.94 220 VAL A CA 1
ATOM 1584 C C . VAL A 1 220 ? 8.406 22.969 5.656 1 98.94 220 VAL A C 1
ATOM 1586 O O . VAL A 1 220 ? 7.699 23.75 6.297 1 98.94 220 VAL A O 1
ATOM 1589 N N . GLN A 1 221 ? 9.57 23.25 5.188 1 98.88 221 GLN A N 1
ATOM 1590 C CA . GLN A 1 221 ? 10.141 24.578 5.395 1 98.88 221 GLN A CA 1
ATOM 1591 C C . GLN A 1 221 ? 10.602 25.188 4.074 1 98.88 221 GLN A C 1
ATOM 1593 O O . GLN A 1 221 ? 11.344 24.562 3.318 1 98.88 221 GLN A O 1
ATOM 1598 N N . GLU A 1 222 ? 10.117 26.359 3.787 1 98.81 222 GLU A N 1
ATOM 1599 C CA . GLU A 1 222 ? 10.609 27.156 2.664 1 98.81 222 GLU A CA 1
ATOM 1600 C C . GLU A 1 222 ? 10.359 26.438 1.337 1 98.81 222 GLU A C 1
ATOM 1602 O O . GLU A 1 222 ? 11.234 26.422 0.466 1 98.81 222 GLU A O 1
ATOM 1607 N N . VAL A 1 223 ? 9.273 25.797 1.228 1 98.88 223 VAL A N 1
ATOM 1608 C CA . VAL A 1 223 ? 8.883 25.141 -0.015 1 98.88 223 VAL A CA 1
ATOM 1609 C C . VAL A 1 223 ? 7.809 25.953 -0.721 1 98.88 223 VAL A C 1
ATOM 1611 O O . VAL A 1 223 ? 6.883 26.469 -0.08 1 98.88 223 VAL A O 1
ATOM 1614 N N . ASN A 1 224 ? 8.039 26.172 -2.031 1 98.88 224 ASN A N 1
ATOM 1615 C CA . ASN A 1 224 ? 7.012 26.766 -2.883 1 98.88 224 ASN A CA 1
ATOM 1616 C C . ASN A 1 224 ? 6.285 25.703 -3.701 1 98.88 224 ASN A C 1
ATOM 1618 O O . ASN A 1 224 ? 6.918 24.844 -4.312 1 98.88 224 ASN A O 1
ATOM 1622 N N . LYS A 1 225 ? 4.926 25.703 -3.639 1 98.88 225 LYS A N 1
ATOM 1623 C CA . LYS A 1 225 ? 4.082 24.828 -4.445 1 98.88 225 LYS A CA 1
ATOM 1624 C C . LYS A 1 225 ? 4.215 23.375 -3.996 1 98.88 225 LYS A C 1
ATOM 1626 O O . LYS A 1 225 ? 4.504 22.484 -4.809 1 98.88 225 LYS A O 1
ATOM 1631 N N . LEU A 1 226 ? 3.922 23.125 -2.773 1 98.88 226 LEU A N 1
ATOM 1632 C CA . LEU A 1 226 ? 3.682 21.781 -2.275 1 98.88 226 LEU A CA 1
ATOM 1633 C C . LEU A 1 226 ? 2.25 21.344 -2.568 1 98.88 226 LEU A C 1
ATOM 1635 O O . LEU A 1 226 ? 1.308 22.109 -2.381 1 98.88 226 LEU A O 1
ATOM 1639 N N . SER A 1 227 ? 2.111 20.219 -3.154 1 98.88 227 SER A N 1
ATOM 1640 C CA . SER A 1 227 ? 0.829 19.516 -3.199 1 98.88 227 SER A CA 1
ATOM 1641 C C . SER A 1 227 ? 0.8 18.344 -2.227 1 98.88 227 SER A C 1
ATOM 1643 O O . SER A 1 227 ? 1.508 17.359 -2.42 1 98.88 227 SER A O 1
ATOM 1645 N N . PHE A 1 228 ? 0.112 18.516 -1.169 1 98.69 228 PHE A N 1
ATOM 1646 C CA . PHE A 1 228 ? -0.107 17.484 -0.162 1 98.69 228 PHE A CA 1
ATOM 1647 C C . PHE A 1 228 ? -1.509 16.891 -0.284 1 98.69 228 PHE A C 1
ATOM 1649 O O . PHE A 1 228 ? -2.465 17.438 0.276 1 98.69 228 PHE A O 1
ATOM 1656 N N . ILE A 1 229 ? -1.631 15.711 -1.018 1 96.06 229 ILE A N 1
ATOM 1657 C CA . ILE A 1 229 ? -2.928 15.344 -1.572 1 96.06 229 ILE A CA 1
ATOM 1658 C C . ILE A 1 229 ? -3.264 13.906 -1.183 1 96.06 229 ILE A C 1
ATOM 1660 O O . ILE A 1 229 ? -2.447 13 -1.366 1 96.06 229 ILE A O 1
ATOM 1664 N N . ASN A 1 230 ? -4.469 13.688 -0.573 1 89.38 230 ASN A N 1
ATOM 1665 C CA . ASN A 1 230 ? -5.055 12.367 -0.339 1 89.38 230 ASN A CA 1
ATOM 1666 C C . ASN A 1 230 ? -4.16 11.508 0.544 1 89.38 230 ASN A C 1
ATOM 1668 O O . ASN A 1 230 ? -3.992 10.312 0.287 1 89.38 230 ASN A O 1
ATOM 1672 N N . ASN A 1 231 ? -3.57 12.125 1.524 1 92.69 231 ASN A N 1
ATOM 1673 C CA . ASN A 1 231 ? -2.746 11.375 2.465 1 92.69 231 ASN A CA 1
ATOM 1674 C C . ASN A 1 231 ? -3.527 11.008 3.725 1 92.69 231 ASN A C 1
ATOM 1676 O O . ASN A 1 231 ? -4.516 11.664 4.059 1 92.69 231 ASN A O 1
ATOM 1680 N N . GLN A 1 232 ? -3.094 9.93 4.344 1 88.75 232 GLN A N 1
ATOM 1681 C CA . GLN A 1 232 ? -3.527 9.555 5.684 1 88.75 232 GLN A CA 1
ATOM 1682 C C . GLN A 1 232 ? -2.439 9.836 6.715 1 88.75 232 GLN A C 1
ATOM 1684 O O . GLN A 1 232 ? -1.329 9.312 6.613 1 88.75 232 GLN A O 1
ATOM 1689 N N . VAL A 1 233 ? -2.791 10.672 7.652 1 93.5 233 VAL A N 1
ATOM 1690 C CA . VAL A 1 233 ? -1.825 11.016 8.695 1 93.5 233 VAL A CA 1
ATOM 1691 C C . VAL A 1 233 ? -2.299 10.469 10.039 1 93.5 233 VAL A C 1
ATOM 1693 O O . VAL A 1 233 ? -3.379 10.82 10.516 1 93.5 233 VAL A O 1
ATOM 1696 N N . TYR A 1 234 ? -1.473 9.688 10.68 1 88.75 234 TYR A N 1
ATOM 1697 C CA . TYR A 1 234 ? -1.826 8.984 11.906 1 88.75 234 TYR A CA 1
ATOM 1698 C C . TYR A 1 234 ? -1.604 9.875 13.125 1 88.75 234 TYR A C 1
ATOM 1700 O O . TYR A 1 234 ? -0.888 10.875 13.047 1 88.75 234 TYR A O 1
ATOM 1708 N N . PRO A 1 235 ? -2.162 9.523 14.25 1 89.38 235 PRO A N 1
ATOM 1709 C CA . PRO A 1 235 ? -2.514 10.539 15.25 1 89.38 235 PRO A CA 1
ATOM 1710 C C . PRO A 1 235 ? -1.372 10.836 16.219 1 89.38 235 PRO A C 1
ATOM 1712 O O . PRO A 1 235 ? -1.44 11.797 16.984 1 89.38 235 PRO A O 1
ATOM 1715 N N . ASP A 1 236 ? -0.275 10.18 16.188 1 89.44 236 ASP A N 1
ATOM 1716 C CA . ASP A 1 236 ? 0.613 10.195 17.344 1 89.44 236 ASP A CA 1
ATOM 1717 C C . ASP A 1 236 ? 1.568 11.383 17.297 1 89.44 236 ASP A C 1
ATOM 1719 O O . ASP A 1 236 ? 2.158 11.758 18.312 1 89.44 236 ASP A O 1
ATOM 1723 N N . GLY A 1 237 ? 1.699 11.961 16.188 1 93.06 237 GLY A N 1
ATOM 1724 C CA . GLY A 1 237 ? 2.65 13.055 16.078 1 93.06 237 GLY A CA 1
ATOM 1725 C C . GLY A 1 237 ? 2.201 14.312 16.797 1 93.06 237 GLY A C 1
ATOM 1726 O O . GLY A 1 237 ? 1.011 14.633 16.812 1 93.06 237 GLY A O 1
ATOM 1727 N N . ARG A 1 238 ? 3.221 14.977 17.328 1 95.94 238 ARG A N 1
ATOM 1728 C CA . ARG A 1 238 ? 2.953 16.25 18 1 95.94 238 ARG A CA 1
ATOM 1729 C C . ARG A 1 238 ? 2.232 17.219 17.078 1 95.94 238 ARG A C 1
ATOM 1731 O O . ARG A 1 238 ? 1.3 17.906 17.5 1 95.94 238 ARG A O 1
ATOM 1738 N N . GLU A 1 239 ? 2.721 17.375 15.969 1 97.44 239 GLU A N 1
ATOM 1739 C CA . GLU A 1 239 ? 2.094 18.062 14.852 1 97.44 239 GLU A CA 1
ATOM 1740 C C . GLU A 1 239 ? 2.027 17.172 13.617 1 97.44 239 GLU A C 1
ATOM 1742 O O . GLU A 1 239 ? 2.908 16.344 13.398 1 97.44 239 GLU A O 1
ATOM 1747 N N . ASN A 1 240 ? 0.921 17.297 12.906 1 97.75 240 ASN A N 1
ATOM 1748 C CA . ASN A 1 240 ? 0.774 16.453 11.727 1 97.75 240 ASN A CA 1
ATOM 1749 C C . ASN A 1 240 ? 1.436 17.078 10.5 1 97.75 240 ASN A C 1
ATOM 1751 O O . ASN A 1 240 ? 2.293 16.453 9.867 1 97.75 240 ASN A O 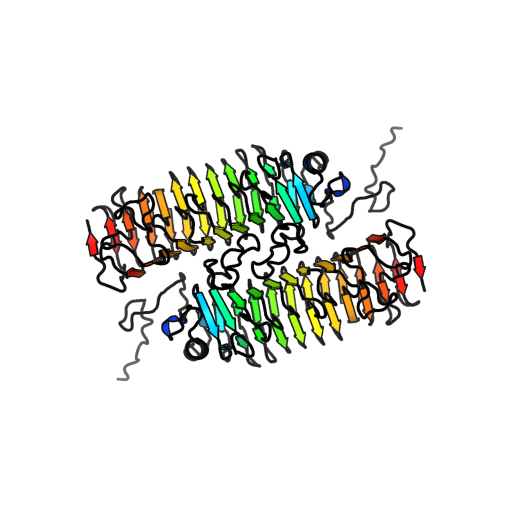1
ATOM 1755 N N . LEU A 1 241 ? 1.116 18.297 10.172 1 98.81 241 LEU A N 1
ATOM 1756 C CA . LEU A 1 241 ? 1.689 19 9.031 1 98.81 241 LEU A CA 1
ATOM 1757 C C . LEU A 1 241 ? 2.084 20.422 9.414 1 98.81 241 LEU A C 1
ATOM 1759 O O . LEU A 1 241 ? 1.23 21.234 9.789 1 98.81 241 LEU A O 1
ATOM 1763 N N . VAL A 1 242 ? 3.34 20.688 9.344 1 98.81 242 VAL A N 1
ATOM 1764 C CA . VAL A 1 242 ? 3.867 22.031 9.602 1 98.81 242 VAL A CA 1
ATOM 1765 C C . VAL A 1 242 ? 4.391 22.641 8.305 1 98.81 242 VAL A C 1
ATOM 1767 O O . VAL A 1 242 ? 5.258 22.062 7.645 1 98.81 242 VAL A O 1
ATOM 1770 N N . LEU A 1 243 ? 3.85 23.734 7.926 1 98.88 243 LEU A N 1
ATOM 1771 C CA . LEU A 1 243 ? 4.344 24.562 6.836 1 98.88 243 LEU A CA 1
ATOM 1772 C C . LEU A 1 243 ? 4.957 25.859 7.367 1 98.88 243 LEU A C 1
ATOM 1774 O O . LEU A 1 243 ? 4.25 26.703 7.918 1 98.88 243 LEU A O 1
ATOM 1778 N N . ASP A 1 244 ? 6.195 25.953 7.238 1 98.88 244 ASP A N 1
ATOM 1779 C CA . ASP A 1 244 ? 6.918 27.141 7.699 1 98.88 244 ASP A CA 1
ATOM 1780 C C . ASP A 1 244 ? 7.547 27.891 6.531 1 98.88 244 ASP A C 1
ATOM 1782 O O . ASP A 1 244 ? 8.516 27.422 5.93 1 98.88 244 ASP A O 1
ATOM 1786 N N . ALA A 1 245 ? 7.07 29.016 6.25 1 98.69 245 ALA A N 1
ATOM 1787 C CA . ALA A 1 245 ? 7.484 29.828 5.105 1 98.69 245 ALA A CA 1
ATOM 1788 C C . ALA A 1 245 ? 7.223 29.078 3.795 1 98.69 245 ALA A C 1
ATOM 1790 O O . ALA A 1 245 ? 8.102 29 2.934 1 98.69 245 ALA A O 1
ATOM 1791 N N . CYS A 1 246 ? 6.09 28.484 3.754 1 98.88 246 CYS A N 1
ATOM 1792 C CA . CYS A 1 246 ? 5.672 27.766 2.553 1 98.88 246 CYS A CA 1
ATOM 1793 C C . CYS A 1 246 ? 4.543 28.516 1.844 1 98.88 246 CYS A C 1
ATOM 1795 O O . CYS A 1 246 ? 3.6 28.969 2.486 1 98.88 246 CYS A O 1
ATOM 1797 N N . ASN A 1 247 ? 4.668 28.641 0.545 1 98.88 247 ASN A N 1
ATOM 1798 C CA . ASN A 1 247 ? 3.723 29.453 -0.213 1 98.88 247 ASN A CA 1
ATOM 1799 C C . ASN A 1 247 ? 3.145 28.688 -1.397 1 98.88 247 ASN A C 1
ATOM 1801 O O . ASN A 1 247 ? 3.783 27.766 -1.922 1 98.88 247 ASN A O 1
ATOM 1805 N N . ASN A 1 248 ? 1.912 29.062 -1.749 1 98.88 248 ASN A N 1
ATOM 1806 C CA . ASN A 1 248 ? 1.245 28.516 -2.922 1 98.88 248 ASN A CA 1
ATOM 1807 C C . ASN A 1 248 ? 1.089 27 -2.818 1 98.88 248 ASN A C 1
ATOM 1809 O O . ASN A 1 248 ? 1.255 26.281 -3.809 1 98.88 248 ASN A O 1
ATOM 1813 N N . CYS A 1 249 ? 0.848 26.531 -1.612 1 98.88 249 CYS A N 1
ATOM 1814 C CA . CYS A 1 249 ? 0.687 25.094 -1.381 1 98.88 249 CYS A CA 1
ATOM 1815 C C . CYS A 1 249 ? -0.778 24.688 -1.491 1 98.88 249 CYS A C 1
ATOM 1817 O O . CYS A 1 249 ? -1.672 25.516 -1.323 1 98.88 249 CYS A O 1
ATOM 1819 N N . VAL A 1 250 ? -0.979 23.484 -1.877 1 98.88 250 VAL A N 1
ATOM 1820 C CA . VAL A 1 250 ? -2.301 22.875 -1.92 1 98.88 250 VAL A CA 1
ATOM 1821 C C . VAL A 1 250 ? -2.346 21.672 -0.971 1 98.88 250 VAL A C 1
ATOM 1823 O O . VAL A 1 250 ? -1.607 20.703 -1.149 1 98.88 250 VAL A O 1
ATOM 1826 N N . ILE A 1 251 ? -3.139 21.781 0.087 1 98.75 251 ILE A N 1
ATOM 1827 C CA . ILE A 1 251 ? -3.422 20.703 1.032 1 98.75 251 ILE A CA 1
ATOM 1828 C C . ILE A 1 251 ? -4.852 20.203 0.833 1 98.75 251 ILE A C 1
ATOM 1830 O O . ILE A 1 251 ? -5.809 20.844 1.268 1 98.75 251 ILE A O 1
ATOM 1834 N N . GLU A 1 252 ? -4.949 19.031 0.16 1 96.25 252 GLU A N 1
ATOM 1835 C CA . GLU A 1 252 ? -6.289 18.703 -0.319 1 96.25 252 GLU A CA 1
ATOM 1836 C C . GLU A 1 252 ? -6.598 17.219 -0.122 1 96.25 252 GLU A C 1
ATOM 1838 O O . GLU A 1 252 ? -5.766 16.359 -0.422 1 96.25 252 GLU A O 1
ATOM 1843 N N . GLY A 1 253 ? -7.766 16.938 0.427 1 89.19 253 GLY A N 1
ATOM 1844 C CA . GLY A 1 253 ? -8.289 15.578 0.47 1 89.19 253 GLY A CA 1
ATOM 1845 C C . GLY A 1 253 ? -7.543 14.68 1.444 1 89.19 253 GLY A C 1
ATOM 1846 O O . GLY A 1 253 ? -7.5 13.461 1.267 1 89.19 253 GLY A O 1
ATOM 1847 N N . ASN A 1 254 ? -6.969 15.289 2.41 1 92.12 254 ASN A N 1
ATOM 1848 C CA . ASN A 1 254 ? -6.227 14.492 3.381 1 92.12 254 ASN A CA 1
ATOM 1849 C C . ASN A 1 254 ? -7.098 14.117 4.582 1 92.12 254 ASN A C 1
ATOM 1851 O O . ASN A 1 254 ? -8.062 14.812 4.891 1 92.12 254 ASN A O 1
ATOM 1855 N N . ASN A 1 255 ? -6.75 12.977 5.199 1 88.31 255 ASN A N 1
ATOM 1856 C CA . ASN A 1 255 ? -7.316 12.57 6.48 1 88.31 255 ASN A CA 1
ATOM 1857 C C . ASN A 1 255 ? -6.309 12.719 7.613 1 88.31 255 ASN A C 1
ATOM 1859 O O . ASN A 1 255 ? -5.422 11.883 7.777 1 88.31 255 ASN A O 1
ATOM 1863 N N . PHE A 1 256 ? -6.531 13.781 8.375 1 93.31 256 PHE A N 1
ATOM 1864 C CA . PHE A 1 256 ? -5.68 14.016 9.539 1 93.31 256 PHE A CA 1
ATOM 1865 C C . PHE A 1 256 ? -6.363 13.531 10.812 1 93.31 256 PHE A C 1
ATOM 1867 O O . PHE A 1 256 ? -7.484 13.945 11.109 1 93.31 256 PHE A O 1
ATOM 1874 N N . LYS A 1 257 ? -5.758 12.695 11.484 1 89.12 257 LYS A N 1
ATOM 1875 C CA . LYS A 1 257 ? -6.137 12.344 12.844 1 89.12 257 LYS A CA 1
ATOM 1876 C C . LYS A 1 257 ? -5.016 12.672 13.828 1 89.12 257 LYS A C 1
ATOM 1878 O O . LYS A 1 257 ? -3.84 12.453 13.539 1 89.12 257 LYS A O 1
ATOM 1883 N N . SER A 1 258 ? -5.41 13.164 14.992 1 93.06 258 SER A N 1
ATOM 1884 C CA . SER A 1 258 ? -4.359 13.562 15.922 1 93.06 258 SER A CA 1
ATOM 1885 C C . SER A 1 258 ? -4.816 13.414 17.375 1 93.06 258 SER A C 1
ATOM 1887 O O . SER A 1 258 ? -6 13.578 17.672 1 93.06 258 SER A O 1
ATOM 1889 N N . TYR A 1 259 ? -3.838 13.125 18.219 1 92.25 259 TYR A N 1
ATOM 1890 C CA . TYR A 1 259 ? -4.07 13.172 19.656 1 92.25 259 TYR A CA 1
ATOM 1891 C C . TYR A 1 259 ? -3.801 14.57 20.203 1 92.25 259 TYR A C 1
ATOM 1893 O O . TYR A 1 259 ? -4.164 14.875 21.344 1 92.25 259 TYR A O 1
ATOM 1901 N N . TYR A 1 260 ? -3.271 15.367 19.391 1 94.81 260 TYR A N 1
ATOM 1902 C CA . TYR A 1 260 ? -2.814 16.672 19.875 1 94.81 260 TYR A CA 1
ATOM 1903 C C . TYR A 1 260 ? -3.305 17.797 18.969 1 94.81 260 TYR A C 1
ATOM 1905 O O . TYR A 1 260 ? -3.553 17.578 17.781 1 94.81 260 TYR A O 1
ATOM 1913 N N . ASN A 1 261 ? -3.461 18.969 19.625 1 95.62 261 ASN A N 1
ATOM 1914 C CA . ASN A 1 261 ? -3.699 20.125 18.766 1 95.62 261 ASN A CA 1
ATOM 1915 C C . ASN A 1 261 ? -2.49 20.438 17.891 1 95.62 261 ASN A C 1
ATOM 1917 O O . ASN A 1 261 ? -1.483 19.734 17.938 1 95.62 261 ASN A O 1
ATOM 1921 N N . GLY A 1 262 ? -2.598 21.25 17.016 1 97.19 262 GLY A N 1
ATOM 1922 C CA . GLY A 1 262 ? -1.529 21.5 16.062 1 97.19 262 GLY A CA 1
ATOM 1923 C C . GLY A 1 262 ? -1.507 20.516 14.914 1 97.19 262 GLY A C 1
ATOM 1924 O O . GLY A 1 262 ? -0.435 20.109 14.453 1 97.19 262 GLY A O 1
ATOM 1925 N N . ILE A 1 263 ? -2.697 20.141 14.484 1 97.88 263 ILE A N 1
ATOM 1926 C CA . ILE A 1 263 ? -2.789 19.234 13.344 1 97.88 263 ILE A CA 1
ATOM 1927 C C . ILE A 1 263 ? -2.186 19.891 12.109 1 97.88 263 ILE A C 1
ATOM 1929 O O . ILE A 1 263 ? -1.34 19.297 11.43 1 97.88 263 ILE A O 1
ATOM 1933 N N . LEU A 1 264 ? -2.58 21.062 11.82 1 98.75 264 LEU A N 1
ATOM 1934 C CA . LEU A 1 264 ? -1.993 21.875 10.758 1 98.75 264 LEU A CA 1
ATOM 1935 C C . LEU A 1 264 ? -1.451 23.188 11.305 1 98.75 264 LEU A C 1
ATOM 1937 O O . LEU A 1 264 ? -2.201 23.984 11.883 1 98.75 264 LEU A O 1
ATOM 1941 N N . VAL A 1 265 ? -0.203 23.391 11.219 1 98.75 265 VAL A N 1
ATOM 1942 C CA . VAL A 1 265 ? 0.458 24.656 11.523 1 98.75 265 VAL A CA 1
ATOM 1943 C C . VAL A 1 265 ? 0.944 25.297 10.227 1 98.75 265 VAL A C 1
ATOM 1945 O O . VAL A 1 265 ? 1.884 24.812 9.594 1 98.75 265 VAL A O 1
ATOM 1948 N N . LEU A 1 266 ? 0.329 26.375 9.852 1 98.75 266 LEU A N 1
ATOM 1949 C CA . LEU A 1 266 ? 0.553 26.984 8.539 1 98.75 266 LEU A CA 1
ATOM 1950 C C . LEU A 1 266 ? 1.112 28.391 8.68 1 98.75 266 LEU A C 1
ATOM 1952 O O . LEU A 1 266 ? 0.397 29.312 9.086 1 98.75 266 LEU A O 1
ATOM 1956 N N . ASN A 1 267 ? 2.312 28.516 8.461 1 98.69 267 ASN A N 1
ATOM 1957 C CA . ASN A 1 267 ? 2.969 29.812 8.281 1 98.69 267 ASN A CA 1
ATOM 1958 C C . ASN A 1 267 ? 3.41 30.016 6.832 1 98.69 267 ASN A C 1
ATOM 1960 O O . ASN A 1 267 ? 4.402 29.438 6.395 1 98.69 267 ASN A O 1
ATOM 1964 N N . GLY A 1 268 ? 2.764 30.812 6.105 1 98.56 268 GLY A N 1
ATOM 1965 C CA . GLY A 1 268 ? 2.986 31.047 4.688 1 98.56 268 GLY A CA 1
ATOM 1966 C C . GLY A 1 268 ? 1.807 31.719 4.004 1 98.56 268 GLY A C 1
ATOM 1967 O O . GLY A 1 268 ? 0.792 32 4.645 1 98.56 268 GLY A O 1
ATOM 1968 N N . ASN A 1 269 ? 2.02 32 2.74 1 98.75 269 ASN A N 1
ATOM 1969 C CA . ASN A 1 269 ? 1.049 32.844 2.021 1 98.75 269 ASN A CA 1
ATOM 1970 C C . ASN A 1 269 ? 0.457 32.094 0.831 1 98.75 269 ASN A C 1
ATOM 1972 O O . ASN A 1 269 ? 1.123 31.234 0.23 1 98.75 269 ASN A O 1
ATOM 1976 N N . ASP A 1 270 ? -0.813 32.406 0.508 1 98.81 270 ASP A N 1
ATOM 1977 C CA . ASP A 1 270 ? -1.479 31.984 -0.721 1 98.81 270 ASP A CA 1
ATOM 1978 C C . ASP A 1 270 ? -1.598 30.469 -0.784 1 98.81 270 ASP A C 1
ATOM 1980 O O . ASP A 1 270 ? -1.376 29.875 -1.837 1 98.81 270 ASP A O 1
ATOM 1984 N N . ASN A 1 271 ? -1.85 29.859 0.4 1 98.88 271 ASN A N 1
ATOM 1985 C CA . ASN A 1 271 ? -2.061 28.422 0.462 1 98.88 271 ASN A CA 1
ATOM 1986 C C . ASN A 1 271 ? -3.547 28.078 0.451 1 98.88 271 ASN A C 1
ATOM 1988 O O . ASN A 1 271 ? -4.383 28.875 0.862 1 98.88 271 ASN A O 1
ATOM 1992 N N . THR A 1 272 ? -3.855 26.938 -0.134 1 98.75 272 THR A N 1
ATOM 1993 C CA . THR A 1 272 ? -5.219 26.422 -0.156 1 98.75 272 THR A CA 1
ATOM 1994 C C . THR A 1 272 ? -5.309 25.109 0.625 1 98.75 272 THR A C 1
ATOM 1996 O O . THR A 1 272 ? -4.543 24.172 0.372 1 98.75 272 THR A O 1
ATOM 1999 N N . VAL A 1 273 ? -6.207 25.062 1.601 1 98.44 273 VAL A N 1
ATOM 2000 C CA . VAL A 1 273 ? -6.508 23.891 2.412 1 98.44 273 VAL A CA 1
ATOM 2001 C C . VAL A 1 273 ? -7.957 23.469 2.189 1 98.44 273 VAL A C 1
ATOM 2003 O O . VAL A 1 273 ? -8.883 24.109 2.693 1 98.44 273 VAL A O 1
ATOM 2006 N N . ASN A 1 274 ? -8.023 22.375 1.413 1 95.81 274 ASN A N 1
ATOM 2007 C CA . ASN A 1 274 ? -9.359 22.125 0.89 1 95.81 274 ASN A CA 1
ATOM 2008 C C . ASN A 1 274 ? -9.742 20.641 1.021 1 95.81 274 ASN A C 1
ATOM 2010 O O . ASN A 1 274 ? -8.93 19.766 0.724 1 95.81 274 ASN A O 1
ATOM 2014 N N . LYS A 1 275 ? -11 20.359 1.534 1 89.44 275 LYS A N 1
ATOM 2015 C CA . LYS A 1 275 ? -11.617 19.047 1.522 1 89.44 275 LYS A CA 1
ATOM 2016 C C . LYS A 1 275 ? -10.82 18.062 2.379 1 89.44 275 LYS A C 1
ATOM 2018 O O . LYS A 1 275 ? -10.625 16.906 1.989 1 89.44 275 LYS A O 1
ATOM 2023 N N . ASN A 1 276 ? -10.305 18.562 3.469 1 91.69 276 ASN A N 1
ATOM 2024 C CA . ASN A 1 276 ? -9.617 17.688 4.41 1 91.69 276 ASN A CA 1
ATOM 2025 C C . ASN A 1 276 ? -10.508 17.328 5.594 1 91.69 276 ASN A C 1
ATOM 2027 O O . ASN A 1 276 ? -11.492 18.016 5.871 1 91.69 276 ASN A O 1
ATOM 2031 N N . ILE A 1 277 ? -10.18 16.188 6.195 1 87.75 277 ILE A N 1
ATOM 2032 C CA . ILE A 1 277 ? -10.711 15.828 7.504 1 87.75 277 ILE A CA 1
ATOM 2033 C C . ILE A 1 277 ? -9.664 16.094 8.578 1 87.75 277 ILE A C 1
ATOM 2035 O O . ILE A 1 277 ? -8.539 15.578 8.5 1 87.75 277 ILE A O 1
ATOM 2039 N N . PHE A 1 278 ? -10.008 16.922 9.484 1 92.81 278 PHE A N 1
ATOM 2040 C CA . PHE A 1 278 ? -9.219 17.141 10.688 1 92.81 278 PHE A CA 1
ATOM 2041 C C . PHE A 1 278 ? -9.922 16.578 11.914 1 92.81 278 PHE A C 1
ATOM 2043 O O . PHE A 1 278 ? -10.984 17.062 12.305 1 92.81 278 PHE A O 1
ATOM 2050 N N . TRP A 1 279 ? -9.258 15.586 12.5 1 90.12 279 TRP A N 1
ATOM 2051 C CA . TRP A 1 279 ? -9.914 14.906 13.609 1 90.12 279 TRP A CA 1
ATOM 2052 C C . TRP A 1 279 ? -9.008 14.859 14.828 1 90.12 279 TRP A C 1
ATOM 2054 O O . TRP A 1 279 ? -8.039 14.094 14.859 1 90.12 279 TRP A O 1
ATOM 2064 N N . LEU A 1 280 ? -9.328 15.703 15.773 1 93.38 280 LEU A N 1
ATOM 2065 C CA . LEU A 1 280 ? -8.734 15.57 17.094 1 93.38 280 LEU A CA 1
ATOM 2066 C C . LEU A 1 280 ? -9.516 14.578 17.953 1 93.38 280 LEU A C 1
ATOM 2068 O O . LEU A 1 280 ? -10.633 14.883 18.391 1 93.38 280 LEU A O 1
ATOM 2072 N N . THR A 1 281 ? -8.859 13.508 18.234 1 85.75 281 THR A N 1
ATOM 2073 C CA . THR A 1 281 ? -9.578 12.438 18.906 1 85.75 281 THR A CA 1
ATOM 2074 C C . THR A 1 281 ? -9.391 12.523 20.422 1 85.75 281 THR A C 1
ATOM 2076 O O . THR A 1 281 ? -8.344 12.977 20.891 1 85.75 281 THR A O 1
ATOM 2079 N N . GLY A 1 282 ? -10.422 12.109 21.234 1 82.44 282 GLY A N 1
ATOM 2080 C CA . GLY A 1 282 ? -10.43 12.188 22.688 1 82.44 282 GLY A CA 1
ATOM 2081 C C . GLY A 1 282 ? -9.672 11.047 23.344 1 82.44 282 GLY A C 1
ATOM 2082 O O . GLY A 1 282 ? -9.836 10.805 24.547 1 82.44 282 GLY A O 1
ATOM 2083 N N . ALA A 1 283 ? -8.82 10.43 22.625 1 67.62 283 ALA A N 1
ATOM 2084 C CA . ALA A 1 283 ? -8.164 9.211 23.109 1 67.62 283 ALA A CA 1
ATOM 2085 C C . ALA A 1 283 ? -7.109 9.539 24.156 1 67.62 283 ALA A C 1
ATOM 2087 O O . ALA A 1 283 ? -6.711 8.672 24.938 1 67.62 283 ALA A O 1
ATOM 2088 N N . VAL A 1 284 ? -6.656 10.797 24.156 1 77.06 284 VAL A N 1
ATOM 2089 C CA . VAL A 1 284 ? -5.594 11.156 25.094 1 77.06 284 VAL A CA 1
ATOM 2090 C C . VAL A 1 284 ? -6.008 12.375 25.906 1 77.06 284 VAL A C 1
ATOM 2092 O O . VAL A 1 284 ? -6.621 13.305 25.391 1 77.06 284 VAL A O 1
ATOM 2095 N N . GLN A 1 285 ? -5.551 12.32 27.188 1 77.31 285 GLN A N 1
ATOM 2096 C CA . GLN A 1 285 ? -5.934 13.383 28.094 1 77.31 285 GLN A CA 1
ATOM 2097 C C . GLN A 1 285 ? -5.133 14.656 27.828 1 77.31 285 GLN A C 1
ATOM 2099 O O . GLN A 1 285 ? -5.645 15.766 28 1 77.31 285 GLN A O 1
ATOM 2104 N N . ASN A 1 286 ? -3.852 14.414 27.406 1 84.56 286 ASN A N 1
ATOM 2105 C CA . ASN A 1 286 ? -3.021 15.594 27.172 1 84.56 286 ASN A CA 1
ATOM 2106 C C . ASN A 1 286 ? -2.994 15.992 25.703 1 84.56 286 ASN A C 1
ATOM 2108 O O . ASN A 1 286 ? -1.934 15.984 25.078 1 84.56 286 ASN A O 1
ATOM 2112 N N . GLN A 1 287 ? -4.027 16.547 25.234 1 90.69 287 GLN A N 1
ATOM 2113 C CA . GLN A 1 287 ? -4.195 16.906 23.828 1 90.69 287 GLN A CA 1
ATOM 2114 C C . GLN A 1 287 ? -3.414 18.188 23.5 1 90.69 287 GLN A C 1
ATOM 2116 O O . GLN A 1 287 ? -3.1 18.438 22.344 1 90.69 287 GLN A O 1
ATOM 2121 N N . LEU A 1 288 ? -3.068 18.984 24.547 1 91.81 288 LEU A N 1
ATOM 2122 C CA . LEU A 1 288 ? -2.418 20.266 24.281 1 91.81 288 LEU A CA 1
ATOM 2123 C C . LEU A 1 288 ? -0.911 20.094 24.125 1 91.81 288 LEU A C 1
ATOM 2125 O O . LEU A 1 288 ? -0.256 20.859 23.422 1 91.81 288 LEU A O 1
ATOM 2129 N N . LEU A 1 289 ? -0.481 19.047 24.703 1 89.5 289 LEU A N 1
ATOM 2130 C CA . LEU A 1 289 ? 0.958 18.812 24.766 1 89.5 289 LEU A CA 1
ATOM 2131 C C . LEU A 1 289 ? 1.703 20.109 25.047 1 89.5 289 LEU A C 1
ATOM 2133 O O . LEU A 1 289 ? 1.524 20.719 26.109 1 89.5 289 LEU A O 1
ATOM 2137 N N . ASP A 1 290 ? 2.551 20.578 24.094 1 86.12 290 ASP A N 1
ATOM 2138 C CA . ASP A 1 290 ? 3.359 21.766 24.344 1 86.12 290 ASP A CA 1
ATOM 2139 C C . ASP A 1 290 ? 2.697 23.016 23.766 1 86.12 290 ASP A C 1
ATOM 2141 O O . ASP A 1 290 ? 3.281 24.094 23.781 1 86.12 290 ASP A O 1
ATOM 2145 N N . HIS A 1 291 ? 1.449 22.641 23.438 1 91.75 291 HIS A N 1
ATOM 2146 C CA . HIS A 1 291 ? 0.73 23.797 22.922 1 91.75 291 HIS A CA 1
ATOM 2147 C C . HIS A 1 291 ? -0.301 24.312 23.922 1 91.75 291 HIS A C 1
ATOM 2149 O O . HIS A 1 291 ? -0.609 23.625 24.906 1 91.75 291 HIS A O 1
ATOM 2155 N N . GLY A 1 292 ? -0.708 25.438 23.969 1 92.38 292 GLY A N 1
ATOM 2156 C CA . GLY A 1 292 ? -1.739 26.047 24.812 1 92.38 292 GLY A CA 1
ATOM 2157 C C . GLY A 1 292 ? -3.127 25.938 24.203 1 92.38 292 GLY A C 1
ATOM 2158 O O . GLY A 1 292 ? -3.287 25.453 23.078 1 92.38 292 GLY A O 1
ATOM 2159 N N . ASP A 1 293 ? -4.109 26.266 25 1 93.56 293 ASP A N 1
ATOM 2160 C CA . ASP A 1 293 ? -5.516 26.109 24.656 1 93.56 293 ASP A CA 1
ATOM 2161 C C . ASP A 1 293 ? -5.898 26.984 23.469 1 93.56 293 ASP A C 1
ATOM 2163 O O . ASP A 1 293 ? -6.906 26.75 22.812 1 93.56 293 ASP A O 1
ATOM 2167 N N . ASP A 1 294 ? -5.066 28.031 23.234 1 95.12 294 ASP A N 1
ATOM 2168 C CA . ASP A 1 294 ? -5.43 28.984 22.188 1 95.12 294 ASP A CA 1
ATOM 2169 C C . ASP A 1 294 ? -4.773 28.594 20.859 1 95.12 294 ASP A C 1
ATOM 2171 O O . ASP A 1 294 ? -5.02 29.234 19.828 1 95.12 294 ASP A O 1
ATOM 2175 N N . PHE A 1 295 ? -4.039 27.609 20.797 1 97.12 295 PHE A N 1
ATOM 2176 C CA . PHE A 1 295 ? -3.209 27.312 19.641 1 97.12 295 PHE A CA 1
ATOM 2177 C C . PHE A 1 295 ? -4.062 26.812 18.469 1 97.12 295 PHE A C 1
ATOM 2179 O O . PHE A 1 295 ? -3.846 27.219 17.328 1 97.12 295 PHE A O 1
ATOM 2186 N N . GLY A 1 296 ? -5.09 25.906 18.781 1 96.62 296 GLY A N 1
ATOM 2187 C CA . GLY A 1 296 ? -5.984 25.359 17.781 1 96.62 296 GLY A CA 1
ATOM 2188 C C . GLY A 1 296 ? -5.469 24.062 17.156 1 96.62 296 GLY A C 1
ATOM 2189 O O . GLY A 1 296 ? -4.281 23.75 17.266 1 96.62 296 GLY A O 1
ATOM 2190 N N . ILE A 1 297 ? -6.395 23.266 16.5 1 97.12 297 ILE A N 1
ATOM 2191 C CA . ILE A 1 297 ? -5.953 22.141 15.688 1 97.12 297 ILE A CA 1
ATOM 2192 C C . ILE A 1 297 ? -5.414 22.641 14.352 1 97.12 297 ILE A C 1
ATOM 2194 O O . ILE A 1 297 ? -4.578 21.984 13.727 1 97.12 297 ILE A O 1
ATOM 2198 N N . ILE A 1 298 ? -5.914 23.812 13.914 1 98.19 298 ILE A N 1
ATOM 2199 C CA . ILE A 1 298 ? -5.387 24.562 12.773 1 98.19 298 ILE A CA 1
ATOM 2200 C C . ILE A 1 298 ? -4.871 25.922 13.234 1 98.19 298 ILE A C 1
ATOM 2202 O O . ILE A 1 298 ? -5.605 26.688 13.852 1 98.19 298 ILE A O 1
ATOM 2206 N N . ASN A 1 299 ? -3.695 26.141 13.039 1 98.56 299 ASN A N 1
ATOM 2207 C CA . ASN A 1 299 ? -3.057 27.422 13.352 1 98.56 299 ASN A CA 1
ATOM 2208 C C . ASN A 1 299 ? -2.484 28.078 12.102 1 98.56 299 ASN A C 1
ATOM 2210 O O . ASN A 1 299 ? -1.57 27.547 11.469 1 98.56 299 ASN A O 1
ATOM 2214 N N . VAL A 1 300 ? -2.955 29.219 11.711 1 98.25 300 VAL A N 1
ATOM 2215 C CA . VAL A 1 300 ? -2.568 29.875 10.461 1 98.25 300 VAL A CA 1
ATOM 2216 C C . VAL A 1 300 ? -1.883 31.203 10.773 1 98.25 300 VAL A C 1
ATOM 2218 O O . VAL A 1 300 ? -2.453 32.062 11.453 1 98.25 300 VAL A O 1
ATOM 2221 N N . LYS A 1 301 ? -0.685 31.109 10.289 1 95.69 301 LYS A N 1
ATOM 2222 C CA . LYS A 1 301 ? 0.091 32.344 10.258 1 95.69 301 LYS A CA 1
ATOM 2223 C C . LYS A 1 301 ? 0.497 32.719 8.828 1 95.69 301 LYS A C 1
ATOM 2225 O O . LYS A 1 301 ? 0.883 31.844 8.047 1 95.69 301 LYS A O 1
ATOM 2230 N N . GLY A 1 302 ? 0.289 33.875 8.367 1 96.56 302 GLY A N 1
ATOM 2231 C CA . GLY A 1 302 ? 0.543 34.344 7.012 1 96.56 302 GLY A CA 1
ATOM 2232 C C . GLY A 1 302 ? -0.67 35 6.371 1 96.56 302 GLY A C 1
ATOM 2233 O O . GLY A 1 302 ? -1.649 35.312 7.051 1 96.56 302 GLY A O 1
ATOM 2234 N N . ASN A 1 303 ? -0.522 35.219 5.094 1 98.38 303 ASN A N 1
ATOM 2235 C CA . ASN A 1 303 ? -1.534 36.031 4.43 1 98.38 303 ASN A CA 1
ATOM 2236 C C . ASN A 1 303 ? -2.215 35.25 3.299 1 98.38 303 ASN A C 1
ATOM 2238 O O . ASN A 1 303 ? -1.594 34.406 2.654 1 98.38 303 ASN A O 1
ATOM 2242 N N . ASN A 1 304 ? -3.467 35.531 3.102 1 98.69 304 ASN A N 1
ATOM 2243 C CA . ASN A 1 304 ? -4.223 35.125 1.923 1 98.69 304 ASN A CA 1
ATOM 2244 C C . ASN A 1 304 ? -4.32 33.625 1.814 1 98.69 304 ASN A C 1
ATOM 2246 O O . ASN A 1 304 ? -4.148 33.062 0.731 1 98.69 304 ASN A O 1
ATOM 2250 N N . ASN A 1 305 ? -4.5 32.969 2.939 1 98.75 305 ASN A N 1
ATOM 2251 C CA . ASN A 1 305 ? -4.738 31.516 2.934 1 98.75 305 ASN A CA 1
ATOM 2252 C C . ASN A 1 305 ? -6.227 31.188 2.898 1 98.75 305 ASN A C 1
ATOM 2254 O O . ASN A 1 305 ? -7.035 31.906 3.496 1 98.75 305 ASN A O 1
ATOM 2258 N N . MET A 1 306 ? -6.551 30.219 2.111 1 98.56 306 MET A N 1
ATOM 2259 C CA . MET A 1 306 ? -7.938 29.781 1.977 1 98.56 306 MET A CA 1
ATOM 2260 C C . MET A 1 306 ? -8.125 28.391 2.582 1 98.56 306 MET A C 1
ATOM 2262 O O . MET A 1 306 ? -7.527 27.422 2.115 1 98.56 306 MET A O 1
ATOM 2266 N N . VAL A 1 307 ? -8.906 28.281 3.637 1 97.19 307 VAL A N 1
ATOM 2267 C CA . VAL A 1 307 ? -9.273 27.031 4.289 1 97.19 307 VAL A CA 1
ATOM 2268 C C . VAL A 1 307 ? -10.766 26.766 4.086 1 97.19 307 VAL A C 1
ATOM 2270 O O . VAL A 1 307 ? -11.609 27.344 4.77 1 97.19 307 VAL A O 1
ATOM 2273 N N . ALA A 1 308 ? -11.062 25.906 3.092 1 93.94 308 ALA A N 1
ATOM 2274 C CA . ALA A 1 308 ? -12.461 25.797 2.689 1 93.94 308 ALA A CA 1
ATOM 2275 C C . ALA A 1 308 ? -12.883 24.328 2.6 1 93.94 308 ALA A C 1
ATOM 2277 O O . ALA A 1 308 ? -12.078 23.469 2.254 1 93.94 308 ALA A O 1
ATOM 2278 N N . SER A 1 309 ? -14.117 24.031 2.887 1 89.69 309 SER A N 1
ATOM 2279 C CA . SER A 1 309 ? -14.766 22.75 2.654 1 89.69 309 SER A CA 1
ATOM 2280 C C . SER A 1 309 ? -14.078 21.625 3.432 1 89.69 309 SER A C 1
ATOM 2282 O O . SER A 1 309 ? -13.898 20.531 2.914 1 89.69 309 SER A O 1
ATOM 2284 N N . ASN A 1 310 ? -13.602 22.016 4.648 1 90.75 310 ASN A N 1
ATOM 2285 C CA . ASN A 1 310 ? -12.992 21.031 5.523 1 90.75 310 ASN A CA 1
ATOM 2286 C C . ASN A 1 310 ? -13.953 20.578 6.617 1 90.75 310 ASN A C 1
ATOM 2288 O O . ASN A 1 310 ? -14.875 21.297 6.98 1 90.75 310 ASN A O 1
ATOM 2292 N N . SER A 1 311 ? -13.766 19.297 7.082 1 85.19 311 SER A N 1
ATOM 2293 C CA . SER A 1 311 ? -14.422 18.812 8.289 1 85.19 311 SER A CA 1
ATOM 2294 C C . SER A 1 311 ? -13.492 18.891 9.492 1 85.19 311 SER A C 1
ATOM 2296 O O . SER A 1 311 ? -12.391 18.328 9.477 1 85.19 311 SER A O 1
ATOM 2298 N N . LEU A 1 312 ? -13.93 19.594 10.477 1 90.75 312 LEU A N 1
ATOM 2299 C CA . LEU A 1 312 ? -13.172 19.766 11.711 1 90.75 312 LEU A CA 1
ATOM 2300 C C . LEU A 1 312 ? -13.906 19.109 12.883 1 90.75 312 LEU A C 1
ATOM 2302 O O . LEU A 1 312 ? -14.938 19.609 13.336 1 90.75 312 LEU A O 1
ATOM 2306 N N . SER A 1 313 ? -13.344 17.984 13.312 1 86.81 313 SER A N 1
ATOM 2307 C CA . SER A 1 313 ? -13.938 17.281 14.453 1 86.81 313 SER A CA 1
ATOM 2308 C C . SER A 1 313 ? -12.992 17.281 15.648 1 86.81 313 SER A C 1
ATOM 2310 O O . SER A 1 313 ? -11.891 16.719 15.57 1 86.81 313 SER A O 1
ATOM 2312 N N . CYS A 1 314 ? -13.453 17.891 16.719 1 91.56 314 CYS A N 1
ATOM 2313 C CA . CYS A 1 314 ? -12.602 18 17.906 1 91.56 314 CYS A CA 1
ATOM 2314 C C . CYS A 1 314 ? -13.289 17.406 19.125 1 91.56 314 CYS A C 1
ATOM 2316 O O . CYS A 1 314 ? -14.305 17.922 19.578 1 91.56 314 CYS A O 1
ATOM 2318 N N . GLU A 1 315 ? -12.664 16.344 19.609 1 88.56 315 GLU A N 1
ATOM 2319 C CA . GLU A 1 315 ? -13.047 15.789 20.891 1 88.56 315 GLU A CA 1
ATOM 2320 C C . GLU A 1 315 ? -12.125 16.297 22 1 88.56 315 GLU A C 1
ATOM 2322 O O . GLU A 1 315 ? -11.336 15.523 22.547 1 88.56 315 GLU A O 1
ATOM 2327 N N . TRP A 1 316 ? -12.359 17.469 22.453 1 92.56 316 TRP A N 1
ATOM 2328 C CA . TRP A 1 316 ? -11.461 18.125 23.391 1 92.56 316 TRP A CA 1
ATOM 2329 C C . TRP A 1 316 ? -11.586 17.531 24.797 1 92.56 316 TRP A C 1
ATOM 2331 O O . TRP A 1 316 ? -12.695 17.25 25.266 1 92.56 316 TRP A O 1
ATOM 2341 N N . ALA A 1 317 ? -10.438 17.406 25.406 1 90.19 317 ALA A N 1
ATOM 2342 C CA . ALA A 1 317 ? -10.391 17.047 26.828 1 90.19 317 ALA A CA 1
ATOM 2343 C C . ALA A 1 317 ? -10.508 18.281 27.703 1 90.19 317 ALA A C 1
ATOM 2345 O O . ALA A 1 317 ? -10.672 18.156 28.922 1 90.19 317 ALA A O 1
ATOM 2346 N N . TYR A 1 318 ? -10.453 19.453 27.141 1 84.81 318 TYR A N 1
ATOM 2347 C CA . TYR A 1 318 ? -10.406 20.719 27.859 1 84.81 318 TYR A CA 1
ATOM 2348 C C . TYR A 1 318 ? -11.508 21.656 27.375 1 84.81 318 TYR A C 1
ATOM 2350 O O . TYR A 1 318 ? -11.758 21.766 26.172 1 84.81 318 TYR A O 1
ATOM 2358 N N . ALA A 1 319 ? -12.047 22.25 28.453 1 86.62 319 ALA A N 1
ATOM 2359 C CA . ALA A 1 319 ? -13.016 23.281 28.109 1 86.62 319 ALA A CA 1
ATOM 2360 C C . ALA A 1 319 ? -12.32 24.547 27.625 1 86.62 319 ALA A C 1
ATOM 2362 O O . ALA A 1 319 ? -11.289 24.938 28.172 1 86.62 319 ALA A O 1
ATOM 2363 N N . GLY A 1 320 ? -12.75 25.094 26.562 1 87.75 320 GLY A N 1
ATOM 2364 C CA . GLY A 1 320 ? -12.305 26.422 26.156 1 87.75 320 GLY A CA 1
ATOM 2365 C C . GLY A 1 320 ? -11.18 26.375 25.141 1 87.75 320 GLY A C 1
ATOM 2366 O O . GLY A 1 320 ? -10.602 27.422 24.812 1 87.75 320 GLY A O 1
ATOM 2367 N N . ALA A 1 321 ? -10.758 25.234 24.703 1 92.81 321 ALA A N 1
ATOM 2368 C CA . ALA A 1 321 ? -9.719 25.141 23.688 1 92.81 321 ALA A CA 1
ATOM 2369 C C . ALA A 1 321 ? -10.227 25.656 22.344 1 92.81 321 ALA A C 1
ATOM 2371 O O . ALA A 1 321 ? -11.406 25.5 22.016 1 92.81 321 ALA A O 1
ATOM 2372 N N . VAL A 1 322 ? -9.352 26.312 21.625 1 93.06 322 VAL A N 1
ATOM 2373 C CA . VAL A 1 322 ? -9.664 26.891 20.312 1 93.06 322 VAL A CA 1
ATOM 2374 C C . VAL A 1 322 ? -9.484 25.828 19.234 1 93.06 322 VAL A C 1
ATOM 2376 O O . VAL A 1 322 ? -8.523 25.062 19.266 1 93.06 322 VAL A O 1
ATOM 2379 N N . THR A 1 323 ? -10.43 25.812 18.25 1 93.81 323 THR A N 1
ATOM 2380 C CA . THR A 1 323 ? -10.305 24.891 17.125 1 93.81 323 THR A CA 1
ATOM 2381 C C . THR A 1 323 ? -9.414 25.469 16.047 1 93.81 323 THR A C 1
ATOM 2383 O O . THR A 1 323 ? -8.477 24.828 15.578 1 93.81 323 THR A O 1
ATOM 2386 N N . VAL A 1 324 ? -9.648 26.719 15.648 1 96 324 VAL A N 1
ATOM 2387 C CA . VAL A 1 324 ? -8.891 27.391 14.602 1 96 324 VAL A CA 1
ATOM 2388 C C . VAL A 1 324 ? -8.328 28.703 15.125 1 96 324 VAL A C 1
ATOM 2390 O O . VAL A 1 324 ? -9.062 29.516 15.695 1 96 324 VAL A O 1
ATOM 2393 N N . ASN A 1 325 ? -7.117 28.859 15.055 1 96.88 325 ASN A N 1
ATOM 2394 C CA . ASN A 1 325 ? -6.453 30.109 15.398 1 96.88 325 ASN A CA 1
ATOM 2395 C C . ASN A 1 325 ? -5.867 30.797 14.156 1 96.88 325 ASN A C 1
ATOM 2397 O O . ASN A 1 325 ? -5.043 30.203 13.461 1 96.88 325 ASN A O 1
ATOM 2401 N N . ALA A 1 326 ? -6.262 32 13.883 1 97.12 326 ALA A N 1
ATOM 2402 C CA . ALA A 1 326 ? -5.73 32.844 12.812 1 97.12 326 ALA A CA 1
ATOM 2403 C C . ALA A 1 326 ? -5.695 34.312 13.227 1 97.12 326 ALA A C 1
ATOM 2405 O O . ALA A 1 326 ? -6.188 35.188 12.5 1 97.12 326 ALA A O 1
ATOM 2406 N N . VAL A 1 327 ? -5.039 34.562 14.281 1 96.31 327 VAL A N 1
ATOM 2407 C CA . VAL A 1 327 ? -5 35.906 14.82 1 96.31 327 VAL A CA 1
ATOM 2408 C C . VAL A 1 327 ? -3.896 36.719 14.133 1 96.31 327 VAL A C 1
ATOM 2410 O O . VAL A 1 327 ? -3.787 37.906 14.328 1 96.31 327 VAL A O 1
ATOM 2413 N N . GLN A 1 328 ? -3.096 36.031 13.391 1 95.88 328 GLN A N 1
ATOM 2414 C CA . GLN A 1 328 ? -2.047 36.719 12.625 1 95.88 328 GLN A CA 1
ATOM 2415 C C . GLN A 1 328 ? -2.338 36.625 11.125 1 95.88 328 GLN A C 1
ATOM 2417 O O . GLN A 1 328 ? -3.111 35.781 10.68 1 95.88 328 GLN A O 1
ATOM 2422 N N . GLY A 1 329 ? -1.726 37.562 10.438 1 95.81 329 GLY A N 1
ATOM 2423 C CA . GLY A 1 329 ? -1.876 37.594 8.992 1 95.81 329 GLY A CA 1
ATOM 2424 C C . GLY A 1 329 ? -3.123 38.312 8.539 1 95.81 329 GLY A C 1
ATOM 2425 O O . GLY A 1 329 ? -3.939 38.75 9.367 1 95.81 329 GLY A O 1
ATOM 2426 N N . THR A 1 330 ? -3.178 38.562 7.277 1 96.75 330 THR A N 1
ATOM 2427 C CA . THR A 1 330 ? -4.328 39.25 6.684 1 96.75 330 THR A CA 1
ATOM 2428 C C . THR A 1 330 ? -4.863 38.438 5.496 1 96.75 330 THR A C 1
ATOM 2430 O O . THR A 1 330 ? -4.141 37.656 4.895 1 96.75 330 THR A O 1
ATOM 2433 N N . GLY A 1 331 ? -6.102 38.625 5.254 1 97.38 331 GLY A N 1
ATOM 2434 C CA . GLY A 1 331 ? -6.703 38.062 4.047 1 97.38 331 GLY A CA 1
ATOM 2435 C C . GLY A 1 331 ? -6.98 36.594 4.141 1 97.38 331 GLY A C 1
ATOM 2436 O O . GLY A 1 331 ? -7.258 35.938 3.131 1 97.38 331 GLY A O 1
ATOM 2437 N N . ASN A 1 332 ? -6.914 36.031 5.266 1 97.88 332 ASN A N 1
ATOM 2438 C CA . ASN A 1 332 ? -7.23 34.625 5.43 1 97.88 332 ASN A CA 1
ATOM 2439 C C . ASN A 1 332 ? -8.734 34.375 5.402 1 97.88 332 ASN A C 1
ATOM 2441 O O . ASN A 1 332 ? -9.516 35.219 5.863 1 97.88 332 ASN A O 1
ATOM 2445 N N . VAL A 1 333 ? -9.164 33.281 4.766 1 97.25 333 VAL A N 1
ATOM 2446 C CA . VAL A 1 333 ? -10.578 32.969 4.598 1 97.25 333 VAL A CA 1
ATOM 2447 C C . VAL A 1 333 ? -10.844 31.547 5.09 1 97.25 333 VAL A C 1
ATOM 2449 O O . VAL A 1 333 ? -10.141 30.609 4.715 1 97.25 333 VAL A O 1
ATOM 2452 N N . PHE A 1 334 ? -11.781 31.406 5.969 1 94.44 334 PHE A N 1
ATOM 2453 C CA . PHE A 1 334 ? -12.352 30.125 6.379 1 94.44 334 PHE A CA 1
ATOM 2454 C C . PHE A 1 334 ? -13.805 30.016 5.918 1 94.44 334 PHE A C 1
ATOM 2456 O O . PHE A 1 334 ? -14.656 30.797 6.332 1 94.44 334 PHE A O 1
ATOM 2463 N N . LYS A 1 335 ? -14.055 29.078 5.016 1 91.94 335 LYS A N 1
ATOM 2464 C CA . LYS A 1 335 ? -15.391 29.047 4.438 1 91.94 335 LYS A CA 1
ATOM 2465 C C . LYS A 1 335 ? -15.883 27.609 4.254 1 91.94 335 LYS A C 1
ATOM 2467 O O . LYS A 1 335 ? -15.094 26.719 3.92 1 91.94 335 LYS A O 1
ATOM 2472 N N . ASN A 1 336 ? -17.156 27.359 4.492 1 86.44 336 ASN A N 1
ATOM 2473 C CA . ASN A 1 336 ? -17.844 26.109 4.219 1 86.44 336 ASN A CA 1
ATOM 2474 C C . ASN A 1 336 ? -17.234 24.953 5 1 86.44 336 ASN A C 1
ATOM 2476 O O . ASN A 1 336 ? -17.047 23.859 4.461 1 86.44 336 ASN A O 1
ATOM 2480 N N . CYS A 1 337 ? -16.828 25.203 6.211 1 86.5 337 CYS A N 1
ATOM 2481 C CA . CYS A 1 337 ? -16.312 24.141 7.062 1 86.5 337 CYS A CA 1
ATOM 2482 C C . CYS A 1 337 ? -17.422 23.547 7.93 1 86.5 337 CYS A C 1
ATOM 2484 O O . CYS A 1 337 ? -18.281 24.266 8.422 1 86.5 337 CYS A O 1
ATOM 2486 N N . PHE A 1 338 ? -17.422 22.234 8.062 1 80.75 338 PHE A N 1
ATOM 2487 C CA . PHE A 1 338 ? -18.219 21.562 9.086 1 80.75 338 PHE A CA 1
ATOM 2488 C C . PHE A 1 338 ? -17.422 21.422 10.375 1 80.75 338 PHE A C 1
ATOM 2490 O O . PHE A 1 338 ? -16.312 20.875 10.375 1 80.75 338 PHE A O 1
ATOM 2497 N N . VAL A 1 339 ? -18 21.922 11.383 1 84.75 339 VAL A N 1
ATOM 2498 C CA . VAL A 1 339 ? -17.266 21.922 12.648 1 84.75 339 VAL A CA 1
ATOM 2499 C C . VAL A 1 339 ? -18.078 21.172 13.711 1 84.75 339 VAL A C 1
ATOM 2501 O O . VAL A 1 339 ? -19.203 21.547 14.023 1 84.75 339 VAL A O 1
ATOM 2504 N N . ASP A 1 340 ? -17.531 20.062 14.172 1 81.56 340 ASP A N 1
ATOM 2505 C CA . ASP A 1 340 ? -18.016 19.328 15.336 1 81.56 340 ASP A CA 1
ATOM 2506 C C . ASP A 1 340 ? -17.047 19.453 16.516 1 81.56 340 ASP A C 1
ATOM 2508 O O . ASP A 1 340 ? -16.016 18.797 16.547 1 81.56 340 ASP A O 1
ATOM 2512 N N . ASN A 1 341 ? -17.375 20.312 17.359 1 80.62 341 ASN A N 1
ATOM 2513 C CA . ASN A 1 341 ? -16.516 20.656 18.5 1 80.62 341 ASN A CA 1
ATOM 2514 C C . ASN A 1 341 ? -17.141 20.234 19.828 1 80.62 341 ASN A C 1
ATOM 2516 O O . ASN A 1 341 ? -18 20.938 20.359 1 80.62 341 ASN A O 1
ATOM 2520 N N . LEU A 1 342 ? -16.625 19.25 20.312 1 78.62 342 LEU A N 1
ATOM 2521 C CA . LEU A 1 342 ? -17.125 18.734 21.594 1 78.62 342 LEU A CA 1
ATOM 2522 C C . LEU A 1 342 ? -16.344 19.328 22.766 1 78.62 342 LEU A C 1
ATOM 2524 O O . LEU A 1 342 ? -15.117 19.469 22.688 1 78.62 342 LEU A O 1
ATOM 2528 N N . GLU A 1 343 ? -17.047 19.781 23.766 1 79.44 343 GLU A N 1
ATOM 2529 C CA . GLU A 1 343 ? -16.516 20.203 25.062 1 79.44 343 GLU A CA 1
ATOM 2530 C C . GLU A 1 343 ? -15.93 21.609 25 1 79.44 343 GLU A C 1
ATOM 2532 O O . GLU A 1 343 ? -15.43 22.141 25.984 1 79.44 343 GLU A O 1
ATOM 2537 N N . SER A 1 344 ? -15.906 22.25 23.828 1 81.56 344 SER A N 1
ATOM 2538 C CA . SER A 1 344 ? -15.461 23.641 23.75 1 81.56 344 SER A CA 1
ATOM 2539 C C . SER A 1 344 ? -16.375 24.453 22.828 1 81.56 344 SER A C 1
ATOM 2541 O O . SER A 1 344 ? -16.875 23.938 21.828 1 81.56 344 SER A O 1
ATOM 2543 N N . TYR A 1 345 ? -16.469 25.75 23.219 1 80.44 345 TYR A N 1
ATOM 2544 C CA . TYR A 1 345 ? -17.266 26.656 22.391 1 80.44 345 TYR A CA 1
ATOM 2545 C C . TYR A 1 345 ? -16.375 27.625 21.625 1 80.44 345 TYR A C 1
ATOM 2547 O O . TYR A 1 345 ? -16.875 28.453 20.844 1 80.44 345 TYR A O 1
ATOM 2555 N N . ARG A 1 346 ? -15.094 27.609 21.828 1 87.31 346 ARG A N 1
ATOM 2556 C CA . ARG A 1 346 ? -14.156 28.5 21.156 1 87.31 346 ARG A CA 1
ATOM 2557 C C . ARG A 1 346 ? -13.68 27.906 19.844 1 87.31 346 ARG A C 1
ATOM 2559 O O . ARG A 1 346 ? -12.609 27.281 19.781 1 87.31 346 ARG A O 1
ATOM 2566 N N . VAL A 1 347 ? -14.445 28.141 18.797 1 89.56 347 VAL A N 1
ATOM 2567 C CA . VAL A 1 347 ? -14.164 27.484 17.516 1 89.56 347 VAL A CA 1
ATOM 2568 C C . VAL A 1 347 ? -13.133 28.297 16.734 1 89.56 347 VAL A C 1
ATOM 2570 O O . VAL A 1 347 ? -12.094 27.781 16.344 1 89.56 347 VAL A O 1
ATOM 2573 N N . PHE A 1 348 ? -13.352 29.609 16.594 1 92.5 348 PHE A N 1
ATOM 2574 C CA . PHE A 1 348 ? -12.469 30.453 15.82 1 92.5 348 PHE A CA 1
ATOM 2575 C C . PHE A 1 348 ? -11.898 31.578 16.672 1 92.5 348 PHE A C 1
ATOM 2577 O O . PHE A 1 348 ? -12.648 32.375 17.266 1 92.5 348 PHE A O 1
ATOM 2584 N N . LEU A 1 349 ? -10.688 31.594 16.812 1 93.88 349 LEU A N 1
ATOM 2585 C CA . LEU A 1 349 ? -9.938 32.75 17.312 1 93.88 349 LEU A CA 1
ATOM 2586 C C . LEU A 1 349 ? -9.211 33.438 16.172 1 93.88 349 LEU A C 1
ATOM 2588 O O . LEU A 1 349 ? -8.125 33.031 15.766 1 93.88 349 LEU A O 1
ATOM 2592 N N . VAL A 1 350 ? -9.805 34.531 15.633 1 94.38 350 VAL A N 1
ATOM 2593 C CA . VAL A 1 350 ? -9.305 35.156 14.406 1 94.38 350 VAL A CA 1
ATOM 2594 C C . VAL A 1 350 ? -9.234 36.656 14.578 1 94.38 350 VAL A C 1
ATOM 2596 O O . VAL A 1 350 ? -9.859 37.219 15.477 1 94.38 350 VAL A O 1
ATOM 2599 N N . ASN A 1 351 ? -8.438 37.312 13.797 1 92.69 351 ASN A N 1
ATOM 2600 C CA . ASN A 1 351 ? -8.414 38.75 13.797 1 92.69 351 ASN A CA 1
ATOM 2601 C C . ASN A 1 351 ? -9.453 39.344 12.844 1 92.69 351 ASN A C 1
ATOM 2603 O O . ASN A 1 351 ? -10.141 38.594 12.141 1 92.69 351 ASN A O 1
ATOM 2607 N N . ALA A 1 352 ? -9.547 40.688 12.797 1 91.25 352 ALA A N 1
ATOM 2608 C CA . ALA A 1 352 ? -10.609 41.375 12.07 1 91.25 352 ALA A CA 1
ATOM 2609 C C . ALA A 1 352 ? -10.422 41.25 10.562 1 91.25 352 ALA A C 1
ATOM 2611 O O . ALA A 1 352 ? -11.352 41.469 9.789 1 91.25 352 ALA A O 1
ATOM 2612 N N . GLN A 1 353 ? -9.203 40.875 10.117 1 93.75 353 GLN A N 1
ATOM 2613 C CA . GLN A 1 353 ? -8.898 40.781 8.695 1 93.75 353 GLN A CA 1
ATOM 2614 C C . GLN A 1 353 ? -9.141 39.375 8.148 1 93.75 353 GLN A C 1
ATOM 2616 O O . GLN A 1 353 ? -8.852 39.125 6.98 1 93.75 353 GLN A O 1
ATOM 2621 N N . THR A 1 354 ? -9.617 38.5 9.016 1 92.69 354 THR A N 1
ATOM 2622 C CA . THR A 1 354 ? -9.938 37.125 8.625 1 92.69 354 THR A CA 1
ATOM 2623 C C . THR A 1 354 ? -11.43 37 8.328 1 92.69 354 THR A C 1
ATOM 2625 O O . THR A 1 354 ? -12.266 37.531 9.07 1 92.69 354 THR A O 1
ATOM 2628 N N . GLU A 1 355 ? -11.75 36.438 7.234 1 93.56 355 GLU A N 1
ATOM 2629 C CA . GLU A 1 355 ? -13.141 36.156 6.883 1 93.56 355 GLU A CA 1
ATOM 2630 C C . GLU A 1 355 ? -13.547 34.719 7.273 1 93.56 355 GLU A C 1
ATOM 2632 O O . GLU A 1 355 ? -12.828 33.781 6.977 1 93.56 355 GLU A O 1
ATOM 2637 N N . VAL A 1 356 ? -14.648 34.562 7.996 1 91.88 356 VAL A N 1
ATOM 2638 C CA . VAL A 1 356 ? -15.273 33.281 8.312 1 91.88 356 VAL A CA 1
ATOM 2639 C C . VAL A 1 356 ? -16.703 33.25 7.781 1 91.88 356 VAL A C 1
ATOM 2641 O O . VAL A 1 356 ? -17.516 34.094 8.148 1 91.88 356 VAL A O 1
ATOM 2644 N N . SER A 1 357 ? -16.969 32.375 6.867 1 88 357 SER A N 1
ATOM 2645 C CA . SER A 1 357 ? -18.312 32.344 6.301 1 88 357 SER A CA 1
ATOM 2646 C C . SER A 1 357 ? -18.781 30.922 6.09 1 88 357 SER A C 1
ATOM 2648 O O . SER A 1 357 ? -18 30.047 5.711 1 88 357 SER A O 1
ATOM 2650 N N . ASN A 1 358 ? -20.016 30.625 6.363 1 82.56 358 ASN A N 1
ATOM 2651 C CA . ASN A 1 358 ? -20.719 29.375 6.121 1 82.56 358 ASN A CA 1
ATOM 2652 C C . ASN A 1 358 ? -20.062 28.203 6.844 1 82.56 358 ASN A C 1
ATOM 2654 O O . ASN A 1 358 ? -19.938 27.125 6.281 1 82.56 358 ASN A O 1
ATOM 2658 N N . CYS A 1 359 ? -19.469 28.484 7.926 1 78.94 359 CYS A N 1
ATOM 2659 C CA . CYS A 1 359 ? -18.953 27.422 8.766 1 78.94 359 CYS A CA 1
ATOM 2660 C C . CYS A 1 359 ? -19.984 26.984 9.805 1 78.94 359 CYS A C 1
ATOM 2662 O O . CYS A 1 359 ? -20.484 27.812 10.57 1 78.94 359 CYS A O 1
ATOM 2664 N N . VAL A 1 360 ? -20.484 25.703 9.656 1 65.56 360 VAL A N 1
ATOM 2665 C CA . VAL A 1 360 ? -21.625 25.219 10.43 1 65.56 360 VAL A CA 1
ATOM 2666 C C . VAL A 1 360 ? -21.141 24.297 11.547 1 65.56 360 VAL A C 1
ATOM 2668 O O . VAL A 1 360 ? -20.172 23.547 11.367 1 65.56 360 VAL A O 1
ATOM 2671 N N . SER A 1 361 ? -21.297 24.75 12.75 1 60.91 361 SER A N 1
ATOM 2672 C CA . SER A 1 361 ? -20.969 23.891 13.891 1 60.91 361 SER A CA 1
ATOM 2673 C C . SER A 1 361 ? -22.125 22.953 14.227 1 60.91 361 SER A C 1
ATOM 2675 O O . SER A 1 361 ? -23.297 23.297 14.016 1 60.91 361 SER A O 1
ATOM 2677 N N . SER A 1 362 ? -21.797 21.625 14.391 1 50.28 362 SER A N 1
ATOM 2678 C CA . SER A 1 362 ? -22.844 20.766 14.914 1 50.28 362 SER A CA 1
ATOM 2679 C C . SER A 1 362 ? -23.531 21.406 16.125 1 50.28 362 SER A C 1
ATOM 2681 O O . SER A 1 362 ? -24.719 21.219 16.344 1 50.28 362 SER A O 1
ATOM 2683 N N . ASP A 1 363 ? -22.719 22.062 17.094 1 50.72 363 ASP A N 1
ATOM 2684 C CA . ASP A 1 363 ? -23.188 22.844 18.234 1 50.72 363 ASP A CA 1
ATOM 2685 C C . ASP A 1 363 ? -22.859 24.328 18.062 1 50.72 363 ASP A C 1
ATOM 2687 O O . ASP A 1 363 ? -22.109 24.688 17.156 1 50.72 363 ASP A O 1
ATOM 2691 N N . LYS A 1 364 ? -23.328 25.297 18.969 1 43.44 364 LYS A N 1
ATOM 2692 C CA . LYS A 1 364 ? -23.203 26.75 18.922 1 43.44 364 LYS A CA 1
ATOM 2693 C C . LYS A 1 364 ? -21.75 27.172 18.703 1 43.44 364 LYS A C 1
ATOM 2695 O O . LYS A 1 364 ? -20.859 26.766 19.453 1 43.44 364 LYS A O 1
ATOM 2700 N N . VAL A 1 365 ? -21.281 27.312 17.547 1 44.34 365 VAL A N 1
ATOM 2701 C CA . VAL A 1 365 ? -19.953 27.781 17.172 1 44.34 365 VAL A CA 1
ATOM 2702 C C . VAL A 1 365 ? -19.719 29.188 17.703 1 44.34 365 VAL A C 1
ATOM 2704 O O . VAL A 1 365 ? -20.609 30.047 17.625 1 44.34 365 VAL A O 1
ATOM 2707 N N . SER A 1 366 ? -18.812 29.453 18.781 1 38 366 SER A N 1
ATOM 2708 C CA . SER A 1 366 ? -18.438 30.812 19.125 1 38 366 SER A CA 1
ATOM 2709 C C . SER A 1 366 ? -17.234 31.281 18.312 1 38 366 SER A C 1
ATOM 2711 O O . SER A 1 366 ? -16.312 30.5 18.047 1 38 366 SER A O 1
ATOM 2713 N N . ILE A 1 367 ? -17.406 32.281 17.484 1 36.62 367 ILE A N 1
ATOM 2714 C CA . ILE A 1 367 ? -16.297 33 16.875 1 36.62 367 ILE A CA 1
ATOM 2715 C C . ILE A 1 367 ? -15.766 34.062 17.844 1 36.62 367 ILE A C 1
ATOM 2717 O O . ILE A 1 367 ? -16.516 34.906 18.312 1 36.62 367 ILE A O 1
ATOM 2721 N N . VAL A 1 368 ? -14.633 33.812 18.562 1 38.47 368 VAL A N 1
ATOM 2722 C CA . VAL A 1 368 ? -14.07 34.781 19.5 1 38.47 368 VAL A CA 1
ATOM 2723 C C . VAL A 1 368 ? -13.039 35.625 18.781 1 38.47 368 VAL A C 1
ATOM 2725 O O . VAL A 1 368 ? -12.203 35.125 18.031 1 38.47 368 VAL A O 1
ATOM 2728 N N . GLU A 1 369 ? -13.234 36.906 18.672 1 36.94 369 GLU A N 1
ATOM 2729 C CA . GLU A 1 369 ? -12.281 37.906 18.188 1 36.94 369 GLU A CA 1
ATOM 2730 C C . GLU A 1 369 ? -11.281 38.312 19.266 1 36.94 369 GLU A C 1
ATOM 2732 O O . GLU A 1 369 ? -11.625 38.312 20.453 1 36.94 369 GLU A O 1
ATOM 2737 N N . MET B 1 1 ? -54.281 25.359 -15.609 1 22.3 1 MET B N 1
ATOM 2738 C CA . MET B 1 1 ? -53.125 26.188 -15.281 1 22.3 1 MET B CA 1
ATOM 2739 C C . MET B 1 1 ? -52.094 25.391 -14.469 1 22.3 1 MET B C 1
ATOM 2741 O O . MET B 1 1 ? -52.25 25.25 -13.25 1 22.3 1 MET B O 1
ATOM 2745 N N . SER B 1 2 ? -51.438 24.312 -14.766 1 21.23 2 SER B N 1
ATOM 2746 C CA . SER B 1 2 ? -50.906 23.047 -14.312 1 21.23 2 SER B CA 1
ATOM 2747 C C . SER B 1 2 ? -49.469 23.203 -13.82 1 21.23 2 SER B C 1
ATOM 2749 O O . SER B 1 2 ? -48.594 23.609 -14.578 1 21.23 2 SER B O 1
ATOM 2751 N N . ALA B 1 3 ? -49.25 23.594 -12.477 1 20.11 3 ALA B N 1
ATOM 2752 C CA . ALA B 1 3 ? -48.094 24.125 -11.773 1 20.11 3 ALA B CA 1
ATOM 2753 C C . ALA B 1 3 ? -46.938 23.094 -11.742 1 20.11 3 ALA B C 1
ATOM 2755 O O . ALA B 1 3 ? -47.125 21.984 -11.25 1 20.11 3 ALA B O 1
ATOM 2756 N N . PHE B 1 4 ? -45.969 23.016 -12.633 1 20.09 4 PHE B N 1
ATOM 2757 C CA . PHE B 1 4 ? -44.812 22.188 -12.938 1 20.09 4 PHE B CA 1
ATOM 2758 C C . PHE B 1 4 ? -43.75 22.281 -11.82 1 20.09 4 PHE B C 1
ATOM 2760 O O . PHE B 1 4 ? -43.219 23.359 -11.562 1 20.09 4 PHE B O 1
ATOM 2767 N N . CYS B 1 5 ? -43.812 21.438 -10.75 1 19.22 5 CYS B N 1
ATOM 2768 C CA . CYS B 1 5 ? -43.062 21.344 -9.508 1 19.22 5 CYS B CA 1
ATOM 2769 C C . CYS B 1 5 ? -41.562 21.156 -9.781 1 19.22 5 CYS B C 1
ATOM 2771 O O . CYS B 1 5 ? -41.156 20.141 -10.352 1 19.22 5 CYS B O 1
ATOM 2773 N N . LEU B 1 6 ? -40.812 22.203 -10.031 1 18.84 6 LEU B N 1
ATOM 2774 C CA . LEU B 1 6 ? -39.406 22.391 -10.297 1 18.84 6 LEU B CA 1
ATOM 2775 C C . LEU B 1 6 ? -38.562 21.812 -9.156 1 18.84 6 LEU B C 1
ATOM 2777 O O . LEU B 1 6 ? -38.625 22.297 -8.023 1 18.84 6 LEU B O 1
ATOM 2781 N N . CYS B 1 7 ? -38.25 20.516 -9.086 1 23.62 7 CYS B N 1
ATOM 2782 C CA . CYS B 1 7 ? -37.406 19.703 -8.219 1 23.62 7 CYS B CA 1
ATOM 2783 C C . CYS B 1 7 ? -36.062 20.391 -7.965 1 23.62 7 CYS B C 1
ATOM 2785 O O . CYS B 1 7 ? -35.219 20.438 -8.852 1 23.62 7 CYS B O 1
ATOM 2787 N N . MET B 1 8 ? -36.031 21.5 -7.199 1 22.39 8 MET B N 1
ATOM 2788 C CA . MET B 1 8 ? -34.906 22.344 -6.828 1 22.39 8 MET B CA 1
ATOM 2789 C C . MET B 1 8 ? -33.781 21.531 -6.176 1 22.39 8 MET B C 1
ATOM 2791 O O . MET B 1 8 ? -34.031 20.844 -5.18 1 22.39 8 MET B O 1
ATOM 2795 N N . PHE B 1 9 ? -32.781 21.094 -6.801 1 26.31 9 PHE B N 1
ATOM 2796 C CA . PHE B 1 9 ? -31.453 20.578 -6.52 1 26.31 9 PHE B CA 1
ATOM 2797 C C . PHE B 1 9 ? -30.766 21.422 -5.461 1 26.31 9 PHE B C 1
ATOM 2799 O O . PHE B 1 9 ? -30.297 22.516 -5.75 1 26.31 9 PHE B O 1
ATOM 2806 N N . THR B 1 10 ? -31.312 21.484 -4.172 1 26.98 10 THR B N 1
ATOM 2807 C CA . THR B 1 10 ? -30.844 22.297 -3.059 1 26.98 10 THR B CA 1
ATOM 2808 C C . THR B 1 10 ? -29.375 22.016 -2.756 1 26.98 10 THR B C 1
ATOM 2810 O O . THR B 1 10 ? -28.969 20.859 -2.691 1 26.98 10 THR B O 1
ATOM 2813 N N . ALA B 1 11 ? -28.344 22.797 -2.73 1 27.89 11 ALA B N 1
ATOM 2814 C CA . ALA B 1 11 ? -27.062 23.062 -2.074 1 27.89 11 ALA B CA 1
ATOM 2815 C C . ALA B 1 11 ? -27.094 22.594 -0.619 1 27.89 11 ALA B C 1
ATOM 2817 O O . ALA B 1 11 ? -28.172 22.453 -0.03 1 27.89 11 ALA B O 1
ATOM 2818 N N . CYS B 1 12 ? -25.969 22.391 0.266 1 32.34 12 CYS B N 1
ATOM 2819 C CA . CYS B 1 12 ? -26.016 22.031 1.681 1 32.34 12 CYS B CA 1
ATOM 2820 C C . CYS B 1 12 ? -27.109 22.828 2.404 1 32.34 12 CYS B C 1
ATOM 2822 O O . CYS B 1 12 ? -27.016 23.031 3.615 1 32.34 12 CYS B O 1
ATOM 2824 N N . ASP B 1 13 ? -27.797 23.688 1.962 1 26.22 13 ASP B N 1
ATOM 2825 C CA . ASP B 1 13 ? -28.75 24.531 2.666 1 26.22 13 ASP B CA 1
ATOM 2826 C C . ASP B 1 13 ? -29.828 23.703 3.367 1 26.22 13 ASP B C 1
ATOM 2828 O O . ASP B 1 13 ? -30.562 24.203 4.223 1 26.22 13 ASP B O 1
ATOM 2832 N N . SER B 1 14 ? -30.641 22.969 2.83 1 28.38 14 SER B N 1
ATOM 2833 C CA . SER B 1 14 ? -31.906 22.844 3.559 1 28.38 14 SER B CA 1
ATOM 2834 C C . SER B 1 14 ? -31.703 22.062 4.859 1 28.38 14 SER B C 1
ATOM 2836 O O . SER B 1 14 ? -30.703 21.359 5.023 1 28.38 14 SER B O 1
ATOM 2838 N N . ASP B 1 15 ? -32.75 21.766 5.926 1 27.55 15 ASP B N 1
ATOM 2839 C CA . ASP B 1 15 ? -33.062 21.406 7.305 1 27.55 15 ASP B CA 1
ATOM 2840 C C . ASP B 1 15 ? -32.375 20.094 7.688 1 27.55 15 ASP B C 1
ATOM 2842 O O . ASP B 1 15 ? -32.156 19.828 8.867 1 27.55 15 ASP B O 1
ATOM 2846 N N . ASP B 1 16 ? -32.75 18.906 7.141 1 30.03 16 ASP B N 1
ATOM 2847 C CA . ASP B 1 16 ? -32.406 17.625 7.754 1 30.03 16 ASP B CA 1
ATOM 2848 C C . ASP B 1 16 ? -30.922 17.359 7.684 1 30.03 16 ASP B C 1
ATOM 2850 O O . ASP B 1 16 ? -30.375 17.141 6.598 1 30.03 16 ASP B O 1
ATOM 2854 N N . ASN B 1 17 ? -29.906 18.031 8.547 1 28.66 17 ASN B N 1
ATOM 2855 C CA . ASN B 1 17 ? -28.609 18.547 8.961 1 28.66 17 ASN B CA 1
ATOM 2856 C C . ASN B 1 17 ? -27.484 17.531 8.742 1 28.66 17 ASN B C 1
ATOM 2858 O O . ASN B 1 17 ? -26.312 17.844 8.945 1 28.66 17 ASN B O 1
ATOM 2862 N N . ASN B 1 18 ? -27.453 16.266 9.32 1 27.67 18 ASN B N 1
ATOM 2863 C CA . ASN B 1 18 ? -26.328 15.633 9.992 1 27.67 18 ASN B CA 1
ATOM 2864 C C . ASN B 1 18 ? -25.266 15.156 8.992 1 27.67 18 ASN B C 1
ATOM 2866 O O . ASN B 1 18 ? -24.516 14.227 9.281 1 27.67 18 ASN B O 1
ATOM 2870 N N . LEU B 1 19 ? -25.344 15.406 7.742 1 30.27 19 LEU B N 1
ATOM 2871 C CA . LEU B 1 19 ? -24.562 14.633 6.793 1 30.27 19 LEU B CA 1
ATOM 2872 C C . LEU B 1 19 ? -23.125 15.156 6.719 1 30.27 19 LEU B C 1
ATOM 2874 O O . LEU B 1 19 ? -22.906 16.344 6.488 1 30.27 19 LEU B O 1
ATOM 2878 N N . LEU B 1 20 ? -22.234 14.68 7.52 1 33.03 20 LEU B N 1
ATOM 2879 C CA . LEU B 1 20 ? -20.797 14.953 7.422 1 33.03 20 LEU B CA 1
ATOM 2880 C C . LEU B 1 20 ? -20.328 14.875 5.977 1 33.03 20 LEU B C 1
ATOM 2882 O O . LEU B 1 20 ? -20.594 13.883 5.289 1 33.03 20 LEU B O 1
ATOM 2886 N N . CYS B 1 21 ? -20.328 15.953 5.254 1 31.83 21 CYS B N 1
ATOM 2887 C CA . CYS B 1 21 ? -19.828 16.031 3.889 1 31.83 21 CYS B CA 1
ATOM 2888 C C . CYS B 1 21 ? -18.328 15.727 3.844 1 31.83 21 CYS B C 1
ATOM 2890 O O . CYS B 1 21 ? -17.516 16.578 4.219 1 31.83 21 CYS B O 1
ATOM 2892 N N . TYR B 1 22 ? -17.891 14.641 4.18 1 30.77 22 TYR B N 1
ATOM 2893 C CA . TYR B 1 22 ? -16.453 14.383 4.129 1 30.77 22 TYR B CA 1
ATOM 2894 C C . TYR B 1 22 ? -15.852 14.938 2.85 1 30.77 22 TYR B C 1
ATOM 2896 O O . TYR B 1 22 ? -14.758 15.508 2.875 1 30.77 22 TYR B O 1
ATOM 2904 N N . GLY B 1 23 ? -15.781 14.18 1.566 1 29.91 23 GLY B N 1
ATOM 2905 C CA . GLY B 1 23 ? -15.094 14.539 0.334 1 29.91 23 GLY B CA 1
ATOM 2906 C C . GLY B 1 23 ? -15.617 15.82 -0.288 1 29.91 23 GLY B C 1
ATOM 2907 O O . GLY B 1 23 ? -16.578 16.406 0.199 1 29.91 23 GLY B O 1
ATOM 2908 N N . THR B 1 24 ? -14.742 16.562 -1.11 1 32.28 24 THR B N 1
ATOM 2909 C CA . THR B 1 24 ? -15.281 17.5 -2.094 1 32.28 24 THR B CA 1
ATOM 2910 C C . THR B 1 24 ? -16.547 16.922 -2.742 1 32.28 24 THR B C 1
ATOM 2912 O O . THR B 1 24 ? -16.938 17.344 -3.834 1 32.28 24 THR B O 1
ATOM 2915 N N . HIS B 1 25 ? -17.094 15.867 -2.449 1 31.62 25 HIS B N 1
ATOM 2916 C CA . HIS B 1 25 ? -17.938 15.117 -3.367 1 31.62 25 HIS B CA 1
ATOM 2917 C C . HIS B 1 25 ? -19.016 16.016 -3.971 1 31.62 25 HIS B C 1
ATOM 2919 O O . HIS B 1 25 ? -19.812 16.594 -3.244 1 31.62 25 HIS B O 1
ATOM 2925 N N . THR B 1 26 ? -18.781 16.641 -4.93 1 34.09 26 THR B N 1
ATOM 2926 C CA . THR B 1 26 ? -19.984 16.875 -5.738 1 34.09 26 THR B CA 1
ATOM 2927 C C . THR B 1 26 ? -21 15.766 -5.508 1 34.09 26 THR B C 1
ATOM 2929 O O . THR B 1 26 ? -22.188 15.938 -5.809 1 34.09 26 THR B O 1
ATOM 2932 N N . ASP B 1 27 ? -20.547 14.352 -5.535 1 39.06 27 ASP B N 1
ATOM 2933 C CA . ASP B 1 27 ? -21.531 13.289 -5.387 1 39.06 27 ASP B CA 1
ATOM 2934 C C . ASP B 1 27 ? -21.859 13.039 -3.914 1 39.06 27 ASP B C 1
ATOM 2936 O O . ASP B 1 27 ? -20.984 13.188 -3.053 1 39.06 27 ASP B O 1
ATOM 2940 N N . ILE B 1 28 ? -22.969 13.242 -3.615 1 43.38 28 ILE B N 1
ATOM 2941 C CA . ILE B 1 28 ? -23.625 12.898 -2.355 1 43.38 28 ILE B CA 1
ATOM 2942 C C . ILE B 1 28 ? -23.047 11.586 -1.824 1 43.38 28 ILE B C 1
ATOM 2944 O O . ILE B 1 28 ? -23.234 10.531 -2.434 1 43.38 28 ILE B O 1
ATOM 2948 N N . GLU B 1 29 ? -21.766 11.602 -1.262 1 59.59 29 GLU B N 1
ATOM 2949 C CA . GLU B 1 29 ? -21.312 10.406 -0.561 1 59.59 29 GLU B CA 1
ATOM 2950 C C . GLU B 1 29 ? -22.094 10.203 0.737 1 59.59 29 GLU B C 1
ATOM 2952 O O . GLU B 1 29 ? -22.281 11.141 1.51 1 59.59 29 GLU B O 1
ATOM 2957 N N . GLY B 1 30 ? -22.984 9.062 0.759 1 57.44 30 GLY B N 1
ATOM 2958 C CA . GLY B 1 30 ? -23.656 8.695 1.998 1 57.44 30 GLY B CA 1
ATOM 2959 C C . GLY B 1 30 ? -22.703 8.164 3.053 1 57.44 30 GLY B C 1
ATOM 2960 O O . GLY B 1 30 ? -21.875 7.289 2.771 1 57.44 30 GLY B O 1
ATOM 2961 N N . ASP B 1 31 ? -22.531 8.984 4.184 1 72.44 31 ASP B N 1
ATOM 2962 C CA . ASP B 1 31 ? -21.828 8.5 5.359 1 72.44 31 ASP B CA 1
ATOM 2963 C C . ASP B 1 31 ? -22.656 7.48 6.129 1 72.44 31 ASP B C 1
ATOM 2965 O O . ASP B 1 31 ? -23.781 7.777 6.551 1 72.44 31 ASP B O 1
ATOM 2969 N N . VAL B 1 32 ? -22.094 6.297 6.234 1 78.94 32 VAL B N 1
ATOM 2970 C CA . VAL B 1 32 ? -22.828 5.188 6.832 1 78.94 32 VAL B CA 1
ATOM 2971 C C . VAL B 1 32 ? -23.219 5.527 8.266 1 78.94 32 VAL B C 1
ATOM 2973 O O . VAL B 1 32 ? -24.141 4.938 8.828 1 78.94 32 VAL B O 1
ATOM 2976 N N . THR B 1 33 ? -22.516 6.477 8.773 1 76.12 33 THR B N 1
ATOM 2977 C CA . THR B 1 33 ? -22.828 6.844 10.148 1 76.12 33 THR B CA 1
ATOM 2978 C C . THR B 1 33 ? -24.156 7.602 10.219 1 76.12 33 THR B C 1
ATOM 2980 O O . THR B 1 33 ? -24.812 7.609 11.258 1 76.12 33 THR B O 1
ATOM 2983 N N . ALA B 1 34 ? -24.578 8.133 9.102 1 76.81 34 ALA B N 1
ATOM 2984 C CA . ALA B 1 34 ? -25.891 8.781 9.023 1 76.81 34 ALA B CA 1
ATOM 2985 C C . ALA B 1 34 ? -27.016 7.77 9.164 1 76.81 34 ALA B C 1
ATOM 2987 O O . ALA B 1 34 ? -28.156 8.133 9.469 1 76.81 34 ALA B O 1
ATOM 2988 N N . PHE B 1 35 ? -26.656 6.516 9.047 1 87.56 35 PHE B N 1
ATOM 2989 C CA . PHE B 1 35 ? -27.656 5.449 9.133 1 87.56 35 PHE B CA 1
ATOM 2990 C C . PHE B 1 35 ? -27.469 4.645 10.414 1 87.56 35 PHE B C 1
ATOM 2992 O O . PHE B 1 35 ? -28.094 3.586 10.578 1 87.56 35 PHE B O 1
ATOM 2999 N N . GLY B 1 36 ? -26.562 5.113 11.25 1 89.62 36 GLY B N 1
ATOM 3000 C CA . GLY B 1 36 ? -26.453 4.508 12.57 1 89.62 36 GLY B CA 1
ATOM 3001 C C . GLY B 1 36 ? -25.25 3.598 12.711 1 89.62 36 GLY B C 1
ATOM 3002 O O . GLY B 1 36 ? -25.047 3.006 13.773 1 89.62 36 GLY B O 1
ATOM 3003 N N . ALA B 1 37 ? -24.453 3.482 11.703 1 93.12 37 ALA B N 1
ATOM 3004 C CA . ALA B 1 37 ? -23.234 2.693 11.836 1 93.12 37 ALA B CA 1
ATOM 3005 C C . ALA B 1 37 ? -22.25 3.361 12.789 1 93.12 37 ALA B C 1
ATOM 3007 O O . ALA B 1 37 ? -22.094 4.586 12.773 1 93.12 37 ALA B O 1
ATOM 3008 N N . VAL B 1 38 ? -21.688 2.469 13.688 1 90.25 38 VAL B N 1
ATOM 3009 C CA . VAL B 1 38 ? -20.734 2.967 14.68 1 90.25 38 VAL B CA 1
ATOM 3010 C C . VAL B 1 38 ? -19.422 2.186 14.586 1 90.25 38 VAL B C 1
ATOM 3012 O O . VAL B 1 38 ? -19.422 0.953 14.617 1 90.25 38 VAL B O 1
ATOM 3015 N N . GLY B 1 39 ? -18.359 2.898 14.422 1 89.25 39 GLY B N 1
ATOM 3016 C CA . GLY B 1 39 ? -17.047 2.275 14.242 1 89.25 39 GLY B CA 1
ATOM 3017 C C . GLY B 1 39 ? -16.359 1.95 15.555 1 89.25 39 GLY B C 1
ATOM 3018 O O . GLY B 1 39 ? -15.164 2.189 15.703 1 89.25 39 GLY B O 1
ATOM 3019 N N . ASP B 1 40 ? -17.094 1.326 16.516 1 85.19 40 ASP B N 1
ATOM 3020 C CA . ASP B 1 40 ? -16.562 1.177 17.875 1 85.19 40 ASP B CA 1
ATOM 3021 C C . ASP B 1 40 ? -16 -0.224 18.094 1 85.19 40 ASP B C 1
ATOM 3023 O O . ASP B 1 40 ? -15.523 -0.543 19.188 1 85.19 40 ASP B O 1
ATOM 3027 N N . GLY B 1 41 ? -16.125 -1.048 17.141 1 89.5 41 GLY B N 1
ATOM 3028 C CA . GLY B 1 41 ? -15.586 -2.396 17.25 1 89.5 41 GLY B CA 1
ATOM 3029 C C . GLY B 1 41 ? -16.5 -3.338 18.016 1 89.5 41 GLY B C 1
ATOM 3030 O O . GLY B 1 41 ? -16.125 -4.465 18.328 1 89.5 41 GLY B O 1
ATOM 3031 N N . LYS B 1 42 ? -17.719 -2.846 18.266 1 91.88 42 LYS B N 1
ATOM 3032 C CA . LYS B 1 42 ? -18.625 -3.645 19.062 1 91.88 42 LYS B CA 1
ATOM 3033 C C . LYS B 1 42 ? -20.016 -3.715 18.422 1 91.88 42 LYS B C 1
ATOM 3035 O O . LYS B 1 42 ? -20.594 -4.793 18.312 1 91.88 42 LYS B O 1
ATOM 3040 N N . THR B 1 43 ? -20.5 -2.57 17.984 1 94.31 43 THR B N 1
ATOM 3041 C CA . THR B 1 43 ? -21.859 -2.455 17.469 1 94.31 43 THR B CA 1
ATOM 3042 C C . THR B 1 43 ? -21.984 -3.098 16.094 1 94.31 43 THR B C 1
ATOM 3044 O O . THR B 1 43 ? -21.141 -2.863 15.219 1 94.31 43 THR B O 1
ATOM 3047 N N . ASP B 1 44 ? -22.984 -4.016 16.016 1 97.25 44 ASP B N 1
ATOM 3048 C CA . ASP B 1 44 ? -23.25 -4.566 14.688 1 97.25 44 ASP B CA 1
ATOM 3049 C C . ASP B 1 44 ? -23.75 -3.486 13.734 1 97.25 44 ASP B C 1
ATOM 3051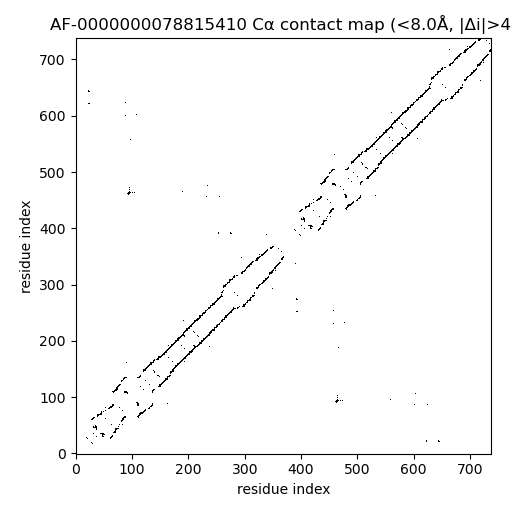 O O . ASP B 1 44 ? -24.812 -2.887 13.977 1 97.25 44 ASP B O 1
ATOM 3055 N N . CYS B 1 45 ? -23.047 -3.336 12.609 1 97.62 45 CYS B N 1
ATOM 3056 C CA . CYS B 1 45 ? -23.344 -2.24 11.688 1 97.62 45 CYS B CA 1
ATOM 3057 C C . CYS B 1 45 ? -24.031 -2.756 10.43 1 97.62 45 CYS B C 1
ATOM 3059 O O . CYS B 1 45 ? -24.312 -1.982 9.516 1 97.62 45 CYS B O 1
ATOM 3061 N N . SER B 1 46 ? -24.312 -4.039 10.344 1 97.88 46 SER B N 1
ATOM 3062 C CA . SER B 1 46 ? -24.844 -4.637 9.117 1 97.88 46 SER B CA 1
ATOM 3063 C C . SER B 1 46 ? -26.109 -3.941 8.664 1 97.88 46 SER B C 1
ATOM 3065 O O . SER B 1 46 ? -26.219 -3.504 7.516 1 97.88 46 SER B O 1
ATOM 3067 N N . LYS B 1 47 ? -27.047 -3.783 9.57 1 97.69 47 LYS B N 1
ATOM 3068 C CA . LYS B 1 47 ? -28.344 -3.199 9.211 1 97.69 47 LYS B CA 1
ATOM 3069 C C . LYS B 1 47 ? -28.188 -1.736 8.805 1 97.69 47 LYS B C 1
ATOM 3071 O O . LYS B 1 47 ? -28.812 -1.289 7.836 1 97.69 47 LYS B O 1
ATOM 3076 N N . ALA B 1 48 ? -27.391 -1.067 9.555 1 96.19 48 ALA B N 1
ATOM 3077 C CA . ALA B 1 48 ? -27.188 0.353 9.273 1 96.19 48 ALA B CA 1
ATOM 3078 C C . ALA B 1 48 ? -26.609 0.566 7.883 1 96.19 48 ALA B C 1
ATOM 3080 O O . ALA B 1 48 ? -27.109 1.391 7.113 1 96.19 48 ALA B O 1
ATOM 3081 N N . ILE B 1 49 ? -25.641 -0.18 7.535 1 96.38 49 ILE B N 1
ATOM 3082 C CA . ILE B 1 49 ? -24.969 0.01 6.258 1 96.38 49 ILE B CA 1
ATOM 3083 C C . ILE B 1 49 ? -25.859 -0.48 5.121 1 96.38 49 ILE B C 1
ATOM 3085 O O . ILE B 1 49 ? -25.922 0.141 4.059 1 96.38 49 ILE B O 1
ATOM 3089 N N . ASN B 1 50 ? -26.531 -1.567 5.336 1 97.5 50 ASN B N 1
ATOM 3090 C CA . ASN B 1 50 ? -27.453 -2.039 4.316 1 97.5 50 ASN B CA 1
ATOM 3091 C C . ASN B 1 50 ? -28.594 -1.042 4.094 1 97.5 50 ASN B C 1
ATOM 3093 O O . ASN B 1 50 ? -29.078 -0.892 2.973 1 97.5 50 ASN B O 1
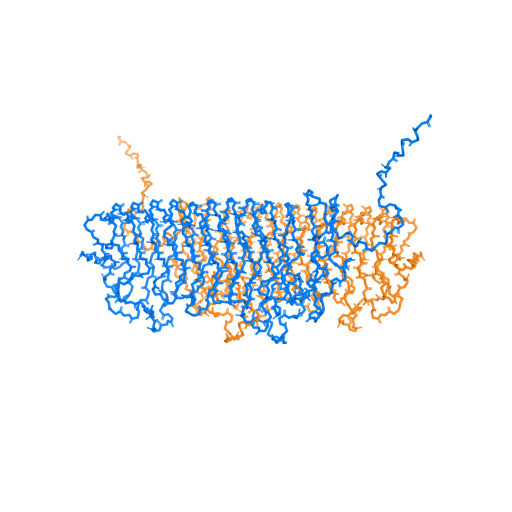ATOM 3097 N N . SER B 1 51 ? -29.016 -0.368 5.188 1 95.25 51 SER B N 1
ATOM 3098 C CA . SER B 1 51 ? -30.016 0.684 5.035 1 95.25 51 SER B CA 1
ATOM 3099 C C . SER B 1 51 ? -29.484 1.841 4.199 1 95.25 51 SER B C 1
ATOM 3101 O O . SER B 1 51 ? -30.219 2.441 3.418 1 95.25 51 SER B O 1
ATOM 3103 N N . ALA B 1 52 ? -28.25 2.117 4.371 1 92.75 52 ALA B N 1
ATOM 3104 C CA . ALA B 1 52 ? -27.609 3.152 3.561 1 92.75 52 ALA B CA 1
ATOM 3105 C C . ALA B 1 52 ? -27.609 2.766 2.084 1 92.75 52 ALA B C 1
ATOM 3107 O O . ALA B 1 52 ? -27.906 3.592 1.22 1 92.75 52 ALA B O 1
ATOM 3108 N N . ILE B 1 53 ? -27.312 1.544 1.785 1 94.38 53 ILE B N 1
ATOM 3109 C CA . ILE B 1 53 ? -27.312 1.062 0.408 1 94.38 53 ILE B CA 1
ATOM 3110 C C . ILE B 1 53 ? -28.734 1.154 -0.164 1 94.38 53 ILE B C 1
ATOM 3112 O O . ILE B 1 53 ? -28.922 1.615 -1.291 1 94.38 53 ILE B O 1
ATOM 3116 N N . ALA B 1 54 ? -29.688 0.753 0.641 1 94.5 54 ALA B N 1
ATOM 3117 C CA . ALA B 1 54 ? -31.078 0.776 0.212 1 94.5 54 ALA B CA 1
ATOM 3118 C C . ALA B 1 54 ? -31.531 2.197 -0.119 1 94.5 54 ALA B C 1
ATOM 3120 O O . ALA B 1 54 ? -32.375 2.4 -0.996 1 94.5 54 ALA B O 1
ATOM 3121 N N . SER B 1 55 ? -30.938 3.084 0.525 1 90.31 55 SER B N 1
ATOM 3122 C CA . SER B 1 55 ? -31.344 4.477 0.37 1 90.31 55 SER B CA 1
ATOM 3123 C C . SER B 1 55 ? -30.766 5.086 -0.898 1 90.31 55 SER B C 1
ATOM 3125 O O . SER B 1 55 ? -31.203 6.156 -1.335 1 90.31 55 SER B O 1
ATOM 3127 N N . LEU B 1 56 ? -29.781 4.422 -1.496 1 89.56 56 LEU B N 1
ATOM 3128 C CA . LEU B 1 56 ? -29.188 4.949 -2.715 1 89.56 56 LEU B CA 1
ATOM 3129 C C . LEU B 1 56 ? -30.203 4.977 -3.854 1 89.56 56 LEU B C 1
ATOM 3131 O O . LEU B 1 56 ? -31.094 4.125 -3.914 1 89.56 56 LEU B O 1
ATOM 3135 N N . PRO B 1 57 ? -30.062 5.887 -4.773 1 89.38 57 PRO B N 1
ATOM 3136 C CA . PRO B 1 57 ? -30.922 5.891 -5.957 1 89.38 57 PRO B CA 1
ATOM 3137 C C . PRO B 1 57 ? -30.703 4.672 -6.852 1 89.38 57 PRO B C 1
ATOM 3139 O O . PRO B 1 57 ? -29.734 3.924 -6.656 1 89.38 57 PRO B O 1
ATOM 3142 N N . ALA B 1 58 ? -31.578 4.512 -7.762 1 87.06 58 ALA B N 1
ATOM 3143 C CA . ALA B 1 58 ? -31.516 3.385 -8.688 1 87.06 58 ALA B CA 1
ATOM 3144 C C . ALA B 1 58 ? -30.234 3.43 -9.516 1 87.06 58 ALA B C 1
ATOM 3146 O O . ALA B 1 58 ? -29.703 2.387 -9.906 1 87.06 58 ALA B O 1
ATOM 3147 N N . GLU B 1 59 ? -29.781 4.609 -9.734 1 90.69 59 GLU B N 1
ATOM 3148 C CA . GLU B 1 59 ? -28.594 4.801 -10.562 1 90.69 59 GLU B CA 1
ATOM 3149 C C . GLU B 1 59 ? -27.312 4.48 -9.781 1 90.69 59 GLU B C 1
ATOM 3151 O O . GLU B 1 59 ? -26.219 4.473 -10.352 1 90.69 59 GLU B O 1
ATOM 3156 N N . GLY B 1 60 ? -27.438 4.184 -8.508 1 92.75 60 GLY B N 1
ATOM 3157 C CA . GLY B 1 60 ? -26.297 3.877 -7.68 1 92.75 60 GLY B CA 1
ATOM 3158 C C . GLY B 1 60 ? -25.812 5.062 -6.867 1 92.75 60 GLY B C 1
ATOM 3159 O O . GLY B 1 60 ? -26.578 5.992 -6.602 1 92.75 60 GLY B O 1
ATOM 3160 N N . GLY B 1 61 ? -24.688 4.941 -6.312 1 91.38 61 GLY B N 1
ATOM 3161 C CA . GLY B 1 61 ? -24.109 5.996 -5.488 1 91.38 61 GLY B CA 1
ATOM 3162 C C . GLY B 1 61 ? -22.922 5.539 -4.68 1 91.38 61 GLY B C 1
ATOM 3163 O O . GLY B 1 61 ? -22.469 4.395 -4.812 1 91.38 61 GLY B O 1
ATOM 3164 N N . VAL B 1 62 ? -22.344 6.543 -3.965 1 91.06 62 VAL B N 1
ATOM 3165 C CA . VAL B 1 62 ? -21.141 6.289 -3.188 1 91.06 62 VAL B CA 1
ATOM 3166 C C . VAL B 1 62 ? -21.469 6.301 -1.697 1 91.06 62 VAL B C 1
ATOM 3168 O O . VAL B 1 62 ? -22.156 7.203 -1.214 1 91.06 62 VAL B O 1
ATOM 3171 N N . LEU B 1 63 ? -21.109 5.234 -1.025 1 91.44 63 LEU B N 1
ATOM 3172 C CA . LEU B 1 63 ? -21.156 5.168 0.431 1 91.44 63 LEU B CA 1
ATOM 3173 C C . LEU B 1 63 ? -19.75 5.215 1.022 1 91.44 63 LEU B C 1
ATOM 3175 O O . LEU B 1 63 ? -18.859 4.465 0.594 1 91.44 63 LEU B O 1
ATOM 3179 N N . VAL B 1 64 ? -19.547 6.066 1.975 1 89 64 VAL B N 1
ATOM 3180 C CA . VAL B 1 64 ? -18.25 6.23 2.613 1 89 64 VAL B CA 1
ATOM 3181 C C . VAL B 1 64 ? -18.25 5.559 3.982 1 89 64 VAL B C 1
ATOM 3183 O O . VAL B 1 64 ? -19.188 5.738 4.766 1 89 64 VAL B O 1
ATOM 3186 N N . ILE B 1 65 ? -17.234 4.719 4.184 1 91.25 65 ILE B N 1
ATOM 3187 C CA . ILE B 1 65 ? -16.922 4.172 5.504 1 91.25 65 ILE B CA 1
ATOM 3188 C C . ILE B 1 65 ? -15.828 5.004 6.16 1 91.25 65 ILE B C 1
ATOM 3190 O O . ILE B 1 65 ? -14.672 4.984 5.727 1 91.25 65 ILE B O 1
ATOM 3194 N N . PRO B 1 66 ? -16.219 5.715 7.199 1 84.75 66 PRO B N 1
ATOM 3195 C CA . PRO B 1 66 ? -15.172 6.52 7.848 1 84.75 66 PRO B CA 1
ATOM 3196 C C . PRO B 1 66 ? -14.203 5.676 8.672 1 84.75 66 PRO B C 1
ATOM 3198 O O . PRO B 1 66 ? -14.289 4.445 8.664 1 84.75 66 PRO B O 1
ATOM 3201 N N . GLU B 1 67 ? -13.242 6.348 9.289 1 81.38 67 GLU B N 1
ATOM 3202 C CA . GLU B 1 67 ? -12.305 5.652 10.164 1 81.38 67 GLU B CA 1
ATOM 3203 C C . GLU B 1 67 ? -13.023 4.973 11.32 1 81.38 67 GLU B C 1
ATOM 3205 O O . GLU B 1 67 ? -13.938 5.547 11.914 1 81.38 67 GLU B O 1
ATOM 3210 N N . GLY B 1 68 ? -12.703 3.809 11.562 1 83.69 68 GLY B N 1
ATOM 3211 C CA . GLY B 1 68 ? -13.305 3.045 12.648 1 83.69 68 GLY B CA 1
ATOM 3212 C C . GLY B 1 68 ? -13.359 1.555 12.375 1 83.69 68 GLY B C 1
ATOM 3213 O O . GLY B 1 68 ? -12.969 1.105 11.289 1 83.69 68 GLY B O 1
ATOM 3214 N N . ASP B 1 69 ? -13.695 0.852 13.414 1 89.62 69 ASP B N 1
ATOM 3215 C CA . ASP B 1 69 ? -13.945 -0.581 13.297 1 89.62 69 ASP B CA 1
ATOM 3216 C C . ASP B 1 69 ? -15.438 -0.872 13.219 1 89.62 69 ASP B C 1
ATOM 3218 O O . ASP B 1 69 ? -16.125 -0.898 14.242 1 89.62 69 ASP B O 1
ATOM 3222 N N . PHE B 1 70 ? -15.93 -1.129 12.07 1 92.75 70 PHE B N 1
ATOM 3223 C CA . PHE B 1 70 ? -17.344 -1.388 11.859 1 92.75 70 PHE B CA 1
ATOM 3224 C C . PHE B 1 70 ? -17.625 -2.887 11.82 1 92.75 70 PHE B C 1
ATOM 3226 O O . PHE B 1 70 ? -17.281 -3.561 10.844 1 92.75 70 PHE B O 1
ATOM 3233 N N . VAL B 1 71 ? -18.312 -3.322 12.867 1 95.56 71 VAL B N 1
ATOM 3234 C CA . VAL B 1 71 ? -18.516 -4.754 13.062 1 95.56 71 VAL B CA 1
ATOM 3235 C C . VAL B 1 71 ? -19.734 -5.223 12.273 1 95.56 71 VAL B C 1
ATOM 3237 O O . VAL B 1 71 ? -20.75 -4.527 12.219 1 95.56 71 VAL B O 1
ATOM 3240 N N . LEU B 1 72 ? -19.578 -6.422 11.688 1 97.5 72 LEU B N 1
ATOM 3241 C CA . LEU B 1 72 ? -20.641 -7.008 10.883 1 97.5 72 LEU B CA 1
ATOM 3242 C C . LEU B 1 72 ? -21.031 -8.391 11.398 1 97.5 72 LEU B C 1
ATOM 3244 O O . LEU B 1 72 ? -20.203 -9.305 11.414 1 97.5 72 LEU B O 1
ATOM 3248 N N . ASP B 1 73 ? -22.25 -8.57 11.766 1 97.75 73 ASP B N 1
ATOM 3249 C CA . ASP B 1 73 ? -22.781 -9.875 12.133 1 97.75 73 ASP B CA 1
ATOM 3250 C C . ASP B 1 73 ? -23.578 -10.484 10.984 1 97.75 73 ASP B C 1
ATOM 3252 O O . ASP B 1 73 ? -23.938 -11.664 11.031 1 97.75 73 ASP B O 1
ATOM 3256 N N . ALA B 1 74 ? -23.859 -9.688 10.055 1 98.19 74 ALA B N 1
ATOM 3257 C CA . ALA B 1 74 ? -24.406 -10.07 8.75 1 98.19 74 ALA B CA 1
ATOM 3258 C C . ALA B 1 74 ? -23.688 -9.336 7.621 1 98.19 74 ALA B C 1
ATOM 3260 O O . ALA B 1 74 ? -23.031 -8.312 7.852 1 98.19 74 ALA B O 1
ATOM 3261 N N . PRO B 1 75 ? -23.844 -9.914 6.41 1 98.56 75 PRO B N 1
ATOM 3262 C CA . PRO B 1 75 ? -23.109 -9.266 5.32 1 98.56 75 PRO B CA 1
ATOM 3263 C C . PRO B 1 75 ? -23.672 -7.891 4.969 1 98.56 75 PRO B C 1
ATOM 3265 O O . PRO B 1 75 ? -24.875 -7.652 5.141 1 98.56 75 PRO B O 1
ATOM 3268 N N . ILE B 1 76 ? -22.781 -6.98 4.547 1 98.56 76 ILE B N 1
ATOM 3269 C CA . ILE B 1 76 ? -23.203 -5.883 3.684 1 98.56 76 ILE B CA 1
ATOM 3270 C C . ILE B 1 76 ? -23.578 -6.426 2.307 1 98.56 76 ILE B C 1
ATOM 3272 O O . ILE B 1 76 ? -22.75 -7.043 1.628 1 98.56 76 ILE B O 1
ATOM 3276 N N . VAL B 1 77 ? -24.766 -6.168 1.929 1 98.69 77 VAL B N 1
ATOM 3277 C CA . VAL B 1 77 ? -25.234 -6.738 0.673 1 98.69 77 VAL B CA 1
ATOM 3278 C C . VAL B 1 77 ? -25.406 -5.637 -0.37 1 98.69 77 VAL B C 1
ATOM 3280 O O . VAL B 1 77 ? -26.203 -4.715 -0.192 1 98.69 77 VAL B O 1
ATOM 3283 N N . ILE B 1 78 ? -24.656 -5.73 -1.441 1 98.56 78 ILE B N 1
ATOM 3284 C CA . ILE B 1 78 ? -24.812 -4.801 -2.557 1 98.56 78 ILE B CA 1
ATOM 3285 C C . ILE B 1 78 ? -25.719 -5.41 -3.613 1 98.56 78 ILE B C 1
ATOM 3287 O O . ILE B 1 78 ? -25.359 -6.375 -4.285 1 98.56 78 ILE B O 1
ATOM 3291 N N . ASN B 1 79 ? -26.859 -4.824 -3.742 1 97.88 79 ASN B N 1
ATOM 3292 C CA . ASN B 1 79 ? -27.875 -5.34 -4.652 1 97.88 79 ASN B CA 1
ATOM 3293 C C . ASN B 1 79 ? -28.344 -4.273 -5.637 1 97.88 79 ASN B C 1
ATOM 3295 O O . ASN B 1 79 ? -29.469 -4.332 -6.137 1 97.88 79 ASN B O 1
ATOM 3299 N N . LYS B 1 80 ? -27.531 -3.24 -5.777 1 96.25 80 LYS B N 1
ATOM 3300 C CA . LYS B 1 80 ? -27.766 -2.172 -6.742 1 96.25 80 LYS B CA 1
ATOM 3301 C C . LYS B 1 80 ? -26.547 -1.978 -7.652 1 96.25 80 LYS B C 1
ATOM 3303 O O . LYS B 1 80 ? -25.422 -2.199 -7.234 1 96.25 80 LYS B O 1
ATOM 3308 N N . HIS B 1 81 ? -26.922 -1.588 -8.984 1 96.75 81 HIS B N 1
ATOM 3309 C CA . HIS B 1 81 ? -25.859 -1.258 -9.922 1 96.75 81 HIS B CA 1
ATOM 3310 C C . HIS B 1 81 ? -25.141 0.019 -9.5 1 96.75 81 HIS B C 1
ATOM 3312 O O . HIS B 1 81 ? -25.719 0.88 -8.844 1 96.75 81 HIS B O 1
ATOM 3318 N N . ASN B 1 82 ? -23.844 0.118 -9.82 1 96.69 82 ASN B N 1
ATOM 3319 C CA . ASN B 1 82 ? -23.062 1.349 -9.75 1 96.69 82 ASN B CA 1
ATOM 3320 C C . ASN B 1 82 ? -22.953 1.855 -8.32 1 96.69 82 ASN B C 1
ATOM 3322 O O . ASN B 1 82 ? -23.047 3.059 -8.07 1 96.69 82 ASN B O 1
ATOM 3326 N N . VAL B 1 83 ? -22.859 0.895 -7.383 1 96.25 83 VAL B N 1
ATOM 3327 C CA . VAL B 1 83 ? -22.594 1.232 -5.988 1 96.25 83 VAL B CA 1
ATOM 3328 C C . VAL B 1 83 ? -21.078 1.219 -5.73 1 96.25 83 VAL B C 1
ATOM 3330 O O . VAL B 1 83 ? -20.391 0.301 -6.164 1 96.25 83 VAL B O 1
ATOM 3333 N N . THR B 1 84 ? -20.578 2.299 -5.168 1 95.56 84 THR B N 1
ATOM 3334 C CA . THR B 1 84 ? -19.219 2.35 -4.664 1 95.56 84 THR B CA 1
ATOM 3335 C C . THR B 1 84 ? -19.203 2.381 -3.139 1 95.56 84 THR B C 1
ATOM 3337 O O . THR B 1 84 ? -19.875 3.211 -2.521 1 95.56 84 THR B O 1
ATOM 3340 N N . ILE B 1 85 ? -18.516 1.436 -2.529 1 96.19 85 ILE B N 1
ATOM 3341 C CA . ILE B 1 85 ? -18.156 1.502 -1.114 1 96.19 85 ILE B CA 1
ATOM 3342 C C . ILE B 1 85 ? -16.703 1.916 -0.962 1 96.19 85 ILE B C 1
ATOM 3344 O O . ILE B 1 85 ? -15.797 1.227 -1.447 1 96.19 85 ILE B O 1
ATOM 3348 N N . LYS B 1 86 ? -16.5 3.025 -0.304 1 92.25 86 LYS B N 1
ATOM 3349 C CA . LYS B 1 86 ? -15.133 3.518 -0.193 1 92.25 86 LYS B CA 1
ATOM 3350 C C . LYS B 1 86 ? -14.797 3.893 1.248 1 92.25 86 LYS B C 1
ATOM 3352 O O . LYS B 1 86 ? -15.594 4.547 1.926 1 92.25 86 LYS B O 1
ATOM 3357 N N . GLY B 1 87 ? -13.617 3.389 1.756 1 89.88 87 GLY B N 1
ATOM 3358 C CA . GLY B 1 87 ? -13.047 3.895 2.992 1 89.88 87 GLY B CA 1
ATOM 3359 C C . GLY B 1 87 ? -12.125 5.082 2.781 1 89.88 87 GLY B C 1
ATOM 3360 O O . GLY B 1 87 ? -11.914 5.52 1.648 1 89.88 87 GLY B O 1
ATOM 3361 N N . LEU B 1 88 ? -11.719 5.613 3.891 1 80.44 88 LEU B N 1
ATOM 3362 C CA . LEU B 1 88 ? -10.727 6.684 3.836 1 80.44 88 LEU B CA 1
ATOM 3363 C C . LEU B 1 88 ? -9.328 6.121 3.596 1 80.44 88 LEU B C 1
ATOM 3365 O O . LEU B 1 88 ? -8.555 6.688 2.818 1 80.44 88 LEU B O 1
ATOM 3369 N N . ASN B 1 89 ? -9.055 5.125 4.246 1 80.44 89 ASN B N 1
ATOM 3370 C CA . ASN B 1 89 ? -7.816 4.359 4.133 1 80.44 89 ASN B CA 1
ATOM 3371 C C . ASN B 1 89 ? -7.938 2.998 4.812 1 80.44 89 ASN B C 1
ATOM 3373 O O . ASN B 1 89 ? -8.758 2.822 5.715 1 80.44 89 ASN B O 1
ATOM 3377 N N . PRO B 1 90 ? -6.992 2.062 4.402 1 84.31 90 PRO B N 1
ATOM 3378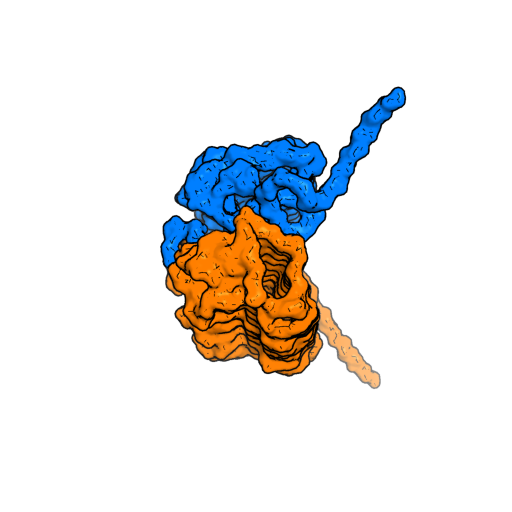 C CA . PRO B 1 90 ? -7.148 0.731 4.992 1 84.31 90 PRO B CA 1
ATOM 3379 C C . PRO B 1 90 ? -6.527 0.624 6.383 1 84.31 90 PRO B C 1
ATOM 3381 O O . PRO B 1 90 ? -6.863 -0.288 7.145 1 84.31 90 PRO B O 1
ATOM 3384 N N . GLY B 1 91 ? -5.68 1.531 6.723 1 78.62 91 GLY B N 1
ATOM 3385 C CA . GLY B 1 91 ? -5.152 1.608 8.07 1 78.62 91 GLY B CA 1
ATOM 3386 C C . GLY B 1 91 ? -4.234 0.452 8.422 1 78.62 91 GLY B C 1
ATOM 3387 O O . GLY B 1 91 ? -4.324 -0.109 9.516 1 78.62 91 GLY B O 1
ATOM 3388 N N . MET B 1 92 ? -3.303 0.07 7.703 1 76.12 92 MET B N 1
ATOM 3389 C CA . MET B 1 92 ? -2.381 -1.03 7.977 1 76.12 92 MET B CA 1
ATOM 3390 C C . MET B 1 92 ? -1.401 -0.656 9.086 1 76.12 92 MET B C 1
ATOM 3392 O O . MET B 1 92 ? -0.904 0.471 9.125 1 76.12 92 MET B O 1
ATOM 3396 N N . ARG B 1 93 ? -1.17 -1.648 10.047 1 70.44 93 ARG B N 1
ATOM 3397 C CA . ARG B 1 93 ? -0.109 -1.555 11.047 1 70.44 93 ARG B CA 1
ATOM 3398 C C . ARG B 1 93 ? 0.927 -2.656 10.844 1 70.44 93 ARG B C 1
ATOM 3400 O O . ARG B 1 93 ? 0.59 -3.766 10.43 1 70.44 93 ARG B O 1
ATOM 3407 N N . SER B 1 94 ? 2.121 -2.219 11.219 1 69.69 94 SER B N 1
ATOM 3408 C CA . SER B 1 94 ? 3.189 -3.189 11.008 1 69.69 94 SER B CA 1
ATOM 3409 C C . SER B 1 94 ? 3.373 -4.082 12.227 1 69.69 94 SER B C 1
ATOM 3411 O O . SER B 1 94 ? 2.816 -3.811 13.289 1 69.69 94 SER B O 1
ATOM 3413 N N . ASN B 1 95 ? 4.277 -5.07 12.094 1 63.81 95 ASN B N 1
ATOM 3414 C CA . ASN B 1 95 ? 4.59 -6.047 13.133 1 63.81 95 ASN B CA 1
ATOM 3415 C C . ASN B 1 95 ? 5.539 -5.469 14.172 1 63.81 95 ASN B C 1
ATOM 3417 O O . ASN B 1 95 ? 5.809 -6.105 15.195 1 63.81 95 ASN B O 1
ATOM 3421 N N . ILE B 1 96 ? 6.062 -4.309 14.023 1 62.47 96 ILE B N 1
ATOM 3422 C CA . ILE B 1 96 ? 6.941 -3.703 15.016 1 62.47 96 ILE B CA 1
ATOM 3423 C C . ILE B 1 96 ? 6.105 -3.061 16.125 1 62.47 96 ILE B C 1
ATOM 3425 O O . ILE B 1 96 ? 6.586 -2.861 17.234 1 62.47 96 ILE B O 1
ATOM 3429 N N . ASP B 1 97 ? 5 -2.639 15.82 1 57.38 97 ASP B N 1
ATOM 3430 C CA . ASP B 1 97 ? 4.102 -2.027 16.797 1 57.38 97 ASP B CA 1
ATOM 3431 C C . ASP B 1 97 ? 3.189 -3.074 17.438 1 57.38 97 ASP B C 1
ATOM 3433 O O . ASP B 1 97 ? 2.025 -3.207 17.047 1 57.38 97 ASP B O 1
ATOM 3437 N N . VAL B 1 98 ? 3.873 -3.926 18.344 1 51.16 98 VAL B N 1
ATOM 3438 C CA . VAL B 1 98 ? 3.189 -5.094 18.891 1 51.16 98 VAL B CA 1
ATOM 3439 C C . VAL B 1 98 ? 2.275 -4.664 20.031 1 51.16 98 VAL B C 1
ATOM 3441 O O . VAL B 1 98 ? 1.531 -5.48 20.578 1 51.16 98 VAL B O 1
ATOM 3444 N N . ASN B 1 99 ? 2.445 -3.445 20.484 1 48.03 99 ASN B N 1
ATOM 3445 C CA . ASN B 1 99 ? 1.677 -3.178 21.688 1 48.03 99 ASN B CA 1
ATOM 3446 C C . ASN B 1 99 ? 0.177 -3.148 21.406 1 48.03 99 ASN B C 1
ATOM 3448 O O . ASN B 1 99 ? -0.268 -2.508 20.453 1 48.03 99 ASN B O 1
ATOM 3452 N N . GLY B 1 100 ? -0.509 -4.012 22.266 1 45.69 100 GLY B N 1
ATOM 3453 C CA . GLY B 1 100 ? -1.957 -4.125 22.344 1 45.69 100 GLY B CA 1
ATOM 3454 C C . GLY B 1 100 ? -2.547 -5.008 21.266 1 45.69 100 GLY B C 1
ATOM 3455 O O . GLY B 1 100 ? -3.594 -4.688 20.703 1 45.69 100 GLY B O 1
ATOM 3456 N N . ILE B 1 101 ? -1.726 -6.008 20.797 1 44.56 101 ILE B N 1
ATOM 3457 C CA . ILE B 1 101 ? -1.956 -7.043 19.797 1 44.56 101 ILE B CA 1
ATOM 3458 C C . ILE B 1 101 ? -3.434 -7.422 19.766 1 44.56 101 ILE B C 1
ATOM 3460 O O . ILE B 1 101 ? -3.998 -7.699 18.703 1 44.56 101 ILE B O 1
ATOM 3464 N N . ASN B 1 102 ? -3.832 -7.676 20.875 1 43.56 102 ASN B N 1
ATOM 3465 C CA . ASN B 1 102 ? -5.215 -8.148 20.859 1 43.56 102 ASN B CA 1
ATOM 3466 C C . ASN B 1 102 ? -6.133 -7.16 20.141 1 43.56 102 ASN B C 1
ATOM 3468 O O . ASN B 1 102 ? -7.301 -7.465 19.891 1 43.56 102 ASN B O 1
ATOM 3472 N N . ASP B 1 103 ? -5.547 -5.98 19.859 1 44.69 103 ASP B N 1
ATOM 3473 C CA . ASP B 1 103 ? -6.52 -4.98 19.422 1 44.69 103 ASP B CA 1
ATOM 3474 C C . ASP B 1 103 ? -6.352 -4.672 17.938 1 44.69 103 ASP B C 1
ATOM 3476 O O . ASP B 1 103 ? -5.633 -3.74 17.562 1 44.69 103 ASP B O 1
ATOM 3480 N N . LEU B 1 104 ? -6.324 -5.688 17.047 1 44.97 104 LEU B N 1
ATOM 3481 C CA . LEU B 1 104 ? -6.512 -5.363 15.633 1 44.97 104 LEU B CA 1
ATOM 3482 C C . LEU B 1 104 ? -7.129 -3.977 15.469 1 44.97 104 LEU B C 1
ATOM 3484 O O . LEU B 1 104 ? -7.039 -3.375 14.398 1 44.97 104 LEU B O 1
ATOM 3488 N N . LEU B 1 105 ? -7.867 -3.604 16.531 1 44.41 105 LEU B N 1
ATOM 3489 C CA . LEU B 1 105 ? -8.625 -2.363 16.656 1 44.41 105 LEU B CA 1
ATOM 3490 C C . LEU B 1 105 ? -7.746 -1.236 17.172 1 44.41 105 LEU B C 1
ATOM 3492 O O . LEU B 1 105 ? -8.242 -0.154 17.5 1 44.41 105 LEU B O 1
ATOM 3496 N N . GLY B 1 106 ? -6.512 -1.529 17.141 1 45.62 106 GLY B N 1
ATOM 3497 C CA . GLY B 1 106 ? -5.738 -0.478 17.781 1 45.62 106 GLY B CA 1
ATOM 3498 C C . GLY B 1 106 ? -5.766 0.833 17.016 1 45.62 106 GLY B C 1
ATOM 3499 O O . GLY B 1 106 ? -6.484 0.962 16.016 1 45.62 106 GLY B O 1
ATOM 3500 N N . PRO B 1 107 ? -5.043 1.767 17.516 1 46.19 107 PRO B N 1
ATOM 3501 C CA . PRO B 1 107 ? -4.988 3.146 17.031 1 46.19 107 PRO B CA 1
ATOM 3502 C C . PRO B 1 107 ? -4.543 3.242 15.578 1 46.19 107 PRO B C 1
ATOM 3504 O O . PRO B 1 107 ? -4.34 4.344 15.062 1 46.19 107 PRO B O 1
ATOM 3507 N N . GLY B 1 108 ? -4.238 2.109 14.961 1 54.28 108 GLY B N 1
ATOM 3508 C CA . GLY B 1 108 ? -3.686 2.232 13.617 1 54.28 108 GLY B CA 1
ATOM 3509 C C . GLY B 1 108 ? -4.633 2.904 12.641 1 54.28 108 GLY B C 1
ATOM 3510 O O . GLY B 1 108 ? -4.227 3.309 11.555 1 54.28 108 GLY B O 1
ATOM 3511 N N . GLY B 1 109 ? -5.766 3.324 13.094 1 68.69 109 GLY B N 1
ATOM 3512 C CA . GLY B 1 109 ? -6.617 4.125 12.234 1 68.69 109 GLY B CA 1
ATOM 3513 C C . GLY B 1 109 ? -7.094 3.373 11 1 68.69 109 GLY B C 1
ATOM 3514 O O . GLY B 1 109 ? -6.988 2.148 10.938 1 68.69 109 GLY B O 1
ATOM 3515 N N . GLY B 1 110 ? -7.93 3.838 10.203 1 80.81 110 GLY B N 1
ATOM 3516 C CA . GLY B 1 110 ? -8.438 3.383 8.914 1 80.81 110 GLY B CA 1
ATOM 3517 C C . GLY B 1 110 ? -9.906 3.002 8.953 1 80.81 110 GLY B C 1
ATOM 3518 O O . GLY B 1 110 ? -10.523 2.992 10.023 1 80.81 110 GLY B O 1
ATOM 3519 N N . SER B 1 111 ? -10.328 2.811 7.789 1 89.44 111 SER B N 1
ATOM 3520 C CA . SER B 1 111 ? -11.703 2.35 7.59 1 89.44 111 SER B CA 1
ATOM 3521 C C . SER B 1 111 ? -11.773 0.826 7.559 1 89.44 111 SER B C 1
ATOM 3523 O O . SER B 1 111 ? -11.367 0.2 6.578 1 89.44 111 SER B O 1
ATOM 3525 N N . LYS B 1 112 ? -12.305 0.225 8.68 1 91.88 112 LYS B N 1
ATOM 3526 C CA . LYS B 1 112 ? -12.242 -1.23 8.789 1 91.88 112 LYS B CA 1
ATOM 3527 C C . LYS B 1 112 ? -13.641 -1.837 8.883 1 91.88 112 LYS B C 1
ATOM 3529 O O . LYS B 1 112 ? -14.469 -1.373 9.672 1 91.88 112 LYS B O 1
ATOM 3534 N N . LEU B 1 113 ? -13.891 -2.82 8.086 1 95.12 113 LEU B N 1
ATOM 3535 C CA . LEU B 1 113 ? -15.031 -3.723 8.227 1 95.12 113 LEU B CA 1
ATOM 3536 C C . LEU B 1 113 ? -14.602 -5.035 8.875 1 95.12 113 LEU B C 1
ATOM 3538 O O . LEU B 1 113 ? -13.703 -5.715 8.383 1 95.12 113 LEU B O 1
ATOM 3542 N N . VAL B 1 114 ? -15.211 -5.336 10 1 94.31 114 VAL B N 1
ATOM 3543 C CA . VAL B 1 114 ? -14.836 -6.52 10.758 1 94.31 114 VAL B CA 1
ATOM 3544 C C . VAL B 1 114 ? -15.961 -7.547 10.703 1 94.31 114 VAL B C 1
ATOM 3546 O O . VAL B 1 114 ? -17 -7.367 11.344 1 94.31 114 VAL B O 1
ATOM 3549 N N . ALA B 1 115 ? -15.758 -8.625 10 1 96.44 115 ALA B N 1
ATOM 3550 C CA . ALA B 1 115 ? -16.734 -9.703 9.922 1 96.44 115 ALA B CA 1
ATOM 3551 C C . ALA B 1 115 ? -16.688 -10.586 11.164 1 96.44 115 ALA B C 1
ATOM 3553 O O . ALA B 1 115 ? -16.031 -11.625 11.164 1 96.44 115 ALA B O 1
ATOM 3554 N N . ARG B 1 116 ? -17.422 -10.219 12.102 1 94.44 116 ARG B N 1
ATOM 3555 C CA . ARG B 1 116 ? -17.438 -10.977 13.344 1 94.44 116 ARG B CA 1
ATOM 3556 C C . ARG B 1 116 ? -18.203 -12.281 13.18 1 94.44 116 ARG B C 1
ATOM 3558 O O . ARG B 1 116 ? -17.688 -13.359 13.484 1 94.44 116 ARG B O 1
ATOM 3565 N N . ASN B 1 117 ? -19.484 -12.195 12.656 1 95.06 117 ASN B N 1
ATOM 3566 C CA . ASN B 1 117 ? -20.297 -13.383 12.445 1 95.06 117 ASN B CA 1
ATOM 3567 C C . ASN B 1 117 ? -20.812 -13.469 11.008 1 95.06 117 ASN B C 1
ATOM 3569 O O . ASN B 1 117 ? -21.391 -14.477 10.617 1 95.06 117 ASN B O 1
ATOM 3573 N N . ALA B 1 118 ? -20.516 -12.438 10.281 1 97.06 118 ALA B N 1
ATOM 3574 C CA . ALA B 1 118 ? -21.016 -12.414 8.906 1 97.06 118 ALA B CA 1
ATOM 3575 C C . ALA B 1 118 ? -20.297 -13.477 8.062 1 97.06 118 ALA B C 1
ATOM 3577 O O . ALA B 1 118 ? -19.094 -13.664 8.18 1 97.06 118 ALA B O 1
ATOM 3578 N N . GLU B 1 119 ? -21.062 -14.148 7.234 1 97 119 GLU B N 1
ATOM 3579 C CA . GLU B 1 119 ? -20.453 -15.133 6.348 1 97 119 GLU B CA 1
ATOM 3580 C C . GLU B 1 119 ? -19.469 -14.477 5.387 1 97 119 GLU B C 1
ATOM 3582 O O . GLU B 1 119 ? -18.453 -15.07 5.035 1 97 119 GLU B O 1
ATOM 3587 N N . ALA B 1 120 ? -19.812 -13.359 4.969 1 98.38 120 ALA B N 1
ATOM 3588 C CA . ALA B 1 120 ? -18.953 -12.453 4.207 1 98.38 120 ALA B CA 1
ATOM 3589 C C . ALA B 1 120 ? -19.094 -11.016 4.695 1 98.38 120 ALA B C 1
ATOM 3591 O O . ALA B 1 120 ? -20.203 -10.578 5.047 1 98.38 120 ALA B O 1
ATOM 3592 N N . ALA B 1 121 ? -17.984 -10.258 4.746 1 98.31 121 ALA B N 1
ATOM 3593 C CA . ALA B 1 121 ? -18.141 -8.852 5.105 1 98.31 121 ALA B CA 1
ATOM 3594 C C . ALA B 1 121 ? -18.969 -8.109 4.066 1 98.31 121 ALA B C 1
ATOM 3596 O O . ALA B 1 121 ? -19.969 -7.473 4.402 1 98.31 121 ALA B O 1
ATOM 3597 N N . ILE B 1 122 ? -18.594 -8.203 2.803 1 98.81 122 ILE B N 1
ATOM 3598 C CA . ILE B 1 122 ? -19.359 -7.633 1.697 1 98.81 122 ILE B CA 1
ATOM 3599 C C . ILE B 1 122 ? -19.766 -8.734 0.724 1 98.81 122 ILE B C 1
ATOM 3601 O O . ILE B 1 122 ? -18.938 -9.547 0.309 1 98.81 122 ILE B O 1
ATOM 3605 N N . LYS B 1 123 ? -20.969 -8.758 0.416 1 98.88 123 LYS B N 1
ATOM 3606 C CA . LYS B 1 123 ? -21.516 -9.664 -0.583 1 98.88 123 LYS B CA 1
ATOM 3607 C C . LYS B 1 123 ? -22.156 -8.898 -1.733 1 98.88 123 LYS B C 1
ATOM 3609 O O . LYS B 1 123 ? -23.062 -8.086 -1.516 1 98.88 123 LYS B O 1
ATOM 3614 N N . VAL B 1 124 ? -21.703 -9.109 -2.912 1 98.88 124 VAL B N 1
ATOM 3615 C CA . VAL B 1 124 ? -22.281 -8.5 -4.105 1 98.88 124 VAL B CA 1
ATOM 3616 C C . VAL B 1 124 ? -23.203 -9.508 -4.801 1 98.88 124 VAL B C 1
ATOM 3618 O O . VAL B 1 124 ? -22.766 -10.602 -5.168 1 98.88 124 VAL B O 1
ATOM 3621 N N . GLU B 1 125 ? -24.344 -9.109 -5.012 1 98.62 125 GLU B N 1
ATOM 3622 C CA . GLU B 1 125 ? -25.328 -10.023 -5.586 1 98.62 125 GLU B CA 1
ATOM 3623 C C . GLU B 1 125 ? -25.094 -10.227 -7.078 1 98.62 125 GLU B C 1
ATOM 3625 O O . GLU B 1 125 ? -24.547 -9.344 -7.75 1 98.62 125 GLU B O 1
ATOM 3630 N N . THR B 1 126 ? -25.578 -11.391 -7.52 1 98.62 126 THR B N 1
ATOM 3631 C CA . THR B 1 126 ? -25.5 -11.695 -8.945 1 98.62 126 THR B CA 1
ATOM 3632 C C . THR B 1 126 ? -26.219 -10.625 -9.766 1 98.62 126 THR B C 1
ATOM 3634 O O . THR B 1 126 ? -27.219 -10.062 -9.312 1 98.62 126 THR B O 1
ATOM 3637 N N . GLY B 1 127 ? -25.672 -10.312 -10.852 1 98.25 127 GLY B N 1
ATOM 3638 C CA . GLY B 1 127 ? -26.312 -9.406 -11.789 1 98.25 127 GLY B CA 1
ATOM 3639 C C . GLY B 1 127 ? -25.844 -7.969 -11.648 1 98.25 127 GLY B C 1
ATOM 3640 O O . GLY B 1 127 ? -26.141 -7.125 -12.492 1 98.25 127 GLY B O 1
ATOM 3641 N N . MET B 1 128 ? -25.078 -7.652 -10.625 1 98.19 128 MET B N 1
ATOM 3642 C CA . MET B 1 128 ? -24.672 -6.273 -10.375 1 98.19 128 MET B CA 1
ATOM 3643 C C . MET B 1 128 ? -23.594 -5.836 -11.352 1 98.19 128 MET B C 1
ATOM 3645 O O . MET B 1 128 ? -22.703 -6.617 -11.695 1 98.19 128 MET B O 1
ATOM 3649 N N . LYS B 1 129 ? -23.797 -4.641 -11.805 1 98.38 129 LYS B N 1
ATOM 3650 C CA . LYS B 1 129 ? -22.797 -4.012 -12.672 1 98.38 129 LYS B CA 1
ATOM 3651 C C . LYS B 1 129 ? -22.188 -2.785 -12.008 1 98.38 129 LYS B C 1
ATOM 3653 O O . LYS B 1 129 ? -22.875 -2.031 -11.32 1 98.38 129 LYS B O 1
ATOM 3658 N N . GLY B 1 130 ? -20.938 -2.604 -12.203 1 98.25 130 GLY B N 1
ATOM 3659 C CA . GLY B 1 130 ? -20.281 -1.35 -11.852 1 98.25 130 GLY B CA 1
ATOM 3660 C C . GLY B 1 130 ? -20.047 -1.193 -10.367 1 98.25 130 GLY B C 1
ATOM 3661 O O . GLY B 1 130 ? -19.922 -0.073 -9.867 1 98.25 130 GLY B O 1
ATOM 3662 N N . VAL B 1 131 ? -19.922 -2.264 -9.633 1 98.56 131 VAL B N 1
ATOM 3663 C CA . VAL B 1 131 ? -19.688 -2.191 -8.195 1 98.56 131 VAL B CA 1
ATOM 3664 C C . VAL B 1 131 ? -18.203 -1.955 -7.926 1 98.56 131 VAL B C 1
ATOM 3666 O O . VAL B 1 131 ? -17.344 -2.635 -8.492 1 98.56 131 VAL B O 1
ATOM 3669 N N . LYS B 1 132 ? -17.875 -0.912 -7.129 1 98 132 LYS B N 1
ATOM 3670 C CA . LYS B 1 132 ? -16.5 -0.619 -6.723 1 98 132 LYS B CA 1
ATOM 3671 C C . LYS B 1 132 ? -16.359 -0.648 -5.207 1 98 132 LYS B C 1
ATOM 3673 O O . LYS B 1 132 ? -17.219 -0.15 -4.484 1 98 132 LYS B O 1
ATOM 3678 N N . ILE B 1 133 ? -15.328 -1.289 -4.684 1 98.19 133 ILE B N 1
ATOM 3679 C CA . ILE B 1 133 ? -14.961 -1.331 -3.271 1 98.19 133 ILE B CA 1
ATOM 3680 C C . ILE B 1 133 ? -13.5 -0.926 -3.111 1 98.19 133 ILE B C 1
ATOM 3682 O O . ILE B 1 133 ? -12.609 -1.526 -3.721 1 98.19 133 ILE B O 1
ATOM 3686 N N . MET B 1 134 ? -13.258 0.15 -2.326 1 95.06 134 MET B N 1
ATOM 3687 C CA . MET B 1 134 ? -11.891 0.653 -2.336 1 95.06 134 MET B CA 1
ATOM 3688 C C . MET B 1 134 ? -11.523 1.255 -0.985 1 95.06 134 MET B C 1
ATOM 3690 O O . MET B 1 134 ? -12.391 1.721 -0.25 1 95.06 134 MET B O 1
ATOM 3694 N N . ASN B 1 135 ? -10.242 1.188 -0.64 1 90 135 ASN B N 1
ATOM 3695 C CA . ASN B 1 135 ? -9.617 1.911 0.461 1 90 135 ASN B CA 1
ATOM 3696 C C . ASN B 1 135 ? -10.156 1.452 1.812 1 90 135 ASN B C 1
ATOM 3698 O O . ASN B 1 135 ? -10.492 2.275 2.662 1 90 135 ASN B O 1
ATOM 3702 N N . LEU B 1 136 ? -10.172 0.074 1.965 1 93.31 136 LEU B N 1
ATOM 3703 C CA . LEU B 1 136 ? -10.711 -0.533 3.174 1 93.31 136 LEU B CA 1
ATOM 3704 C C . LEU B 1 136 ? -9.844 -1.695 3.639 1 93.31 136 LEU B C 1
ATOM 3706 O O . LEU B 1 136 ? -9.188 -2.35 2.826 1 93.31 136 LEU B O 1
ATOM 3710 N N . MET B 1 137 ? -9.945 -1.784 4.91 1 92.75 137 MET B N 1
ATOM 3711 C CA . MET B 1 137 ? -9.539 -3.088 5.43 1 92.75 137 MET B CA 1
ATOM 3712 C C . MET B 1 137 ? -10.758 -3.961 5.711 1 92.75 137 MET B C 1
ATOM 3714 O O . MET B 1 137 ? -11.75 -3.488 6.273 1 92.75 137 MET B O 1
ATOM 3718 N N . VAL B 1 138 ? -10.703 -5.152 5.309 1 95.75 138 VAL B N 1
ATOM 3719 C CA . VAL B 1 138 ? -11.688 -6.176 5.641 1 95.75 138 VAL B CA 1
ATOM 3720 C C . VAL B 1 138 ? -11.031 -7.281 6.461 1 95.75 138 VAL B C 1
ATOM 3722 O O . VAL B 1 138 ? -10.055 -7.902 6.016 1 95.75 138 VAL B O 1
ATOM 3725 N N . SER B 1 139 ? -11.555 -7.473 7.641 1 93.06 139 SER B N 1
ATOM 3726 C CA . SER B 1 139 ? -10.93 -8.414 8.562 1 93.06 139 SER B CA 1
ATOM 3727 C C . SER B 1 139 ? -11.953 -9.398 9.125 1 93.06 139 SER B C 1
ATOM 3729 O O . SER B 1 139 ? -13.125 -9.055 9.289 1 93.06 139 SER B O 1
ATOM 3731 N N . GLY B 1 140 ? -11.43 -10.609 9.477 1 91.62 140 GLY B N 1
ATOM 3732 C CA . GLY B 1 140 ? -12.266 -11.578 10.156 1 91.62 140 GLY B CA 1
ATOM 3733 C C . GLY B 1 140 ? -12.289 -11.406 11.664 1 91.62 140 GLY B C 1
ATOM 3734 O O . GLY B 1 140 ? -12.953 -12.156 12.375 1 91.62 140 GLY B O 1
ATOM 3735 N N . GLY B 1 141 ? -11.578 -10.43 12.133 1 81.69 141 GLY B N 1
ATOM 3736 C CA . GLY B 1 141 ? -11.5 -10.234 13.57 1 81.69 141 GLY B CA 1
ATOM 3737 C C . GLY B 1 141 ? -10.617 -11.258 14.258 1 81.69 141 GLY B C 1
ATOM 3738 O O . GLY B 1 141 ? -9.445 -11.414 13.914 1 81.69 141 GLY B O 1
ATOM 3739 N N . THR B 1 142 ? -11.234 -11.977 15.156 1 76.31 142 THR B N 1
ATOM 3740 C CA . THR B 1 142 ? -10.453 -12.891 15.977 1 76.31 142 THR B CA 1
ATOM 3741 C C . THR B 1 142 ? -10.406 -14.281 15.336 1 76.31 142 THR B C 1
ATOM 3743 O O . THR B 1 142 ? -9.57 -15.109 15.703 1 76.31 142 THR B O 1
ATOM 3746 N N . GLU B 1 143 ? -11.312 -14.461 14.43 1 79.81 143 GLU B N 1
ATOM 3747 C CA . GLU B 1 143 ? -11.391 -15.781 13.805 1 79.81 143 GLU B CA 1
ATOM 3748 C C . GLU B 1 143 ? -11.273 -15.68 12.289 1 79.81 143 GLU B C 1
ATOM 3750 O O . GLU B 1 143 ? -11.727 -14.703 11.688 1 79.81 143 GLU B O 1
ATOM 3755 N N . ALA B 1 144 ? -10.633 -16.594 11.75 1 84.69 144 ALA B N 1
ATOM 3756 C CA . ALA B 1 144 ? -10.453 -16.641 10.305 1 84.69 144 ALA B CA 1
ATOM 3757 C C . ALA B 1 144 ? -11.477 -17.562 9.656 1 84.69 144 ALA B C 1
ATOM 3759 O O . ALA B 1 144 ? -11.109 -18.547 8.992 1 84.69 144 ALA B O 1
ATOM 3760 N N . ARG B 1 145 ? -12.758 -17.172 9.688 1 90.31 145 ARG B N 1
ATOM 3761 C CA . ARG B 1 145 ? -13.789 -18.109 9.242 1 90.31 145 ARG B CA 1
ATOM 3762 C C . ARG B 1 145 ? -14.562 -17.531 8.062 1 90.31 145 ARG B C 1
ATOM 3764 O O . ARG B 1 145 ? -15.273 -18.266 7.363 1 90.31 145 ARG B O 1
ATOM 3771 N N . ASN B 1 146 ? -14.438 -16.297 7.809 1 94.75 146 ASN B N 1
ATOM 3772 C CA . ASN B 1 146 ? -15.312 -15.586 6.883 1 94.75 146 ASN B CA 1
ATOM 3773 C C . ASN B 1 146 ? -14.633 -15.344 5.539 1 94.75 146 ASN B C 1
ATOM 3775 O O . ASN B 1 146 ? -13.422 -15.547 5.406 1 94.75 146 ASN B O 1
ATOM 3779 N N . ILE B 1 147 ? -15.57 -15.086 4.527 1 98.31 147 ILE B N 1
ATOM 3780 C CA . ILE B 1 147 ? -15.086 -14.492 3.289 1 98.31 147 ILE B CA 1
ATOM 3781 C C . ILE B 1 147 ? -15.016 -12.969 3.439 1 98.31 147 ILE B C 1
ATOM 3783 O O . ILE B 1 147 ? -15.914 -12.352 4.012 1 98.31 147 ILE B O 1
ATOM 3787 N N . GLY B 1 148 ? -13.961 -12.328 3.008 1 98.62 148 GLY B N 1
ATOM 3788 C CA . GLY B 1 148 ? -13.898 -10.875 3.045 1 98.62 148 GLY B CA 1
ATOM 3789 C C . GLY B 1 148 ? -14.867 -10.211 2.082 1 98.62 148 GLY B C 1
ATOM 3790 O O . GLY B 1 148 ? -15.852 -9.602 2.506 1 98.62 148 GLY B O 1
ATOM 3791 N N . ILE B 1 149 ? -14.648 -10.352 0.788 1 98.94 149 ILE B N 1
ATOM 3792 C CA . ILE B 1 149 ? -15.5 -9.812 -0.265 1 98.94 149 ILE B CA 1
ATOM 3793 C C . ILE B 1 149 ? -15.93 -10.93 -1.212 1 98.94 149 ILE B C 1
ATOM 3795 O O . ILE B 1 149 ? -15.086 -11.625 -1.783 1 98.94 149 ILE B O 1
ATOM 3799 N N . HIS B 1 150 ? -17.188 -11.047 -1.373 1 98.88 150 HIS B N 1
ATOM 3800 C CA . HIS B 1 150 ? -17.75 -12.133 -2.164 1 98.88 150 HIS B CA 1
ATOM 3801 C C . HIS B 1 150 ? -18.625 -11.602 -3.283 1 98.88 150 HIS B C 1
ATOM 3803 O O . HIS B 1 150 ? -19.719 -11.094 -3.027 1 98.88 150 HIS B O 1
ATOM 3809 N N . PHE B 1 151 ? -18.172 -11.641 -4.504 1 98.88 151 PHE B N 1
ATOM 3810 C CA . PHE B 1 151 ? -19.062 -11.523 -5.645 1 98.88 151 PHE B CA 1
ATOM 3811 C C . PHE B 1 151 ? -19.75 -12.852 -5.945 1 98.88 151 PHE B C 1
ATOM 3813 O O . PHE B 1 151 ? -19.125 -13.766 -6.5 1 98.88 151 PHE B O 1
ATOM 3820 N N . ALA B 1 152 ? -21.016 -12.93 -5.664 1 98.44 152 ALA B N 1
ATOM 3821 C CA . ALA B 1 152 ? -21.656 -14.227 -5.457 1 98.44 152 ALA B CA 1
ATOM 3822 C C . ALA B 1 152 ? -22.219 -14.773 -6.766 1 98.44 152 ALA B C 1
ATOM 3824 O O . ALA B 1 152 ? -22.875 -15.82 -6.777 1 98.44 152 ALA B O 1
ATOM 3825 N N . GLY B 1 153 ? -22 -14.195 -7.84 1 98.25 153 GLY B N 1
ATOM 3826 C CA . GLY B 1 153 ? -22.469 -14.625 -9.148 1 98.25 153 GLY B CA 1
ATOM 3827 C C . GLY B 1 153 ? -21.984 -13.719 -10.273 1 98.25 153 GLY B C 1
ATOM 3828 O O . GLY B 1 153 ? -20.984 -13.031 -10.141 1 98.25 153 GLY B O 1
ATOM 3829 N N . ALA B 1 154 ? -22.812 -13.836 -11.383 1 98.44 154 ALA B N 1
ATOM 3830 C CA . ALA B 1 154 ? -22.438 -13.055 -12.562 1 98.44 154 ALA B CA 1
ATOM 3831 C C . ALA B 1 154 ? -22.469 -11.562 -12.266 1 98.44 154 ALA B C 1
ATOM 3833 O O . ALA B 1 154 ? -23.5 -11.023 -11.836 1 98.44 154 ALA B O 1
ATOM 3834 N N . THR B 1 155 ? -21.359 -10.922 -12.438 1 98.69 155 THR B N 1
ATOM 3835 C CA . THR B 1 155 ? -21.219 -9.477 -12.312 1 98.69 155 THR B CA 1
ATOM 3836 C C . THR B 1 155 ? -20.359 -8.914 -13.445 1 98.69 155 THR B C 1
ATOM 3838 O O . THR B 1 155 ? -19.734 -9.672 -14.188 1 98.69 155 THR B O 1
ATOM 3841 N N . ASP B 1 156 ? -20.547 -7.598 -13.672 1 98.81 156 ASP B N 1
ATOM 3842 C CA . ASP B 1 156 ? -19.812 -6.969 -14.766 1 98.81 156 ASP B CA 1
ATOM 3843 C C . ASP B 1 156 ? -19.219 -5.633 -14.328 1 98.81 156 ASP B C 1
ATOM 3845 O O . ASP B 1 156 ? -19.859 -4.867 -13.609 1 98.81 156 ASP B O 1
ATOM 3849 N N . ASN B 1 157 ? -17.984 -5.402 -14.773 1 98.69 157 ASN B N 1
ATOM 3850 C CA . ASN B 1 157 ? -17.328 -4.117 -14.594 1 98.69 157 ASN B CA 1
ATOM 3851 C C . ASN B 1 157 ? -17.141 -3.779 -13.117 1 98.69 157 ASN B C 1
ATOM 3853 O O . ASN B 1 157 ? -17.406 -2.652 -12.695 1 98.69 157 ASN B O 1
ATOM 3857 N N . GLY B 1 158 ? -16.734 -4.758 -12.336 1 98.75 158 GLY B N 1
ATOM 3858 C CA . GLY B 1 158 ? -16.422 -4.543 -10.938 1 98.75 158 GLY B CA 1
ATOM 3859 C C . GLY B 1 158 ? -14.977 -4.129 -10.703 1 98.75 158 GLY B C 1
ATOM 3860 O O . GLY B 1 158 ? -14.125 -4.328 -11.57 1 98.75 158 GLY B O 1
ATOM 3861 N N . MET B 1 159 ? -14.75 -3.496 -9.516 1 98.62 159 MET B N 1
ATOM 3862 C CA . MET B 1 159 ? -13.383 -3.109 -9.172 1 98.62 159 MET B CA 1
ATOM 3863 C C . MET B 1 159 ? -13.156 -3.215 -7.664 1 98.62 159 MET B C 1
ATOM 3865 O O . MET B 1 159 ? -13.977 -2.742 -6.875 1 98.62 159 MET B O 1
ATOM 3869 N N . LEU B 1 160 ? -12.117 -3.879 -7.301 1 98.69 160 LEU B N 1
ATOM 3870 C CA . LEU B 1 160 ? -11.531 -3.83 -5.969 1 98.69 160 LEU B CA 1
ATOM 3871 C C . LEU B 1 160 ? -10.18 -3.127 -5.992 1 98.69 160 LEU B C 1
ATOM 3873 O O . LEU B 1 160 ? -9.297 -3.49 -6.781 1 98.69 160 LEU B O 1
ATOM 3877 N N . SER B 1 161 ? -10.055 -2.092 -5.156 1 95.5 161 SER B N 1
ATOM 3878 C CA . SER B 1 161 ? -8.805 -1.337 -5.188 1 95.5 161 SER B CA 1
ATOM 3879 C C . SER B 1 161 ? -8.367 -0.938 -3.781 1 95.5 161 SER B C 1
ATOM 3881 O O . SER B 1 161 ? -9.164 -0.415 -3.002 1 95.5 161 SER B O 1
ATOM 3883 N N . ASN B 1 162 ? -7.059 -1.212 -3.486 1 91.88 162 ASN B N 1
ATOM 3884 C CA . ASN B 1 162 ? -6.457 -0.8 -2.223 1 91.88 162 ASN B CA 1
ATOM 3885 C C . ASN B 1 162 ? -7.223 -1.36 -1.027 1 91.88 162 ASN B C 1
ATOM 3887 O O . ASN B 1 162 ? -7.617 -0.613 -0.131 1 91.88 162 ASN B O 1
ATOM 3891 N N . ILE B 1 163 ? -7.371 -2.648 -1.098 1 95.88 163 ILE B N 1
ATOM 3892 C CA . ILE B 1 163 ? -8.039 -3.402 -0.041 1 95.88 163 ILE B CA 1
ATOM 3893 C C . ILE B 1 163 ? -7.004 -4.199 0.754 1 95.88 163 ILE B C 1
ATOM 3895 O O . ILE B 1 163 ? -6.094 -4.797 0.176 1 95.88 163 ILE B O 1
ATOM 3899 N N . ILE B 1 164 ? -7.117 -4.102 2.02 1 92.88 164 ILE B N 1
ATOM 3900 C CA . ILE B 1 164 ? -6.426 -5.051 2.883 1 92.88 164 ILE B CA 1
ATOM 3901 C C . ILE B 1 164 ? -7.395 -6.137 3.34 1 92.88 164 ILE B C 1
ATOM 3903 O O . ILE B 1 164 ? -8.469 -5.836 3.877 1 92.88 164 ILE B O 1
ATOM 3907 N N . GLY B 1 165 ? -7.148 -7.375 3.062 1 94.44 165 GLY B N 1
ATOM 3908 C CA . GLY B 1 165 ? -7.848 -8.531 3.605 1 94.44 165 GLY B CA 1
ATOM 3909 C C . GLY B 1 165 ? -7 -9.336 4.57 1 94.44 165 GLY B C 1
ATOM 3910 O O . GLY B 1 165 ? -5.926 -9.82 4.207 1 94.44 165 GLY B O 1
ATOM 3911 N N . ILE B 1 166 ? -7.488 -9.492 5.766 1 91.44 166 ILE B N 1
ATOM 3912 C CA . ILE B 1 166 ? -6.625 -10.117 6.766 1 91.44 166 ILE B CA 1
ATOM 3913 C C . ILE B 1 166 ? -7.469 -10.93 7.738 1 91.44 166 ILE B C 1
ATOM 3915 O O . ILE B 1 166 ? -8.594 -10.547 8.062 1 91.44 166 ILE B O 1
ATOM 3919 N N . ASN B 1 167 ? -6.906 -12.039 8.211 1 90.75 167 ASN B N 1
ATOM 3920 C CA . ASN B 1 167 ? -7.512 -12.922 9.203 1 90.75 167 ASN B CA 1
ATOM 3921 C C . ASN B 1 167 ? -8.906 -13.375 8.773 1 90.75 167 ASN B C 1
ATOM 3923 O O . ASN B 1 167 ? -9.836 -13.367 9.578 1 90.75 167 ASN B O 1
ATOM 3927 N N . LEU B 1 168 ? -9 -13.688 7.586 1 94.56 168 LEU B N 1
ATOM 3928 C CA . LEU B 1 168 ? -10.164 -14.289 6.941 1 94.56 168 LEU B CA 1
ATOM 3929 C C . LEU B 1 168 ? -9.875 -15.719 6.52 1 94.56 168 LEU B C 1
ATOM 3931 O O . LEU B 1 168 ? -8.719 -16.172 6.562 1 94.56 168 LEU B O 1
ATOM 3935 N N . HIS B 1 169 ? -11 -16.469 6.297 1 96.56 169 HIS B N 1
ATOM 3936 C CA . HIS B 1 169 ? -10.75 -17.75 5.645 1 96.56 169 HIS B CA 1
ATOM 3937 C C . HIS B 1 169 ? -10.367 -17.547 4.18 1 96.56 169 HIS B C 1
ATOM 3939 O O . HIS B 1 169 ? -9.422 -18.172 3.691 1 96.56 169 HIS B O 1
ATOM 3945 N N . THR B 1 170 ? -11.172 -16.906 3.508 1 98.06 170 THR B N 1
ATOM 3946 C CA . THR B 1 170 ? -10.922 -16.484 2.133 1 98.06 170 THR B CA 1
ATOM 3947 C C . THR B 1 170 ? -11 -14.969 2.004 1 98.06 170 THR B C 1
ATOM 3949 O O . THR B 1 170 ? -11.992 -14.359 2.4 1 98.06 170 THR B O 1
ATOM 3952 N N . GLY B 1 171 ? -9.945 -14.312 1.455 1 98.44 171 GLY B N 1
ATOM 3953 C CA . GLY B 1 171 ? -9.945 -12.859 1.328 1 98.44 171 GLY B CA 1
ATOM 3954 C C . GLY B 1 171 ? -10.961 -12.344 0.331 1 98.44 171 GLY B C 1
ATOM 3955 O O . GLY B 1 171 ? -11.852 -11.562 0.688 1 98.44 171 GLY B O 1
ATOM 3956 N N . ILE B 1 172 ? -10.867 -12.773 -0.912 1 98.88 172 ILE B N 1
ATOM 3957 C CA . ILE B 1 172 ? -11.719 -12.359 -2.018 1 98.88 172 ILE B CA 1
ATOM 3958 C C . ILE B 1 172 ? -12.203 -13.594 -2.781 1 98.88 172 ILE B C 1
ATOM 3960 O O . ILE B 1 172 ? -11.398 -14.445 -3.168 1 98.88 172 ILE B O 1
ATOM 3964 N N . LYS B 1 173 ? -13.43 -13.703 -2.943 1 98.88 173 LYS B N 1
ATOM 3965 C CA . LYS B 1 173 ? -14.039 -14.742 -3.762 1 98.88 173 LYS B CA 1
ATOM 3966 C C . LYS B 1 173 ? -14.945 -14.148 -4.836 1 98.88 173 LYS B C 1
ATOM 3968 O O . LYS B 1 173 ? -15.898 -13.43 -4.523 1 98.88 173 LYS B O 1
ATOM 3973 N N . ILE B 1 174 ? -14.695 -14.43 -6.113 1 98.94 174 ILE B N 1
ATOM 3974 C CA . ILE B 1 174 ? -15.453 -13.844 -7.215 1 98.94 174 ILE B CA 1
ATOM 3975 C C . ILE B 1 174 ? -15.93 -14.945 -8.156 1 98.94 174 ILE B C 1
ATOM 3977 O O . ILE B 1 174 ? -15.125 -15.727 -8.664 1 98.94 174 ILE B O 1
ATOM 3981 N N . GLU B 1 175 ? -17.172 -14.969 -8.336 1 98.88 175 GLU B N 1
ATOM 3982 C CA . GLU B 1 175 ? -17.781 -15.984 -9.195 1 98.88 175 GLU B CA 1
ATOM 3983 C C . GLU B 1 175 ? -18.375 -15.352 -10.461 1 98.88 175 GLU B C 1
ATOM 3985 O O . GLU B 1 175 ? -19.156 -14.406 -10.383 1 98.88 175 GLU B O 1
ATOM 3990 N N . GLN B 1 176 ? -17.984 -15.789 -11.617 1 98.75 176 GLN B N 1
ATOM 3991 C CA . GLN B 1 176 ? -18.594 -15.531 -12.922 1 98.75 176 GLN B CA 1
ATOM 3992 C C . GLN B 1 176 ? -18.531 -14.047 -13.273 1 98.75 176 GLN B C 1
ATOM 3994 O O . GLN B 1 176 ? -19.484 -13.492 -13.812 1 98.75 176 GLN B O 1
ATOM 3999 N N . ALA B 1 177 ? -17.5 -13.398 -12.914 1 98.81 177 ALA B N 1
ATOM 4000 C CA . ALA B 1 177 ? -17.375 -11.969 -13.203 1 98.81 177 ALA B CA 1
ATOM 4001 C C . ALA B 1 177 ? -16.797 -11.742 -14.609 1 98.81 177 ALA B C 1
ATOM 4003 O O . ALA B 1 177 ? -15.945 -12.5 -15.062 1 98.81 177 ALA B O 1
ATOM 4004 N N . LYS B 1 178 ? -17.328 -10.727 -15.266 1 98.81 178 LYS B N 1
ATOM 4005 C CA . LYS B 1 178 ? -16.75 -10.219 -16.5 1 98.81 178 LYS B CA 1
ATOM 4006 C C . LYS B 1 178 ? -16.172 -8.82 -16.297 1 98.81 178 LYS B C 1
ATOM 4008 O O . LYS B 1 178 ? -16.781 -7.988 -15.609 1 98.81 178 LYS B O 1
ATOM 4013 N N . ASN B 1 179 ? -15.023 -8.555 -16.859 1 98.81 179 ASN B N 1
ATOM 4014 C CA . ASN B 1 179 ? -14.391 -7.246 -16.781 1 98.81 179 ASN B CA 1
ATOM 4015 C C . ASN B 1 179 ? -14.188 -6.805 -15.336 1 98.81 179 ASN B C 1
ATOM 4017 O O . ASN B 1 179 ? -14.648 -5.738 -14.938 1 98.81 179 ASN B O 1
ATOM 4021 N N . MET B 1 180 ? -13.422 -7.535 -14.609 1 98.81 180 MET B N 1
ATOM 4022 C CA . MET B 1 180 ? -13.195 -7.332 -13.188 1 98.81 180 MET B CA 1
ATOM 4023 C C . MET B 1 180 ? -11.75 -6.914 -12.922 1 98.81 180 MET B C 1
ATOM 4025 O O . MET B 1 180 ? -10.82 -7.449 -13.531 1 98.81 180 MET B O 1
ATOM 4029 N N . GLN B 1 181 ? -11.578 -5.902 -12.062 1 98.75 181 GLN B N 1
ATOM 4030 C CA . GLN B 1 181 ? -10.242 -5.465 -11.68 1 98.75 181 GLN B CA 1
ATOM 4031 C C . GLN B 1 181 ? -10.023 -5.609 -10.172 1 98.75 181 GLN B C 1
ATOM 4033 O O . GLN B 1 181 ? -10.836 -5.137 -9.375 1 98.75 181 GLN B O 1
ATOM 4038 N N . ILE B 1 182 ? -8.992 -6.293 -9.797 1 98.81 182 ILE B N 1
ATOM 4039 C CA . ILE B 1 182 ? -8.469 -6.359 -8.438 1 98.81 182 ILE B CA 1
ATOM 4040 C C . ILE B 1 182 ? -7.059 -5.781 -8.391 1 98.81 182 ILE B C 1
ATOM 4042 O O . ILE B 1 182 ? -6.105 -6.414 -8.852 1 98.81 182 ILE B O 1
ATOM 4046 N N . VAL B 1 183 ? -6.945 -4.508 -7.801 1 96 183 VAL B N 1
ATOM 4047 C CA . VAL B 1 183 ? -5.668 -3.824 -7.988 1 96 183 VAL B CA 1
ATOM 4048 C C . VAL B 1 183 ? -5.195 -3.236 -6.664 1 96 183 VAL B C 1
ATOM 4050 O O . VAL B 1 183 ? -6.004 -2.764 -5.863 1 96 183 VAL B O 1
ATOM 4053 N N . ASN B 1 184 ? -3.891 -3.344 -6.418 1 89.81 184 ASN B 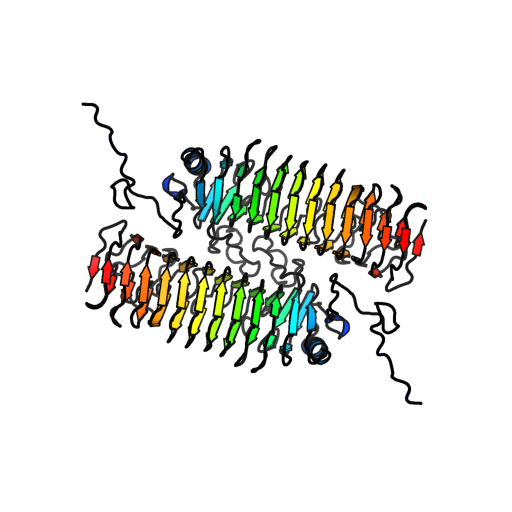N 1
ATOM 4054 C CA . ASN B 1 184 ? -3.242 -2.676 -5.293 1 89.81 184 ASN B CA 1
ATOM 4055 C C . ASN B 1 184 ? -3.779 -3.18 -3.957 1 89.81 184 ASN B C 1
ATOM 4057 O O . ASN B 1 184 ? -4.004 -2.391 -3.035 1 89.81 184 ASN B O 1
ATOM 4061 N N . CYS B 1 185 ? -3.982 -4.48 -3.896 1 94.19 185 CYS B N 1
ATOM 4062 C CA . CYS B 1 185 ? -4.547 -5.051 -2.678 1 94.19 185 CYS B CA 1
ATOM 4063 C C . CYS B 1 185 ? -3.488 -5.82 -1.896 1 94.19 185 CYS B C 1
ATOM 4065 O O . CYS B 1 185 ? -2.506 -6.289 -2.471 1 94.19 185 CYS B O 1
ATOM 4067 N N . TRP B 1 186 ? -3.598 -5.812 -0.624 1 91.5 186 TRP B N 1
ATOM 4068 C CA . TRP B 1 186 ? -2.859 -6.664 0.303 1 91.5 186 TRP B CA 1
ATOM 4069 C C . TRP B 1 186 ? -3.785 -7.68 0.962 1 91.5 186 TRP B C 1
ATOM 4071 O O . TRP B 1 186 ? -4.598 -7.328 1.82 1 91.5 186 TRP B O 1
ATOM 4081 N N . VAL B 1 187 ? -3.709 -8.906 0.541 1 95.38 187 VAL B N 1
ATOM 4082 C CA . VAL B 1 187 ? -4.586 -9.953 1.048 1 95.38 187 VAL B CA 1
ATOM 4083 C C . VAL B 1 187 ? -3.75 -11.109 1.596 1 95.38 187 VAL B C 1
ATOM 4085 O O . VAL B 1 187 ? -3.357 -12.008 0.848 1 95.38 187 VAL B O 1
ATOM 4088 N N . CYS B 1 188 ? -3.473 -11.086 2.85 1 91.25 188 CYS B N 1
ATOM 4089 C CA . CYS B 1 188 ? -2.504 -11.969 3.488 1 91.25 188 CYS B CA 1
ATOM 4090 C C . CYS B 1 188 ? -2.988 -12.398 4.867 1 91.25 188 CYS B C 1
ATOM 4092 O O . CYS B 1 188 ? -4.008 -11.906 5.355 1 91.25 188 CYS B O 1
ATOM 4094 N N . GLU B 1 189 ? -2.164 -13.406 5.406 1 86.5 189 GLU B N 1
ATOM 4095 C CA . GLU B 1 189 ? -2.389 -13.898 6.762 1 86.5 189 GLU B CA 1
ATOM 4096 C C . GLU B 1 189 ? -3.771 -14.523 6.902 1 86.5 189 GLU B C 1
ATOM 4098 O O . GLU B 1 189 ? -4.523 -14.188 7.82 1 86.5 189 GLU B O 1
ATOM 4103 N N . LEU B 1 190 ? -4.055 -15.273 5.973 1 92.06 190 LEU B N 1
ATOM 4104 C CA . LEU B 1 190 ? -5.281 -16.047 5.828 1 92.06 190 LEU B CA 1
ATOM 4105 C C . LEU B 1 190 ? -5.031 -17.312 5.008 1 92.06 190 LEU B C 1
ATOM 4107 O O . LEU B 1 190 ? -3.992 -17.438 4.355 1 92.06 190 LEU B O 1
ATOM 4111 N N . PRO B 1 191 ? -5.93 -18.281 5.07 1 93.94 191 PRO B N 1
ATOM 4112 C CA . PRO B 1 191 ? -5.688 -19.531 4.34 1 93.94 191 PRO B CA 1
ATOM 4113 C C . PRO B 1 191 ? -5.723 -19.328 2.824 1 93.94 191 PRO B C 1
ATOM 4115 O O . PRO B 1 191 ? -4.938 -19.953 2.102 1 93.94 191 PRO B O 1
ATOM 4118 N N . ASN B 1 192 ? -6.652 -18.531 2.328 1 96.94 192 ASN B N 1
ATOM 4119 C CA . ASN B 1 192 ? -6.801 -18.312 0.892 1 96.94 192 ASN B CA 1
ATOM 4120 C C . ASN B 1 192 ? -6.957 -16.828 0.559 1 96.94 192 ASN B C 1
ATOM 4122 O O . ASN B 1 192 ? -7.922 -16.203 0.99 1 96.94 192 ASN B O 1
ATOM 4126 N N . SER B 1 193 ? -6.051 -16.344 -0.291 1 98.06 193 SER B N 1
ATOM 4127 C CA . SER B 1 193 ? -6.137 -14.922 -0.606 1 98.06 193 SER B CA 1
ATOM 4128 C C . SER B 1 193 ? -7.266 -14.648 -1.595 1 98.06 193 SER B C 1
ATOM 4130 O O . SER B 1 193 ? -8.203 -13.906 -1.285 1 98.06 193 SER B O 1
ATOM 4132 N N . ILE B 1 194 ? -7.215 -15.305 -2.801 1 98.88 194 ILE B N 1
ATOM 4133 C CA . ILE B 1 194 ? -8.18 -15.023 -3.855 1 98.88 194 ILE B CA 1
ATOM 4134 C C . ILE B 1 194 ? -8.68 -16.328 -4.461 1 98.88 194 ILE B C 1
ATOM 4136 O O . ILE B 1 194 ? -7.887 -17.234 -4.75 1 98.88 194 ILE B O 1
ATOM 4140 N N . GLU B 1 195 ? -9.945 -16.406 -4.602 1 98.88 195 GLU B N 1
ATOM 4141 C CA . GLU B 1 195 ? -10.609 -17.484 -5.348 1 98.88 195 GLU B CA 1
ATOM 4142 C C . GLU B 1 195 ? -11.469 -16.922 -6.477 1 98.88 195 GLU B C 1
ATOM 4144 O O . GLU B 1 195 ? -12.391 -16.141 -6.234 1 98.88 195 GLU B O 1
ATOM 4149 N N . LEU B 1 196 ? -11.148 -17.312 -7.688 1 98.94 196 LEU B N 1
ATOM 4150 C CA . LEU B 1 196 ? -11.93 -16.938 -8.859 1 98.94 196 LEU B CA 1
ATOM 4151 C C . LEU B 1 196 ? -12.57 -18.156 -9.508 1 98.94 196 LEU B C 1
ATOM 4153 O O . LEU B 1 196 ? -11.898 -19.156 -9.742 1 98.94 196 LEU B O 1
ATOM 4157 N N . ILE B 1 197 ? -13.805 -18.047 -9.75 1 98.88 197 ILE B N 1
ATOM 4158 C CA . ILE B 1 197 ? -14.523 -19.156 -10.352 1 98.88 197 ILE B CA 1
ATOM 4159 C C . ILE B 1 197 ? -15.352 -18.672 -11.539 1 98.88 197 ILE B C 1
ATOM 4161 O O . ILE B 1 197 ? -16.328 -17.953 -11.359 1 98.88 197 ILE B O 1
ATOM 4165 N N . GLY B 1 198 ? -14.977 -19.062 -12.594 1 98.56 198 GLY B N 1
ATOM 4166 C CA . GLY B 1 198 ? -15.664 -18.594 -13.789 1 98.56 198 GLY B CA 1
ATOM 4167 C C . GLY B 1 198 ? -15.414 -17.125 -14.086 1 98.56 198 GLY B C 1
ATOM 4168 O O . GLY B 1 198 ? -14.914 -16.391 -13.227 1 98.56 198 GLY B O 1
ATOM 4169 N N . GLY B 1 199 ? -15.781 -16.828 -15.305 1 98.5 199 GLY B N 1
ATOM 4170 C CA . GLY B 1 199 ? -15.672 -15.422 -15.68 1 98.5 199 GLY B CA 1
ATOM 4171 C C . GLY B 1 199 ? -14.688 -15.18 -16.812 1 98.5 199 GLY B C 1
ATOM 4172 O O . GLY B 1 199 ? -14.172 -16.125 -17.406 1 98.5 199 GLY B O 1
ATOM 4173 N N . GLU B 1 200 ? -14.625 -13.93 -17.141 1 98.81 200 GLU B N 1
ATOM 4174 C CA . GLU B 1 200 ? -13.797 -13.531 -18.281 1 98.81 200 GLU B CA 1
ATOM 4175 C C . GLU B 1 200 ? -13.219 -12.133 -18.078 1 98.81 200 GLU B C 1
ATOM 4177 O O . GLU B 1 200 ? -13.906 -11.234 -17.594 1 98.81 200 GLU B O 1
ATOM 4182 N N . ASN B 1 201 ? -12.023 -12 -18.516 1 98.88 201 ASN B N 1
ATOM 4183 C CA . ASN B 1 201 ? -11.344 -10.711 -18.484 1 98.88 201 ASN B CA 1
ATOM 4184 C C . ASN B 1 201 ? -11.227 -10.188 -17.047 1 98.88 201 ASN B C 1
ATOM 4186 O O . ASN B 1 201 ? -11.781 -9.133 -16.719 1 98.88 201 ASN B O 1
ATOM 4190 N N . ILE B 1 202 ? -10.461 -10.867 -16.281 1 98.88 202 ILE B N 1
ATOM 4191 C CA . ILE B 1 202 ? -10.219 -10.508 -14.891 1 98.88 202 ILE B CA 1
ATOM 4192 C C . ILE B 1 202 ? -8.75 -10.109 -14.703 1 98.88 202 ILE B C 1
ATOM 4194 O O . ILE B 1 202 ? -7.852 -10.773 -15.227 1 98.88 202 ILE B O 1
ATOM 4198 N N . VAL B 1 203 ? -8.516 -9.016 -14.094 1 98.88 203 VAL B N 1
ATOM 4199 C CA . VAL B 1 203 ? -7.168 -8.508 -13.844 1 98.88 203 VAL B CA 1
ATOM 4200 C C . VAL B 1 203 ? -6.871 -8.555 -12.352 1 98.88 203 VAL B C 1
ATOM 4202 O O . VAL B 1 203 ? -7.656 -8.062 -11.539 1 98.88 203 VAL B O 1
ATOM 4205 N N . VAL B 1 204 ? -5.824 -9.211 -11.953 1 98.81 204 VAL B N 1
ATOM 4206 C CA . VAL B 1 204 ? -5.203 -9.125 -10.633 1 98.81 204 VAL B CA 1
ATOM 4207 C C . VAL B 1 204 ? -3.814 -8.508 -10.75 1 98.81 204 VAL B C 1
ATOM 4209 O O . VAL B 1 204 ? -2.893 -9.133 -11.281 1 98.81 204 VAL B O 1
ATOM 4212 N N . LYS B 1 205 ? -3.711 -7.301 -10.227 1 96.69 205 LYS B N 1
ATOM 4213 C CA . LYS B 1 205 ? -2.496 -6.562 -10.562 1 96.69 205 LYS B CA 1
ATOM 4214 C C . LYS B 1 205 ? -1.984 -5.777 -9.359 1 96.69 205 LYS B C 1
ATOM 4216 O O . LYS B 1 205 ? -2.771 -5.184 -8.617 1 96.69 205 LYS B O 1
ATOM 4221 N N . ASN B 1 206 ? -0.65 -5.789 -9.141 1 89.56 206 ASN B N 1
ATOM 4222 C CA . ASN B 1 206 ? 0.026 -5.016 -8.102 1 89.56 206 ASN B CA 1
ATOM 4223 C C . ASN B 1 206 ? -0.505 -5.359 -6.715 1 89.56 206 ASN B C 1
ATOM 4225 O O . ASN B 1 206 ? -0.747 -4.469 -5.898 1 89.56 206 ASN B O 1
ATOM 4229 N N . CYS B 1 207 ? -0.704 -6.637 -6.508 1 93.19 207 CYS B N 1
ATOM 4230 C CA . CYS B 1 207 ? -1.213 -7.102 -5.223 1 93.19 207 CYS B CA 1
ATOM 4231 C C . CYS B 1 207 ? -0.134 -7.848 -4.445 1 93.19 207 CYS B C 1
ATOM 4233 O O . CYS B 1 207 ? 0.862 -8.281 -5.023 1 93.19 207 CYS B O 1
ATOM 4235 N N . GLN B 1 208 ? -0.227 -7.828 -3.197 1 90.19 208 GLN B N 1
ATOM 4236 C CA . GLN B 1 208 ? 0.5 -8.703 -2.281 1 90.19 208 GLN B CA 1
ATOM 4237 C C . GLN B 1 208 ? -0.412 -9.789 -1.716 1 90.19 208 GLN B C 1
ATOM 4239 O O . GLN B 1 208 ? -1.434 -9.484 -1.096 1 90.19 208 GLN B O 1
ATOM 4244 N N . LEU B 1 209 ? -0.057 -10.977 -1.969 1 95 209 LEU B N 1
ATOM 4245 C CA . LEU B 1 209 ? -0.917 -12.109 -1.644 1 95 209 LEU B CA 1
ATOM 4246 C C . LEU B 1 209 ? -0.156 -13.156 -0.837 1 95 209 LEU B C 1
ATOM 4248 O O . LEU B 1 209 ? 1.005 -13.453 -1.132 1 95 209 LEU B O 1
ATOM 4252 N N . GLY B 1 210 ? -0.786 -13.617 0.232 1 92.94 210 GLY B N 1
ATOM 4253 C CA . GLY B 1 210 ? -0.117 -14.602 1.066 1 92.94 210 GLY B CA 1
ATOM 4254 C C . GLY B 1 210 ? -1.08 -15.523 1.792 1 92.94 210 GLY B C 1
ATOM 4255 O O . GLY B 1 210 ? -1.823 -15.086 2.672 1 92.94 210 GLY B O 1
ATOM 4256 N N . ALA B 1 211 ? -0.997 -16.781 1.481 1 93.75 211 ALA B N 1
ATOM 4257 C CA . ALA B 1 211 ? -1.806 -17.797 2.141 1 93.75 211 ALA B CA 1
ATOM 4258 C C . ALA B 1 211 ? -1.017 -18.5 3.244 1 93.75 211 ALA B C 1
ATOM 4260 O O . ALA B 1 211 ? 0.212 -18.406 3.291 1 93.75 211 ALA B O 1
ATOM 4261 N N . GLN B 1 212 ? -1.771 -19.062 4.172 1 88.44 212 GLN B N 1
ATOM 4262 C CA . GLN B 1 212 ? -1.181 -19.938 5.18 1 88.44 212 GLN B CA 1
ATOM 4263 C C . GLN B 1 212 ? -0.958 -21.344 4.629 1 88.44 212 GLN B C 1
ATOM 4265 O O . GLN B 1 212 ? -1.484 -21.688 3.57 1 88.44 212 GLN B O 1
ATOM 4270 N N . PRO B 1 213 ? -0.213 -22.078 5.547 1 85.19 213 PRO B N 1
ATOM 4271 C CA . PRO B 1 213 ? 0.098 -23.422 5.055 1 85.19 213 PRO B CA 1
ATOM 4272 C C . PRO B 1 213 ? -1.153 -24.234 4.727 1 85.19 213 PRO B C 1
ATOM 4274 O O . PRO B 1 213 ? -2.18 -24.094 5.395 1 85.19 213 PRO B O 1
ATOM 4277 N N . THR B 1 214 ? -1.257 -24.969 3.742 1 87.38 214 THR B N 1
ATOM 4278 C CA . THR B 1 214 ? -2.279 -25.844 3.201 1 87.38 214 THR B CA 1
ATOM 4279 C C . THR B 1 214 ? -3.244 -25.078 2.305 1 87.38 214 THR B C 1
ATOM 4281 O O . THR B 1 214 ? -4.066 -25.672 1.606 1 87.38 214 THR B O 1
ATOM 4284 N N . GLY B 1 215 ? -3.248 -23.766 2.453 1 95.06 215 GLY B N 1
ATOM 4285 C CA . GLY B 1 215 ? -4.098 -22.984 1.569 1 95.06 215 GLY B CA 1
ATOM 4286 C C . GLY B 1 215 ? -3.484 -22.75 0.203 1 95.06 215 GLY B C 1
ATOM 4287 O O . GLY B 1 215 ? -2.32 -23.078 -0.026 1 95.06 215 GLY B O 1
ATOM 4288 N N . ILE B 1 216 ? -4.34 -22.344 -0.724 1 97.56 216 ILE B N 1
ATOM 4289 C CA . ILE B 1 216 ? -3.918 -21.891 -2.047 1 97.56 216 ILE B CA 1
ATOM 4290 C C . ILE B 1 216 ? -3.998 -20.375 -2.127 1 97.56 216 ILE B C 1
ATOM 4292 O O . ILE B 1 216 ? -5.059 -19.781 -1.887 1 97.56 216 ILE B O 1
ATOM 4296 N N . THR B 1 217 ? -2.875 -19.734 -2.432 1 97.94 217 THR B N 1
ATOM 4297 C CA . THR B 1 217 ? -2.846 -18.281 -2.404 1 97.94 217 THR B CA 1
ATOM 4298 C C . THR B 1 217 ? -3.846 -17.703 -3.4 1 97.94 217 THR B C 1
ATOM 4300 O O . THR B 1 217 ? -4.695 -16.891 -3.033 1 97.94 217 THR B O 1
ATOM 4303 N N . CYS B 1 218 ? -3.785 -18.141 -4.641 1 98.75 218 CYS B N 1
ATOM 4304 C CA . CYS B 1 218 ? -4.758 -17.75 -5.656 1 98.75 218 CYS B CA 1
ATOM 4305 C C . CYS B 1 218 ? -5.242 -18.969 -6.438 1 98.75 218 CYS B C 1
ATOM 4307 O O . CYS B 1 218 ? -4.473 -19.578 -7.184 1 98.75 218 CYS B O 1
ATOM 4309 N N . LYS B 1 219 ? -6.473 -19.281 -6.266 1 98.81 219 LYS B N 1
ATOM 4310 C CA . LYS B 1 219 ? -7.105 -20.391 -6.988 1 98.81 219 LYS B CA 1
ATOM 4311 C C . LYS B 1 219 ? -8.062 -19.875 -8.055 1 98.81 219 LYS B C 1
ATOM 4313 O O . LYS B 1 219 ? -9.039 -19.188 -7.738 1 98.81 219 LYS B O 1
ATOM 4318 N N . VAL B 1 220 ? -7.801 -20.234 -9.297 1 98.94 220 VAL B N 1
ATOM 4319 C CA . VAL B 1 220 ? -8.594 -19.766 -10.43 1 98.94 220 VAL B CA 1
ATOM 4320 C C . VAL B 1 220 ? -9.148 -20.953 -11.195 1 98.94 220 VAL B C 1
ATOM 4322 O O . VAL B 1 220 ? -8.406 -21.844 -11.594 1 98.94 220 VAL B O 1
ATOM 4325 N N . GLN B 1 221 ? -10.43 -20.953 -11.336 1 98.88 221 GLN B N 1
ATOM 4326 C CA . GLN B 1 221 ? -11.086 -22.062 -12.016 1 98.88 221 GLN B CA 1
ATOM 4327 C C . GLN B 1 221 ? -12.008 -21.562 -13.125 1 98.88 221 GLN B C 1
ATOM 4329 O O . GLN B 1 221 ? -12.844 -20.703 -12.898 1 98.88 221 GLN B O 1
ATOM 4334 N N . GLU B 1 222 ? -11.797 -22.062 -14.305 1 98.81 222 GLU B N 1
ATOM 4335 C CA . GLU B 1 222 ? -12.703 -21.828 -15.422 1 98.81 222 GLU B CA 1
ATOM 4336 C C . GLU B 1 222 ? -12.773 -20.344 -15.773 1 98.81 222 GLU B C 1
ATOM 4338 O O . GLU B 1 222 ? -13.859 -19.812 -16.031 1 98.81 222 GLU B O 1
ATOM 4343 N N . VAL B 1 223 ? -11.703 -19.688 -15.695 1 98.88 223 VAL B N 1
ATOM 4344 C CA . VAL B 1 223 ? -11.617 -18.281 -16.078 1 98.88 223 VAL B CA 1
ATOM 4345 C C . VAL B 1 223 ? -10.93 -18.156 -17.438 1 98.88 223 VAL B C 1
ATOM 4347 O O . VAL B 1 223 ? -9.938 -18.844 -17.703 1 98.88 223 VAL B O 1
ATOM 4350 N N . ASN B 1 224 ? -11.578 -17.375 -18.312 1 98.88 224 ASN B N 1
ATOM 4351 C CA . ASN B 1 224 ? -10.945 -16.984 -19.578 1 98.88 224 ASN B CA 1
ATOM 4352 C C . ASN B 1 224 ? -10.359 -15.586 -19.5 1 98.88 224 ASN B C 1
ATOM 4354 O O . ASN B 1 224 ? -11.023 -14.648 -19.047 1 98.88 224 ASN B O 1
ATOM 4358 N N . LYS B 1 225 ? -9.062 -15.445 -19.891 1 98.88 225 LYS B N 1
ATOM 4359 C CA . LYS B 1 225 ? -8.398 -14.148 -19.984 1 98.88 225 LYS B CA 1
ATOM 4360 C C . LYS B 1 225 ? -8.188 -13.531 -18.609 1 98.88 225 LYS B C 1
ATOM 4362 O O . LYS B 1 225 ? -8.578 -12.391 -18.359 1 98.88 225 LYS B O 1
ATOM 4367 N N . LEU B 1 226 ? -7.5 -14.234 -17.781 1 98.88 226 LEU B N 1
ATOM 4368 C CA . LEU B 1 226 ? -6.938 -13.672 -16.547 1 98.88 226 LEU B CA 1
ATOM 4369 C C . LEU B 1 226 ? -5.617 -12.961 -16.844 1 98.88 226 LEU B C 1
ATOM 4371 O O . LEU B 1 226 ? -4.777 -13.484 -17.578 1 98.88 226 LEU B O 1
ATOM 4375 N N . SER B 1 227 ? -5.504 -11.773 -16.406 1 98.88 227 SER B N 1
ATOM 4376 C CA . SER B 1 227 ? -4.211 -11.102 -16.312 1 98.88 227 SER B CA 1
ATOM 4377 C C . SER B 1 227 ? -3.725 -11.031 -14.875 1 98.88 227 SER B C 1
ATOM 4379 O O . SER B 1 227 ? -4.312 -10.328 -14.047 1 98.88 227 SER B O 1
ATOM 4381 N N . PHE B 1 228 ? -2.785 -11.82 -14.57 1 98.75 228 PHE B N 1
ATOM 4382 C CA . PHE B 1 228 ? -2.131 -11.852 -13.266 1 98.75 228 PHE B CA 1
ATOM 4383 C C . PHE B 1 228 ? -0.766 -11.18 -13.328 1 98.75 228 PHE B C 1
ATOM 4385 O O . PHE B 1 228 ? 0.232 -11.812 -13.68 1 98.75 228 PHE B O 1
ATOM 4392 N N . ILE B 1 229 ? -0.708 -9.836 -12.938 1 96.19 229 ILE B N 1
ATOM 4393 C CA . ILE B 1 229 ? 0.396 -9 -13.391 1 96.19 229 ILE B CA 1
ATOM 4394 C C . ILE B 1 229 ? 1.028 -8.289 -12.195 1 96.19 229 ILE B C 1
ATOM 4396 O O . ILE B 1 229 ? 0.327 -7.664 -11.398 1 96.19 229 ILE B O 1
ATOM 4400 N N . ASN B 1 230 ? 2.377 -8.422 -12.023 1 89.5 230 ASN B N 1
ATOM 4401 C CA . ASN B 1 230 ? 3.182 -7.645 -11.094 1 89.5 230 ASN B CA 1
ATOM 4402 C C . ASN B 1 230 ? 2.725 -7.844 -9.648 1 89.5 230 ASN B C 1
ATOM 4404 O O . ASN B 1 230 ? 2.648 -6.887 -8.883 1 89.5 230 ASN B O 1
ATOM 4408 N N . ASN B 1 231 ? 2.387 -9.07 -9.336 1 92.81 231 ASN B N 1
ATOM 4409 C CA . ASN B 1 231 ? 2.002 -9.375 -7.965 1 92.81 231 ASN B CA 1
ATOM 4410 C C . ASN B 1 231 ? 3.17 -9.945 -7.168 1 92.81 231 ASN B C 1
ATOM 4412 O O . ASN B 1 231 ? 4.113 -10.484 -7.746 1 92.81 231 ASN B O 1
ATOM 4416 N N . GLN B 1 232 ? 3.1 -9.742 -5.879 1 88.75 232 GLN B N 1
ATOM 4417 C CA . GLN B 1 232 ? 3.969 -10.414 -4.918 1 88.75 232 GLN B CA 1
ATOM 4418 C C . GLN B 1 232 ? 3.217 -11.516 -4.176 1 88.75 232 GLN B C 1
ATOM 4420 O O . GLN B 1 232 ? 2.217 -11.25 -3.506 1 88.75 232 GLN B O 1
ATOM 4425 N N . VAL B 1 233 ? 3.711 -12.711 -4.328 1 93.5 233 VAL B N 1
ATOM 4426 C CA . VAL B 1 233 ? 3.068 -13.836 -3.658 1 93.5 233 VAL B CA 1
ATOM 4427 C C . VAL B 1 233 ? 3.998 -14.398 -2.586 1 93.5 233 VAL B C 1
ATOM 4429 O O . VAL B 1 233 ? 5.109 -14.836 -2.889 1 93.5 233 VAL B O 1
ATOM 4432 N N . TYR B 1 234 ? 3.529 -14.469 -1.381 1 88.69 234 TYR B N 1
ATOM 4433 C CA . TYR B 1 234 ? 4.336 -14.859 -0.229 1 88.69 234 TYR B CA 1
ATOM 4434 C C . TYR B 1 234 ? 4.375 -16.375 -0.072 1 88.69 234 TYR B C 1
ATOM 4436 O O . TYR B 1 234 ? 3.533 -17.078 -0.631 1 88.69 234 TYR B O 1
ATOM 4444 N N . PRO B 1 235 ? 5.293 -16.906 0.699 1 89.06 235 PRO B N 1
ATOM 4445 C CA . PRO B 1 235 ? 5.781 -18.266 0.452 1 89.06 235 PRO B CA 1
ATOM 4446 C C . PRO B 1 235 ? 4.957 -19.328 1.179 1 89.06 235 PRO B C 1
ATOM 4448 O O . PRO B 1 235 ? 5.121 -20.531 0.918 1 89.06 235 PRO B O 1
ATOM 4451 N N . ASP B 1 236 ? 4.008 -19.016 1.967 1 89.12 236 ASP B N 1
ATOM 4452 C CA . ASP B 1 236 ? 3.516 -20 2.93 1 89.12 236 ASP B CA 1
ATOM 4453 C C . ASP B 1 236 ? 2.428 -20.875 2.312 1 89.12 236 ASP B C 1
ATOM 4455 O O . ASP B 1 236 ? 2.119 -21.953 2.836 1 89.12 236 ASP B O 1
ATOM 4459 N N . GLY B 1 237 ? 1.895 -20.469 1.249 1 92.69 237 GLY B N 1
ATOM 4460 C CA . GLY B 1 237 ? 0.813 -21.25 0.66 1 92.69 237 GLY B CA 1
ATOM 4461 C C . GLY B 1 237 ? 1.281 -22.547 0.038 1 92.69 237 GLY B C 1
ATOM 4462 O O . GLY B 1 237 ? 2.363 -22.609 -0.551 1 92.69 237 GLY B O 1
ATOM 4463 N N . ARG B 1 238 ? 0.386 -23.531 0.174 1 95.75 238 ARG B N 1
ATOM 4464 C CA . ARG B 1 238 ? 0.671 -24.828 -0.429 1 95.75 238 ARG B CA 1
ATOM 4465 C C . ARG B 1 238 ? 0.93 -24.688 -1.926 1 95.75 238 ARG B C 1
ATOM 4467 O O . ARG B 1 238 ? 1.838 -25.328 -2.465 1 95.75 238 ARG B O 1
ATOM 4474 N N . GLU B 1 239 ? 0.114 -24.047 -2.562 1 97.38 239 GLU B N 1
ATOM 4475 C CA . GLU B 1 239 ? 0.273 -23.594 -3.939 1 97.38 239 GLU B CA 1
ATOM 4476 C C . GLU B 1 239 ? 0.085 -22.078 -4.043 1 97.38 239 GLU B C 1
ATOM 4478 O O . GLU B 1 239 ? -0.696 -21.5 -3.291 1 97.38 239 GLU B O 1
ATOM 4483 N N . ASN B 1 240 ? 0.887 -21.469 -4.91 1 97.69 240 ASN B N 1
ATOM 4484 C CA . ASN B 1 240 ? 0.783 -20.031 -5.043 1 97.69 240 ASN B CA 1
ATOM 4485 C C . ASN B 1 240 ? -0.3 -19.625 -6.043 1 97.69 240 ASN B C 1
ATOM 4487 O O . ASN B 1 240 ? -1.216 -18.875 -5.707 1 97.69 240 ASN B O 1
ATOM 4491 N N . LEU B 1 241 ? -0.263 -20.156 -7.238 1 98.81 241 LEU B N 1
ATOM 4492 C CA . LEU B 1 241 ? -1.25 -19.875 -8.273 1 98.81 241 LEU B CA 1
ATOM 4493 C C . LEU B 1 241 ? -1.702 -21.141 -8.969 1 98.81 241 LEU B C 1
ATOM 4495 O O . LEU B 1 241 ? -0.893 -21.844 -9.586 1 98.81 241 LEU B O 1
ATOM 4499 N N . VAL B 1 242 ? -2.943 -21.438 -8.828 1 98.81 242 VAL B N 1
ATOM 4500 C CA . VAL B 1 242 ? -3.545 -22.594 -9.492 1 98.81 242 VAL B CA 1
ATOM 4501 C C . VAL B 1 242 ? -4.52 -22.125 -10.562 1 98.81 242 VAL B C 1
ATOM 4503 O O . VAL B 1 242 ? -5.453 -21.375 -10.273 1 98.81 242 VAL B O 1
ATOM 4506 N N . LEU B 1 243 ? -4.27 -22.5 -11.773 1 98.88 243 LEU B N 1
ATOM 4507 C CA . LEU B 1 243 ? -5.188 -22.312 -12.898 1 98.88 243 LEU B CA 1
ATOM 4508 C C . LEU B 1 243 ? -5.781 -23.641 -13.344 1 98.88 243 LEU B C 1
ATOM 4510 O O . LEU B 1 243 ? -5.066 -24.5 -13.852 1 98.88 243 LEU B O 1
ATOM 4514 N N . ASP B 1 244 ? -7.004 -23.781 -13.109 1 98.88 244 ASP B N 1
ATOM 4515 C CA . ASP B 1 244 ? -7.711 -25 -13.477 1 98.88 244 ASP B CA 1
ATOM 4516 C C . ASP B 1 244 ? -8.758 -24.719 -14.555 1 98.88 244 ASP B C 1
ATOM 4518 O O . ASP B 1 244 ? -9.789 -24.094 -14.273 1 98.88 244 ASP B O 1
ATOM 4522 N N . ALA B 1 245 ? -8.555 -25.203 -15.695 1 98.69 245 ALA B N 1
ATOM 4523 C CA . ALA B 1 245 ? -9.398 -24.953 -16.859 1 98.69 245 ALA B CA 1
ATOM 4524 C C . ALA B 1 245 ? -9.453 -23.469 -17.188 1 98.69 245 ALA B C 1
ATOM 4526 O O . ALA B 1 245 ? -10.531 -22.906 -17.391 1 98.69 245 ALA B O 1
ATOM 4527 N N . CYS B 1 246 ? -8.312 -22.875 -17.109 1 98.88 246 CYS B N 1
ATOM 4528 C CA . CYS B 1 246 ? -8.18 -21.469 -17.438 1 98.88 246 CYS B CA 1
ATOM 4529 C C . CYS B 1 246 ? -7.434 -21.281 -18.75 1 98.88 246 CYS B C 1
ATOM 4531 O O . CYS B 1 246 ? -6.41 -21.922 -18.984 1 98.88 246 CYS B O 1
ATOM 4533 N N . ASN B 1 247 ? -7.961 -20.422 -19.594 1 98.88 247 ASN B N 1
ATOM 4534 C CA . ASN B 1 247 ? -7.414 -20.281 -20.938 1 98.88 247 ASN B CA 1
ATOM 4535 C C . ASN B 1 247 ? -7.117 -18.812 -21.266 1 98.88 247 ASN B C 1
ATOM 4537 O O . ASN B 1 247 ? -7.758 -17.922 -20.719 1 98.88 247 ASN B O 1
ATOM 4541 N N . ASN B 1 248 ? -6.133 -18.641 -22.125 1 98.88 248 ASN B N 1
ATOM 4542 C CA . ASN B 1 248 ? -5.781 -17.312 -22.641 1 98.88 248 ASN B CA 1
ATOM 4543 C C . ASN B 1 248 ? -5.395 -16.375 -21.516 1 98.88 248 ASN B C 1
ATOM 4545 O O . ASN B 1 248 ? -5.754 -15.188 -21.531 1 98.88 248 ASN B O 1
ATOM 4549 N N . CYS B 1 249 ? -4.734 -16.906 -20.516 1 98.88 249 CYS B N 1
ATOM 4550 C CA . CYS B 1 249 ? -4.312 -16.109 -19.375 1 98.88 249 CYS B CA 1
ATOM 4551 C C . CYS B 1 249 ? -2.908 -15.555 -19.578 1 98.88 249 CYS B C 1
ATOM 4553 O O . CYS B 1 249 ? -2.127 -16.109 -20.359 1 98.88 249 CYS B O 1
ATOM 4555 N N . VAL B 1 250 ? -2.664 -14.445 -18.984 1 98.88 250 VAL B N 1
ATOM 4556 C CA . VAL B 1 250 ? -1.345 -13.82 -18.969 1 98.88 250 VAL B CA 1
ATOM 4557 C C . VAL B 1 250 ? -0.848 -13.719 -17.516 1 98.88 250 VAL B C 1
ATOM 4559 O O . VAL B 1 250 ? -1.462 -13.047 -16.688 1 98.88 250 VAL B O 1
ATOM 4562 N N . ILE B 1 251 ? 0.209 -14.453 -17.203 1 98.75 251 ILE B N 1
ATOM 4563 C CA . ILE B 1 251 ? 0.909 -14.398 -15.922 1 98.75 251 ILE B CA 1
ATOM 4564 C C . ILE B 1 251 ? 2.266 -13.719 -16.109 1 98.75 251 ILE B C 1
ATOM 4566 O O . ILE B 1 251 ? 3.211 -14.336 -16.594 1 98.75 251 ILE B O 1
ATOM 4570 N N . GLU B 1 252 ? 2.316 -12.43 -15.68 1 96.31 252 GLU B N 1
ATOM 4571 C CA . GLU B 1 252 ? 3.48 -11.68 -16.125 1 96.31 252 GLU B CA 1
ATOM 4572 C C . GLU B 1 252 ? 4.035 -10.797 -15.016 1 96.31 252 GLU B C 1
ATOM 4574 O O . GLU B 1 252 ? 3.279 -10.117 -14.32 1 96.31 252 GLU B O 1
ATOM 4579 N N . GLY B 1 253 ? 5.34 -10.859 -14.828 1 89.12 253 GLY B N 1
ATOM 4580 C CA . GLY B 1 253 ? 6.035 -9.914 -13.961 1 89.12 253 GLY B CA 1
ATOM 4581 C C . GLY B 1 253 ? 5.754 -10.141 -12.484 1 89.12 253 GLY B C 1
ATOM 4582 O O . GLY B 1 253 ? 5.816 -9.211 -11.688 1 89.12 253 GLY B O 1
ATOM 4583 N N . ASN B 1 254 ? 5.426 -11.344 -12.172 1 92.31 254 ASN B N 1
ATOM 4584 C CA . ASN B 1 254 ? 5.133 -11.625 -10.766 1 92.31 254 ASN B CA 1
ATOM 4585 C C . ASN B 1 254 ? 6.363 -12.148 -10.031 1 92.31 254 ASN B C 1
ATOM 4587 O O . ASN B 1 254 ? 7.273 -12.703 -10.648 1 92.31 254 ASN B O 1
ATOM 4591 N N . ASN B 1 255 ? 6.387 -11.883 -8.719 1 88.31 255 ASN B N 1
ATOM 4592 C CA . ASN B 1 255 ? 7.363 -12.484 -7.816 1 88.31 255 ASN B CA 1
ATOM 4593 C C . ASN B 1 255 ? 6.73 -13.555 -6.938 1 88.31 255 ASN B C 1
ATOM 4595 O O . ASN B 1 255 ? 6.039 -13.242 -5.965 1 88.31 255 ASN B O 1
ATOM 4599 N N . PHE B 1 256 ? 7.023 -14.789 -7.316 1 93.31 256 PHE B N 1
ATOM 4600 C CA . PHE B 1 256 ? 6.543 -15.914 -6.523 1 93.31 256 PHE B CA 1
ATOM 4601 C C . PHE B 1 256 ? 7.641 -16.438 -5.605 1 93.31 256 PHE B C 1
ATOM 4603 O O . PHE B 1 256 ? 8.734 -16.766 -6.062 1 93.31 256 PHE B O 1
ATOM 4610 N N . LYS B 1 257 ? 7.398 -16.469 -4.398 1 89.19 257 LYS B N 1
ATOM 4611 C CA . LYS B 1 257 ? 8.219 -17.188 -3.426 1 89.19 257 LYS B CA 1
ATOM 4612 C C . LYS B 1 257 ? 7.414 -18.281 -2.734 1 89.19 257 LYS B C 1
ATOM 4614 O O . LYS B 1 257 ? 6.25 -18.078 -2.389 1 89.19 257 LYS B O 1
ATOM 4619 N N . SER B 1 258 ? 8.062 -19.391 -2.529 1 92.88 258 SER B N 1
ATOM 4620 C CA . SER B 1 258 ? 7.301 -20.5 -1.941 1 92.88 258 SER B CA 1
ATOM 4621 C C . SER B 1 258 ? 8.195 -21.391 -1.101 1 92.88 258 SER B C 1
ATOM 4623 O O . SER B 1 258 ? 9.375 -21.562 -1.405 1 92.88 258 SER B O 1
ATOM 4625 N N . TYR B 1 259 ? 7.57 -21.969 -0.084 1 92 259 TYR B N 1
ATOM 4626 C CA . TYR B 1 259 ? 8.227 -23.031 0.68 1 92 259 TYR B CA 1
ATOM 4627 C C . TYR B 1 259 ? 7.938 -24.391 0.071 1 92 259 TYR B C 1
ATOM 4629 O O . TYR B 1 259 ? 8.586 -25.391 0.419 1 92 259 TYR B O 1
ATOM 4637 N N . TYR B 1 260 ? 7.082 -24.406 -0.853 1 94.62 260 TYR B N 1
ATOM 4638 C CA . TYR B 1 260 ? 6.621 -25.688 -1.376 1 94.62 260 TYR B CA 1
ATOM 4639 C C . TYR B 1 260 ? 6.652 -25.688 -2.9 1 94.62 260 TYR B C 1
ATOM 4641 O O . TYR B 1 260 ? 6.555 -24.641 -3.537 1 94.62 260 TYR B O 1
ATOM 4649 N N . ASN B 1 261 ? 6.84 -26.938 -3.426 1 95.44 261 ASN B N 1
ATOM 4650 C CA . ASN B 1 261 ? 6.641 -27.047 -4.867 1 95.44 261 ASN B CA 1
ATOM 4651 C C . ASN B 1 261 ? 5.191 -26.766 -5.258 1 95.44 261 ASN B C 1
ATOM 4653 O O . ASN B 1 261 ? 4.352 -26.516 -4.391 1 95.44 261 ASN B O 1
ATOM 4657 N N . GLY B 1 262 ? 4.922 -26.625 -6.406 1 97.06 262 GLY B N 1
ATOM 4658 C CA . GLY B 1 262 ? 3.59 -26.25 -6.848 1 97.06 262 GLY B CA 1
ATOM 4659 C C . GLY B 1 262 ? 3.354 -24.75 -6.805 1 97.06 262 GLY B C 1
ATOM 4660 O O . GLY B 1 262 ? 2.256 -24.297 -6.469 1 97.06 262 GLY B O 1
ATOM 4661 N N . ILE B 1 263 ? 4.391 -24.016 -7.145 1 97.81 263 ILE B N 1
ATOM 4662 C CA . ILE B 1 263 ? 4.254 -22.562 -7.191 1 97.81 263 ILE B CA 1
ATOM 4663 C C . ILE B 1 263 ? 3.219 -22.172 -8.242 1 97.81 263 ILE B C 1
ATOM 4665 O O . ILE B 1 263 ? 2.299 -21.406 -7.961 1 97.81 263 ILE B O 1
ATOM 4669 N N . LEU B 1 264 ? 3.344 -22.703 -9.406 1 98.75 264 LEU B N 1
ATOM 4670 C CA . LEU B 1 264 ? 2.354 -22.531 -10.469 1 98.75 264 LEU B CA 1
ATOM 4671 C C . LEU B 1 264 ? 1.826 -23.891 -10.938 1 98.75 264 LEU B C 1
ATOM 4673 O O . LEU B 1 264 ? 2.596 -24.734 -11.398 1 98.75 264 LEU B O 1
ATOM 4677 N N . VAL B 1 265 ? 0.602 -24.109 -10.742 1 98.75 265 VAL B N 1
ATOM 4678 C CA . VAL B 1 265 ? -0.104 -25.266 -11.297 1 98.75 265 VAL B CA 1
ATOM 4679 C C . VAL B 1 265 ? -1.048 -24.812 -12.406 1 98.75 265 VAL B C 1
ATOM 4681 O O . VAL B 1 265 ? -2.059 -24.156 -12.141 1 98.75 265 VAL B O 1
ATOM 4684 N N . LEU B 1 266 ? -0.731 -25.172 -13.617 1 98.75 266 LEU B N 1
ATOM 4685 C CA . LEU B 1 266 ? -1.425 -24.641 -14.789 1 98.75 266 LEU B CA 1
ATOM 4686 C C . LEU B 1 266 ? -2.105 -25.75 -15.578 1 98.75 266 LEU B C 1
ATOM 4688 O O . LEU B 1 266 ? -1.435 -26.562 -16.219 1 98.75 266 LEU B O 1
ATOM 4692 N N . ASN B 1 267 ? -3.328 -25.828 -15.438 1 98.69 267 ASN B N 1
ATOM 4693 C CA . ASN B 1 267 ? -4.18 -26.641 -16.297 1 98.69 267 ASN B CA 1
ATOM 4694 C C . ASN B 1 267 ? -5.066 -25.781 -17.188 1 98.69 267 ASN B C 1
ATOM 4696 O O . ASN B 1 267 ? -6.059 -25.219 -16.734 1 98.69 267 ASN B O 1
ATOM 4700 N N . GLY B 1 268 ? -4.785 -25.688 -18.406 1 98.62 268 GLY B N 1
ATOM 4701 C CA . GLY B 1 268 ? -5.461 -24.828 -19.375 1 98.62 268 GLY B CA 1
ATOM 4702 C C . GLY B 1 268 ? -4.652 -24.609 -20.641 1 98.62 268 GLY B C 1
ATOM 4703 O O . GLY B 1 268 ? -3.541 -25.125 -20.766 1 98.62 268 GLY B O 1
ATOM 4704 N N . ASN B 1 269 ? -5.273 -23.906 -21.562 1 98.75 269 ASN B N 1
ATOM 4705 C CA . ASN B 1 269 ? -4.688 -23.781 -22.891 1 98.75 269 ASN B CA 1
ATOM 4706 C C . ASN B 1 269 ? -4.383 -22.328 -23.234 1 98.75 269 ASN B C 1
ATOM 4708 O O . ASN B 1 269 ? -5.07 -21.422 -22.766 1 98.75 269 ASN B O 1
ATOM 4712 N N . ASP B 1 270 ? -3.344 -22.141 -24.062 1 98.81 270 ASP B N 1
ATOM 4713 C CA . ASP B 1 270 ? -3.029 -20.859 -24.703 1 98.81 270 ASP B CA 1
ATOM 4714 C C . ASP B 1 270 ? -2.725 -19.797 -23.656 1 98.81 270 ASP B C 1
ATOM 4716 O O . ASP B 1 270 ? -3.168 -18.641 -23.781 1 98.81 270 ASP B O 1
ATOM 4720 N N . ASN B 1 271 ? -2.039 -20.219 -22.562 1 98.88 271 ASN B N 1
ATOM 4721 C CA . ASN B 1 271 ? -1.62 -19.281 -21.531 1 98.88 271 ASN B CA 1
ATOM 4722 C C . ASN B 1 271 ? -0.176 -18.828 -21.734 1 98.88 271 ASN B C 1
ATOM 4724 O O . ASN B 1 271 ? 0.624 -19.547 -22.344 1 98.88 271 ASN B O 1
ATOM 4728 N N . THR B 1 272 ? 0.102 -17.609 -21.344 1 98.75 272 THR B N 1
ATOM 4729 C CA . THR B 1 272 ? 1.451 -17.062 -21.391 1 98.75 272 THR B CA 1
ATOM 4730 C C . THR B 1 272 ? 1.955 -16.75 -19.984 1 98.75 272 THR B C 1
ATOM 4732 O O . THR B 1 272 ? 1.288 -16.062 -19.219 1 98.75 272 THR B O 1
ATOM 4735 N N . VAL B 1 273 ? 3.102 -17.328 -19.625 1 98.44 273 VAL B N 1
ATOM 4736 C CA . VAL B 1 273 ? 3.797 -17.094 -18.359 1 98.44 273 VAL B CA 1
ATOM 4737 C C . VAL B 1 273 ? 5.156 -16.453 -18.625 1 98.44 273 VAL B C 1
ATOM 4739 O O . VAL B 1 273 ? 6.086 -17.125 -19.094 1 98.44 273 VAL B O 1
ATOM 4742 N N . ASN B 1 274 ? 5.137 -15.156 -18.312 1 95.81 274 ASN B N 1
ATOM 4743 C CA . ASN B 1 274 ? 6.27 -14.406 -18.844 1 95.81 274 ASN B CA 1
ATOM 4744 C C . ASN B 1 274 ? 6.875 -13.477 -17.797 1 95.81 274 ASN B C 1
ATOM 4746 O O . ASN B 1 274 ? 6.148 -12.789 -17.078 1 95.81 274 ASN B O 1
ATOM 4750 N N . LYS B 1 275 ? 8.25 -13.5 -17.656 1 89.38 275 LYS B N 1
ATOM 4751 C CA . LYS B 1 275 ? 9.008 -12.531 -16.891 1 89.38 275 LYS B CA 1
ATOM 4752 C C . LYS B 1 275 ? 8.664 -12.617 -15.398 1 89.38 275 LYS B C 1
ATOM 4754 O O . LYS B 1 275 ? 8.523 -11.594 -14.727 1 89.38 275 LYS B O 1
ATOM 4759 N N . ASN B 1 276 ? 8.438 -13.828 -14.961 1 91.69 276 ASN B N 1
ATOM 4760 C CA . ASN B 1 276 ? 8.188 -14.023 -13.531 1 91.69 276 ASN B CA 1
ATOM 4761 C C . ASN B 1 276 ? 9.438 -14.531 -12.812 1 91.69 276 ASN B C 1
ATOM 4763 O O . ASN B 1 276 ? 10.359 -15.055 -13.453 1 91.69 276 ASN B O 1
ATOM 4767 N N . ILE B 1 277 ? 9.477 -14.266 -11.523 1 87.5 277 ILE B N 1
ATOM 4768 C CA . ILE B 1 277 ? 10.43 -14.914 -10.625 1 87.5 277 ILE B CA 1
ATOM 4769 C C . ILE B 1 277 ? 9.727 -16.016 -9.844 1 87.5 277 ILE B C 1
ATOM 4771 O O . ILE B 1 277 ? 8.711 -15.773 -9.18 1 87.5 277 ILE B O 1
ATOM 4775 N N . PHE B 1 278 ? 10.211 -17.203 -10.008 1 92.81 278 PHE B N 1
ATOM 4776 C CA . PHE B 1 278 ? 9.797 -18.328 -9.203 1 92.81 278 PHE B CA 1
ATOM 4777 C C . PHE B 1 278 ? 10.914 -18.766 -8.258 1 92.81 278 PHE B C 1
ATOM 4779 O O . PHE B 1 278 ? 11.969 -19.219 -8.703 1 92.81 278 PHE B O 1
ATOM 4786 N N . TRP B 1 279 ? 10.602 -18.625 -6.984 1 89.81 279 TRP B N 1
ATOM 4787 C CA . TRP B 1 279 ? 11.648 -18.906 -6.008 1 89.81 279 TRP B CA 1
ATOM 4788 C C . TRP B 1 279 ? 11.172 -19.891 -4.961 1 89.81 279 TRP B C 1
ATOM 4790 O O . TRP B 1 279 ? 10.367 -19.547 -4.09 1 89.81 279 TRP B O 1
ATOM 4800 N N . LEU B 1 280 ? 11.641 -21.109 -5.109 1 93.19 280 LEU B N 1
ATOM 4801 C CA . LEU B 1 280 ? 11.5 -22.078 -4.035 1 93.19 280 LEU B CA 1
ATOM 4802 C C . LEU B 1 280 ? 12.633 -21.953 -3.023 1 93.19 280 LEU B C 1
ATOM 4804 O O . LEU B 1 280 ? 13.773 -22.312 -3.314 1 93.19 280 LEU B O 1
ATOM 4808 N N . THR B 1 281 ? 12.234 -21.531 -1.868 1 85.62 281 THR B N 1
ATOM 4809 C CA . THR B 1 281 ? 13.273 -21.219 -0.892 1 85.62 281 THR B CA 1
ATOM 4810 C C . THR B 1 281 ? 13.516 -22.406 0.038 1 85.62 281 THR B C 1
ATOM 4812 O O . THR B 1 281 ? 12.594 -23.172 0.316 1 85.62 281 THR B O 1
ATOM 4815 N N . GLY B 1 282 ? 14.773 -22.641 0.511 1 81.69 282 GLY B N 1
ATOM 4816 C CA . GLY B 1 282 ? 15.195 -23.75 1.336 1 81.69 282 GLY B CA 1
ATOM 4817 C C . GLY B 1 282 ? 14.844 -23.578 2.801 1 81.69 282 GLY B C 1
ATOM 4818 O O . GLY B 1 282 ? 15.375 -24.297 3.66 1 81.69 282 GLY B O 1
ATOM 4819 N N . ALA B 1 283 ? 13.914 -22.75 3.094 1 65.88 283 ALA B N 1
ATOM 4820 C CA . ALA B 1 283 ? 13.625 -22.375 4.48 1 65.88 283 ALA B CA 1
ATOM 4821 C C . ALA B 1 283 ? 12.883 -23.5 5.195 1 65.88 283 ALA B C 1
ATOM 4823 O O . ALA B 1 283 ? 12.852 -23.547 6.43 1 65.88 283 ALA B O 1
ATOM 4824 N N . VAL B 1 284 ? 12.32 -24.453 4.395 1 75.5 284 VAL B N 1
ATOM 4825 C CA . VAL B 1 284 ? 11.539 -25.484 5.055 1 75.5 284 VAL B CA 1
ATOM 4826 C C . VAL B 1 284 ? 11.969 -26.859 4.559 1 75.5 284 VAL B C 1
ATOM 4828 O O . VAL B 1 284 ? 12.273 -27.031 3.373 1 75.5 284 VAL B O 1
ATOM 4831 N N . GLN B 1 285 ? 11.945 -27.844 5.496 1 76.12 285 GLN B N 1
ATOM 4832 C CA . GLN B 1 285 ? 12.398 -29.203 5.195 1 76.12 285 GLN B CA 1
ATOM 4833 C C . GLN B 1 285 ? 11.383 -29.953 4.34 1 76.12 285 GLN B C 1
ATOM 4835 O O . GLN B 1 285 ? 11.742 -30.828 3.557 1 76.12 285 GLN B O 1
ATOM 4840 N N . ASN B 1 286 ? 10.086 -29.547 4.52 1 84.06 286 ASN B N 1
ATOM 4841 C CA . ASN B 1 286 ? 9.062 -30.297 3.803 1 84.06 286 ASN B CA 1
ATOM 4842 C C . ASN B 1 286 ? 8.555 -29.531 2.586 1 84.06 286 ASN B C 1
ATOM 4844 O O . ASN B 1 286 ? 7.344 -29.359 2.416 1 84.06 286 ASN B O 1
ATOM 4848 N N . GLN B 1 287 ? 9.398 -29.344 1.654 1 90.25 287 GLN B N 1
ATOM 4849 C CA . GLN B 1 287 ? 9.094 -28.531 0.478 1 90.25 287 GLN B CA 1
ATOM 4850 C C . GLN B 1 287 ? 8.094 -29.25 -0.432 1 90.25 287 GLN B C 1
ATOM 4852 O O . GLN B 1 287 ? 7.387 -28.594 -1.209 1 90.25 287 GLN B O 1
ATOM 4857 N N . LEU B 1 288 ? 8.023 -30.609 -0.314 1 91.44 288 LEU B N 1
ATOM 4858 C CA . LEU B 1 288 ? 7.152 -31.344 -1.227 1 91.44 288 LEU B CA 1
ATOM 4859 C C . LEU B 1 288 ? 5.711 -31.344 -0.728 1 91.44 288 LEU B C 1
ATOM 4861 O O . LEU B 1 288 ? 4.773 -31.422 -1.524 1 91.44 288 LEU B O 1
ATOM 4865 N N . LEU B 1 289 ? 5.652 -31.109 0.542 1 88.62 289 LEU B N 1
ATOM 4866 C CA . LEU B 1 289 ? 4.355 -31.188 1.2 1 88.62 289 LEU B CA 1
ATOM 4867 C C . LEU B 1 289 ? 3.551 -32.375 0.682 1 88.62 289 LEU B C 1
ATOM 4869 O O . LEU B 1 289 ? 3.938 -33.531 0.884 1 88.62 289 LEU B O 1
ATOM 4873 N N . ASP B 1 290 ? 2.465 -32.188 -0.032 1 86.44 290 ASP B N 1
ATOM 4874 C CA . ASP B 1 290 ? 1.612 -33.281 -0.486 1 86.44 290 ASP B CA 1
ATOM 4875 C C . ASP B 1 290 ? 1.813 -33.562 -1.975 1 86.44 290 ASP B C 1
ATOM 4877 O O . ASP B 1 290 ? 1.066 -34.312 -2.576 1 86.44 290 ASP B O 1
ATOM 4881 N N . HIS B 1 291 ? 2.939 -32.938 -2.299 1 91.88 291 HIS B N 1
ATOM 4882 C CA . HIS B 1 291 ? 3.262 -33.219 -3.693 1 91.88 291 HIS B CA 1
ATOM 4883 C C . HIS B 1 291 ? 4.453 -34.156 -3.803 1 91.88 291 HIS B C 1
ATOM 4885 O O . HIS B 1 291 ? 5.117 -34.438 -2.805 1 91.88 291 HIS B O 1
ATOM 4891 N N . GLY B 1 292 ? 4.68 -34.844 -4.777 1 92.62 292 GLY B N 1
ATOM 4892 C CA . GLY B 1 292 ? 5.816 -35.688 -5.059 1 92.62 292 GLY B CA 1
ATOM 4893 C C . GLY B 1 292 ? 6.965 -34.969 -5.738 1 92.62 292 GLY B C 1
ATOM 4894 O O . GLY B 1 292 ? 6.832 -33.812 -6.113 1 92.62 292 GLY B O 1
ATOM 4895 N N . ASP B 1 293 ? 8.102 -35.625 -5.77 1 93.44 293 ASP B N 1
ATOM 4896 C CA . ASP B 1 293 ? 9.344 -35.031 -6.273 1 93.44 293 ASP B CA 1
ATOM 4897 C C . ASP B 1 293 ? 9.234 -34.719 -7.762 1 93.44 293 ASP B C 1
ATOM 4899 O O . ASP B 1 293 ? 10.016 -33.938 -8.289 1 93.44 293 ASP B O 1
ATOM 4903 N N . ASP B 1 294 ? 8.234 -35.375 -8.414 1 95.12 294 ASP B N 1
ATOM 4904 C CA . ASP B 1 294 ? 8.117 -35.188 -9.859 1 95.12 294 ASP B CA 1
ATOM 4905 C C . ASP B 1 294 ? 7.145 -34.031 -10.164 1 95.12 294 ASP B C 1
ATOM 4907 O O . ASP B 1 294 ? 6.984 -33.656 -11.328 1 95.12 294 ASP B O 1
ATOM 4911 N N . PHE B 1 295 ? 6.566 -33.438 -9.258 1 97.12 295 PHE B N 1
ATOM 4912 C CA . PHE B 1 295 ? 5.465 -32.5 -9.477 1 97.12 295 PHE B CA 1
ATOM 4913 C C . PHE B 1 295 ? 5.977 -31.203 -10.078 1 97.12 295 PHE B C 1
ATOM 4915 O O . PHE B 1 295 ? 5.359 -30.656 -10.992 1 97.12 295 PHE B O 1
ATOM 4922 N N . GLY B 1 296 ? 7.16 -30.688 -9.523 1 96.56 296 GLY B N 1
ATOM 4923 C CA . GLY B 1 296 ? 7.77 -29.453 -10 1 96.56 296 GLY B CA 1
ATOM 4924 C C . GLY B 1 296 ? 7.273 -28.219 -9.273 1 96.56 296 GLY B C 1
ATOM 4925 O O . GLY B 1 296 ? 6.23 -28.25 -8.617 1 96.56 296 GLY B O 1
ATOM 4926 N N . ILE B 1 297 ? 8.047 -27.078 -9.359 1 97 297 ILE B N 1
ATOM 4927 C CA . ILE B 1 297 ? 7.547 -25.797 -8.883 1 97 297 ILE B CA 1
ATOM 4928 C C . ILE B 1 297 ? 6.555 -25.219 -9.891 1 97 297 ILE B C 1
ATOM 4930 O O . ILE B 1 297 ? 5.672 -24.438 -9.523 1 97 297 ILE B O 1
ATOM 4934 N N . ILE B 1 298 ? 6.742 -25.609 -11.172 1 98.12 298 ILE B N 1
ATOM 4935 C CA . ILE B 1 298 ? 5.793 -25.328 -12.242 1 98.12 298 ILE B CA 1
ATOM 4936 C C . ILE B 1 298 ? 5.258 -26.641 -12.812 1 98.12 298 ILE B C 1
ATOM 4938 O O . ILE B 1 298 ? 6.031 -27.5 -13.234 1 98.12 298 ILE B O 1
ATOM 4942 N N . ASN B 1 299 ? 4.059 -26.797 -12.734 1 98.62 299 ASN B N 1
ATOM 4943 C CA . ASN B 1 299 ? 3.375 -27.969 -13.297 1 98.62 299 ASN B CA 1
ATOM 4944 C C . ASN B 1 299 ? 2.367 -27.562 -14.367 1 98.62 299 ASN B C 1
ATOM 4946 O O . ASN B 1 299 ? 1.392 -26.859 -14.07 1 98.62 299 ASN B O 1
ATOM 4950 N N . VAL B 1 300 ? 2.531 -27.969 -15.586 1 98.25 300 VAL B N 1
ATOM 4951 C CA . VAL B 1 300 ? 1.7 -27.547 -16.703 1 98.25 300 VAL B CA 1
ATOM 4952 C C . VAL B 1 300 ? 0.962 -28.75 -17.297 1 98.25 300 VAL B C 1
ATOM 4954 O O . VAL B 1 300 ? 1.586 -29.734 -17.688 1 98.25 300 VAL B O 1
ATOM 4957 N N . LYS B 1 301 ? -0.29 -28.469 -17.156 1 95.75 301 LYS B N 1
ATOM 4958 C CA . LYS B 1 301 ? -1.202 -29.375 -17.844 1 95.75 301 LYS B CA 1
ATOM 4959 C C . LYS B 1 301 ? -2.066 -28.625 -18.844 1 95.75 301 LYS B C 1
ATOM 4961 O O . LYS B 1 301 ? -2.543 -27.516 -18.562 1 95.75 301 LYS B O 1
ATOM 4966 N N . GLY B 1 302 ? -2.178 -29.031 -20.062 1 96.5 302 GLY B N 1
ATOM 4967 C CA . GLY B 1 302 ? -2.895 -28.375 -21.141 1 96.5 302 GLY B CA 1
ATOM 4968 C C . GLY B 1 302 ? -2.039 -28.172 -22.375 1 96.5 302 GLY B C 1
ATOM 4969 O O . GLY B 1 302 ? -0.957 -28.75 -22.5 1 96.5 302 GLY B O 1
ATOM 4970 N N . ASN B 1 303 ? -2.596 -27.391 -23.266 1 98.38 303 ASN B N 1
ATOM 4971 C CA . ASN B 1 303 ? -1.96 -27.297 -24.578 1 98.38 303 ASN B CA 1
ATOM 4972 C C . ASN B 1 303 ? -1.556 -25.859 -24.906 1 98.38 303 ASN B C 1
ATOM 4974 O O . ASN B 1 303 ? -2.221 -24.922 -24.484 1 98.38 303 ASN B O 1
ATOM 4978 N N . ASN B 1 304 ? -0.48 -25.734 -25.609 1 98.69 304 ASN B N 1
ATOM 4979 C CA . ASN B 1 304 ? -0.07 -24.484 -26.25 1 98.69 304 ASN B CA 1
ATOM 4980 C C . ASN B 1 304 ? 0.204 -23.391 -25.234 1 98.69 304 ASN B C 1
ATOM 4982 O O . ASN B 1 304 ? -0.211 -22.234 -25.406 1 98.69 304 ASN B O 1
ATOM 4986 N N . ASN B 1 305 ? 0.809 -23.766 -24.125 1 98.75 305 ASN B N 1
ATOM 4987 C CA . ASN B 1 305 ? 1.229 -22.781 -23.141 1 98.75 305 ASN B CA 1
ATOM 4988 C C . ASN B 1 305 ? 2.67 -22.328 -23.359 1 98.75 305 ASN B C 1
ATOM 4990 O O . ASN B 1 305 ? 3.516 -23.125 -23.766 1 98.75 305 ASN B O 1
ATOM 4994 N N . MET B 1 306 ? 2.865 -21.062 -23.219 1 98.56 306 MET B N 1
ATOM 4995 C CA . MET B 1 306 ? 4.191 -20.469 -23.406 1 98.56 306 MET B CA 1
ATOM 4996 C C . MET B 1 306 ? 4.746 -19.969 -22.062 1 98.56 306 MET B C 1
ATOM 4998 O O . MET B 1 306 ? 4.176 -19.062 -21.453 1 98.56 306 MET B O 1
ATOM 5002 N N . VAL B 1 307 ? 5.812 -20.562 -21.594 1 97.25 307 VAL B N 1
ATOM 5003 C CA . VAL B 1 307 ? 6.531 -20.172 -20.375 1 97.25 307 VAL B CA 1
ATOM 5004 C C . VAL B 1 307 ? 7.91 -19.625 -20.75 1 97.25 307 VAL B C 1
ATOM 5006 O O . VAL B 1 307 ? 8.828 -20.406 -21.016 1 97.25 307 VAL B O 1
ATOM 5009 N N . ALA B 1 308 ? 8.008 -18.297 -20.812 1 93.88 308 ALA B N 1
ATOM 5010 C CA . ALA B 1 308 ? 9.227 -17.734 -21.391 1 93.88 308 ALA B CA 1
ATOM 5011 C C . ALA B 1 308 ? 9.805 -16.641 -20.5 1 93.88 308 ALA B C 1
ATOM 5013 O O . ALA B 1 308 ? 9.055 -15.93 -19.828 1 93.88 308 ALA B O 1
ATOM 5014 N N . SER B 1 309 ? 11.086 -16.484 -20.484 1 89.56 309 SER B N 1
ATOM 5015 C CA . SER B 1 309 ? 11.812 -15.375 -19.875 1 89.56 309 SER B CA 1
ATOM 5016 C C . SER B 1 309 ? 11.555 -15.305 -18.375 1 89.56 309 SER B C 1
ATOM 5018 O O . SER B 1 309 ? 11.383 -14.211 -17.812 1 89.56 309 SER B O 1
ATOM 5020 N N . ASN B 1 310 ? 11.406 -16.531 -17.781 1 90.62 310 ASN B N 1
ATOM 5021 C CA . ASN B 1 310 ? 11.234 -16.594 -16.328 1 90.62 310 ASN B CA 1
ATOM 5022 C C . ASN B 1 310 ? 12.539 -16.969 -15.625 1 90.62 310 ASN B C 1
ATOM 5024 O O . ASN B 1 310 ? 13.414 -17.594 -16.219 1 90.62 310 ASN B O 1
ATOM 5028 N N . SER B 1 311 ? 12.695 -16.484 -14.359 1 84.81 311 SER B N 1
ATOM 5029 C CA . SER B 1 311 ? 13.75 -16.953 -13.469 1 84.81 311 SER B CA 1
ATOM 5030 C C . SER B 1 311 ? 13.234 -18.016 -12.508 1 84.81 311 SER B C 1
ATOM 5032 O O . SER B 1 311 ? 12.266 -17.781 -11.773 1 84.81 311 SER B O 1
ATOM 5034 N N . LEU B 1 312 ? 13.844 -19.141 -12.562 1 90.62 312 LEU B N 1
ATOM 5035 C CA . LEU B 1 312 ? 13.492 -20.266 -11.703 1 90.62 312 LEU B CA 1
ATOM 5036 C C . LEU B 1 312 ? 14.625 -20.594 -10.734 1 90.62 312 LEU B C 1
ATOM 5038 O O . LEU B 1 312 ? 15.672 -21.109 -11.148 1 90.62 312 LEU B O 1
ATOM 5042 N N . SER B 1 313 ? 14.383 -20.25 -9.484 1 86.5 313 SER B N 1
ATOM 5043 C CA . SER B 1 313 ? 15.375 -20.531 -8.453 1 86.5 313 SER B CA 1
ATOM 5044 C C . SER B 1 313 ? 14.844 -21.547 -7.441 1 86.5 313 SER B C 1
ATOM 5046 O O . SER B 1 313 ? 13.859 -21.281 -6.75 1 86.5 313 SER B O 1
ATOM 5048 N N . CYS B 1 314 ? 15.539 -22.672 -7.391 1 91.38 314 CYS B N 1
ATOM 5049 C CA . CYS B 1 314 ? 15.07 -23.734 -6.508 1 91.38 314 CYS B CA 1
ATOM 5050 C C . CYS B 1 314 ? 16.172 -24.156 -5.531 1 91.38 314 CYS B C 1
ATOM 5052 O O . CYS B 1 314 ? 17.188 -24.703 -5.941 1 91.38 314 CYS B O 1
ATOM 5054 N N . GLU B 1 315 ? 15.875 -23.875 -4.273 1 88.06 315 GLU B N 1
ATOM 5055 C CA . GLU B 1 315 ? 16.703 -24.406 -3.199 1 88.06 315 GLU B CA 1
ATOM 5056 C C . GLU B 1 315 ? 16.125 -25.688 -2.623 1 88.06 315 GLU B C 1
ATOM 5058 O O . GLU B 1 315 ? 15.656 -25.703 -1.479 1 88.06 315 GLU B O 1
ATOM 5063 N N . TRP B 1 316 ? 16.297 -26.766 -3.303 1 92.12 316 TRP B N 1
ATOM 5064 C CA . TRP B 1 316 ? 15.656 -28.016 -2.953 1 92.12 316 TRP B CA 1
ATOM 5065 C C . TRP B 1 316 ? 16.281 -28.625 -1.698 1 92.12 316 TRP B C 1
ATOM 5067 O O . TRP B 1 316 ? 17.5 -28.625 -1.547 1 92.12 316 TRP B O 1
ATOM 5077 N N . ALA B 1 317 ? 15.414 -29.156 -0.891 1 89.19 317 ALA B N 1
ATOM 5078 C CA . ALA B 1 317 ? 15.844 -29.953 0.249 1 89.19 317 ALA B CA 1
ATOM 5079 C C . ALA B 1 317 ? 16.047 -31.406 -0.153 1 89.19 317 ALA B C 1
ATOM 5081 O O . ALA B 1 317 ? 16.578 -32.219 0.626 1 89.19 317 ALA B O 1
ATOM 5082 N N . TYR B 1 318 ? 15.688 -31.781 -1.354 1 83.69 318 TYR B N 1
ATOM 5083 C CA . TYR B 1 318 ? 15.68 -33.156 -1.855 1 83.69 318 TYR B CA 1
ATOM 5084 C C . TYR B 1 318 ? 16.453 -33.25 -3.164 1 83.69 318 TYR B C 1
ATOM 5086 O O . TYR B 1 318 ? 16.328 -32.406 -4.039 1 83.69 318 TYR B O 1
ATOM 5094 N N . ALA B 1 319 ? 17.188 -34.375 -3.092 1 86 319 ALA B N 1
ATOM 5095 C CA . ALA B 1 319 ? 17.844 -34.656 -4.359 1 86 319 ALA B CA 1
ATOM 5096 C C . ALA B 1 319 ? 16.875 -35.25 -5.375 1 86 319 ALA B C 1
ATOM 5098 O O . ALA B 1 319 ? 16.016 -36.062 -5.023 1 86 319 ALA B O 1
ATOM 5099 N N . GLY B 1 320 ? 16.875 -34.781 -6.551 1 87.69 320 GLY B N 1
ATOM 5100 C CA . GLY B 1 320 ? 16.141 -35.406 -7.629 1 87.69 320 GLY B CA 1
ATOM 5101 C C . GLY B 1 320 ? 14.781 -34.812 -7.887 1 87.69 320 GLY B C 1
ATOM 5102 O O . GLY B 1 320 ? 13.992 -35.312 -8.672 1 87.69 320 GLY B O 1
ATOM 5103 N N . ALA B 1 321 ? 14.406 -33.781 -7.176 1 92.62 321 ALA B N 1
ATOM 5104 C CA . ALA B 1 321 ? 13.125 -33.125 -7.41 1 92.62 321 ALA B CA 1
ATOM 5105 C C . ALA B 1 321 ? 13.117 -32.406 -8.758 1 92.62 321 ALA B C 1
ATOM 5107 O O . ALA B 1 321 ? 14.148 -31.891 -9.195 1 92.62 321 ALA B O 1
ATOM 5108 N N . VAL B 1 322 ? 11.984 -32.438 -9.414 1 93 322 VAL B N 1
ATOM 5109 C CA . VAL B 1 322 ? 11.797 -31.828 -10.719 1 93 322 VAL B CA 1
ATOM 5110 C C . VAL B 1 322 ? 11.438 -30.344 -10.539 1 93 322 VAL B C 1
ATOM 5112 O O . VAL B 1 322 ? 10.648 -30 -9.656 1 93 322 VAL B O 1
ATOM 5115 N N . THR B 1 323 ? 12.031 -29.469 -11.406 1 93.69 323 THR B N 1
ATOM 5116 C CA . THR B 1 323 ? 11.703 -28.047 -11.359 1 93.69 323 THR B CA 1
ATOM 5117 C C . THR B 1 323 ? 10.453 -27.766 -12.188 1 93.69 323 THR B C 1
ATOM 5119 O O . THR B 1 323 ? 9.516 -27.125 -11.695 1 93.69 323 THR B O 1
ATOM 5122 N N . VAL B 1 324 ? 10.391 -28.266 -13.406 1 96.06 324 VAL B N 1
ATOM 5123 C CA . VAL B 1 324 ? 9.266 -28.047 -14.305 1 96.06 324 VAL B CA 1
ATOM 5124 C C . VAL B 1 324 ? 8.711 -29.391 -14.789 1 96.06 324 VAL B C 1
ATOM 5126 O O . VAL B 1 324 ? 9.461 -30.234 -15.266 1 96.06 324 VAL B O 1
ATOM 5129 N N . ASN B 1 325 ? 7.527 -29.609 -14.57 1 96.94 325 ASN B N 1
ATOM 5130 C CA . ASN B 1 325 ? 6.828 -30.781 -15.086 1 96.94 325 ASN B CA 1
ATOM 5131 C C . ASN B 1 325 ? 5.805 -30.391 -16.156 1 96.94 325 ASN B C 1
ATOM 5133 O O . ASN B 1 325 ? 4.895 -29.609 -15.891 1 96.94 325 ASN B O 1
ATOM 5137 N N . ALA B 1 326 ? 5.93 -30.953 -17.328 1 97.19 326 ALA B N 1
ATOM 5138 C CA . ALA B 1 326 ? 4.984 -30.781 -18.438 1 97.19 326 ALA B CA 1
ATOM 5139 C C . ALA B 1 326 ? 4.867 -32.062 -19.266 1 97.19 326 ALA B C 1
ATOM 5141 O O . ALA B 1 326 ? 5 -32.031 -20.484 1 97.19 326 ALA B O 1
ATOM 5142 N N . VAL B 1 327 ? 4.531 -33.062 -18.594 1 96.44 327 VAL B N 1
ATOM 5143 C CA . VAL B 1 327 ? 4.473 -34.375 -19.25 1 96.44 327 VAL B CA 1
ATOM 5144 C C . VAL B 1 327 ? 3.111 -34.562 -19.922 1 96.44 327 VAL B C 1
ATOM 5146 O O . VAL B 1 327 ? 2.895 -35.531 -20.641 1 96.44 327 VAL B O 1
ATOM 5149 N N . GLN B 1 328 ? 2.225 -33.688 -19.641 1 95.88 328 GLN B N 1
ATOM 5150 C CA . GLN B 1 328 ? 0.911 -33.719 -20.281 1 95.88 328 GLN B CA 1
ATOM 5151 C C . GLN B 1 328 ? 0.735 -32.531 -21.219 1 95.88 328 GLN B C 1
ATOM 5153 O O . GLN B 1 328 ? 1.434 -31.516 -21.094 1 95.88 328 GLN B O 1
ATOM 5158 N N . GLY B 1 329 ? -0.18 -32.719 -22.141 1 95.94 329 GLY B N 1
ATOM 5159 C CA . GLY B 1 329 ? -0.485 -31.656 -23.078 1 95.94 329 GLY B CA 1
ATOM 5160 C C . GLY B 1 329 ? 0.45 -31.641 -24.266 1 95.94 329 GLY B C 1
ATOM 5161 O O . GLY B 1 329 ? 1.414 -32.406 -24.328 1 95.94 329 GLY B O 1
ATOM 5162 N N . THR B 1 330 ? 0.092 -30.844 -25.219 1 96.81 330 THR B N 1
ATOM 5163 C CA . THR B 1 330 ? 0.901 -30.688 -26.422 1 96.81 330 THR B CA 1
ATOM 5164 C C . THR B 1 330 ? 1.158 -29.219 -26.719 1 96.81 330 THR B C 1
ATOM 5166 O O . THR B 1 330 ? 0.4 -28.344 -26.281 1 96.81 330 THR B O 1
ATOM 5169 N N . GLY B 1 331 ? 2.225 -28.984 -27.375 1 97.44 331 GLY B N 1
ATOM 5170 C CA . GLY B 1 331 ? 2.504 -27.656 -27.875 1 97.44 331 GLY B CA 1
ATOM 5171 C C . GLY B 1 331 ? 3 -26.703 -26.812 1 97.44 331 GLY B C 1
ATOM 5172 O O . GLY B 1 331 ? 3.039 -25.484 -27.016 1 97.44 331 GLY B O 1
ATOM 5173 N N . ASN B 1 332 ? 3.367 -27.172 -25.719 1 97.88 332 ASN B N 1
ATOM 5174 C CA . ASN B 1 332 ? 3.914 -26.312 -24.656 1 97.88 332 ASN B CA 1
ATOM 5175 C C . ASN B 1 332 ? 5.359 -25.922 -24.953 1 97.88 332 ASN B C 1
ATOM 5177 O O . ASN B 1 332 ? 6.117 -26.703 -25.531 1 97.88 332 ASN B O 1
ATOM 5181 N N . VAL B 1 333 ? 5.711 -24.688 -24.672 1 97.31 333 VAL B N 1
ATOM 5182 C CA . VAL B 1 333 ? 7.035 -24.141 -24.969 1 97.31 333 VAL B CA 1
ATOM 5183 C C . VAL B 1 333 ? 7.637 -23.531 -23.703 1 97.31 333 VAL B C 1
ATOM 5185 O O . VAL B 1 333 ? 6.988 -22.734 -23.016 1 97.31 333 VAL B O 1
ATOM 5188 N N . PHE B 1 334 ? 8.797 -23.953 -23.344 1 94.62 334 PHE B N 1
ATOM 5189 C CA . PHE B 1 334 ? 9.641 -23.328 -22.344 1 94.62 334 PHE B CA 1
ATOM 5190 C C . PHE B 1 334 ? 10.883 -22.703 -22.969 1 94.62 334 PHE B C 1
ATOM 5192 O O . PHE B 1 334 ? 11.703 -23.406 -23.562 1 94.62 334 PHE B O 1
ATOM 5199 N N . LYS B 1 335 ? 10.977 -21.391 -22.891 1 92 335 LYS B N 1
ATOM 5200 C CA . LYS B 1 335 ? 12.062 -20.75 -23.625 1 92 335 LYS B CA 1
ATOM 5201 C C . LYS B 1 335 ? 12.672 -19.609 -22.812 1 92 335 LYS B C 1
ATOM 5203 O O . LYS B 1 335 ? 11.961 -18.891 -22.109 1 92 335 LYS B O 1
ATOM 5208 N N . ASN B 1 336 ? 13.977 -19.438 -22.891 1 86.25 336 ASN B N 1
ATOM 5209 C CA . ASN B 1 336 ? 14.719 -18.312 -22.328 1 86.25 336 ASN B CA 1
ATOM 5210 C C . ASN B 1 336 ? 14.539 -18.219 -20.812 1 86.25 336 ASN B C 1
ATOM 5212 O O . ASN B 1 336 ? 14.344 -17.125 -20.281 1 86.25 336 ASN B O 1
ATOM 5216 N N . CYS B 1 337 ? 14.484 -19.344 -20.156 1 86.44 337 CYS B N 1
ATOM 5217 C CA . CYS B 1 337 ? 14.398 -19.344 -18.703 1 86.44 337 CYS B CA 1
ATOM 5218 C C . CYS B 1 337 ? 15.789 -19.422 -18.062 1 86.44 337 CYS B C 1
ATOM 5220 O O . CYS B 1 337 ? 16.656 -20.156 -18.562 1 86.44 337 CYS B O 1
ATOM 5222 N N . PHE B 1 338 ? 16.016 -18.656 -17.031 1 80.44 338 PHE B N 1
ATOM 5223 C CA . PHE B 1 338 ? 17.172 -18.844 -16.156 1 80.44 338 PHE B CA 1
ATOM 5224 C C . PHE B 1 338 ? 16.844 -19.812 -15.023 1 80.44 338 PHE B C 1
ATOM 5226 O O . PHE B 1 338 ? 15.875 -19.594 -14.281 1 80.44 338 PHE B O 1
ATOM 5233 N N . VAL B 1 339 ? 17.609 -20.812 -14.953 1 84.5 339 VAL B N 1
ATOM 5234 C CA . VAL B 1 339 ? 17.312 -21.844 -13.961 1 84.5 339 VAL B CA 1
ATOM 5235 C C . VAL B 1 339 ? 18.5 -22 -13 1 84.5 339 VAL B C 1
ATOM 5237 O O . VAL B 1 339 ? 19.609 -22.312 -13.43 1 84.5 339 VAL B O 1
ATOM 5240 N N . ASP B 1 340 ? 18.281 -21.656 -11.758 1 81.19 340 ASP B N 1
ATOM 5241 C CA . ASP B 1 340 ? 19.203 -21.938 -10.656 1 81.19 340 ASP B CA 1
ATOM 5242 C C . ASP B 1 340 ? 18.641 -23.031 -9.75 1 81.19 340 ASP B C 1
ATOM 5244 O O . ASP B 1 340 ? 17.75 -22.781 -8.938 1 81.19 340 ASP B O 1
ATOM 5248 N N . ASN B 1 341 ? 19.078 -24.172 -9.953 1 81.19 341 ASN B N 1
ATOM 5249 C CA . ASN B 1 341 ? 18.594 -25.359 -9.258 1 81.19 341 ASN B CA 1
ATOM 5250 C C . ASN B 1 341 ? 19.656 -25.953 -8.328 1 81.19 341 ASN B C 1
ATOM 5252 O O . ASN B 1 341 ? 20.562 -26.641 -8.781 1 81.19 341 ASN B O 1
ATOM 5256 N N . LEU B 1 342 ? 19.422 -25.75 -7.141 1 77.75 342 LEU B N 1
ATOM 5257 C CA . LEU B 1 342 ? 20.359 -26.266 -6.148 1 77.75 342 LEU B CA 1
ATOM 5258 C C . LEU B 1 342 ? 19.906 -27.625 -5.637 1 77.75 342 LEU B C 1
ATOM 5260 O O . LEU B 1 342 ? 18.734 -27.828 -5.359 1 77.75 342 LEU B O 1
ATOM 5264 N N . GLU B 1 343 ? 20.797 -28.594 -5.633 1 79.44 343 GLU B N 1
ATOM 5265 C CA . GLU B 1 343 ? 20.656 -29.906 -5.012 1 79.44 343 GLU B CA 1
ATOM 5266 C C . GLU B 1 343 ? 19.875 -30.844 -5.914 1 79.44 343 GLU B C 1
ATOM 5268 O O . GLU B 1 343 ? 19.594 -31.984 -5.531 1 79.44 343 GLU B O 1
ATOM 5273 N N . SER B 1 344 ? 19.422 -30.438 -7.082 1 81.69 344 SER B N 1
ATOM 5274 C CA . SER B 1 344 ? 18.766 -31.344 -8.023 1 81.69 344 SER B CA 1
ATOM 5275 C C . SER B 1 344 ? 19.219 -31.062 -9.453 1 81.69 344 SER B C 1
ATOM 5277 O O . SER B 1 344 ? 19.422 -29.906 -9.836 1 81.69 344 SER B O 1
ATOM 5279 N N . TYR B 1 345 ? 19.25 -32.188 -10.211 1 80.69 345 TYR B N 1
ATOM 5280 C CA . TYR B 1 345 ? 19.625 -32.062 -11.609 1 80.69 345 TYR B CA 1
ATOM 5281 C C . TYR B 1 345 ? 18.422 -32.281 -12.523 1 80.69 345 TYR B C 1
ATOM 5283 O O . TYR B 1 345 ? 18.531 -32.156 -13.742 1 80.69 345 TYR B O 1
ATOM 5291 N N . ARG B 1 346 ? 17.297 -32.625 -11.977 1 87.25 346 ARG B N 1
ATOM 5292 C CA . ARG B 1 346 ? 16.078 -32.844 -12.75 1 87.25 346 ARG B CA 1
ATOM 5293 C C . ARG B 1 346 ? 15.305 -31.562 -12.969 1 87.25 346 ARG B C 1
ATOM 5295 O O . ARG B 1 346 ? 14.352 -31.266 -12.234 1 87.25 346 ARG B O 1
ATOM 5302 N N . VAL B 1 347 ? 15.672 -30.844 -14.008 1 89.38 347 VAL B N 1
ATOM 5303 C CA . VAL B 1 347 ? 15.102 -29.516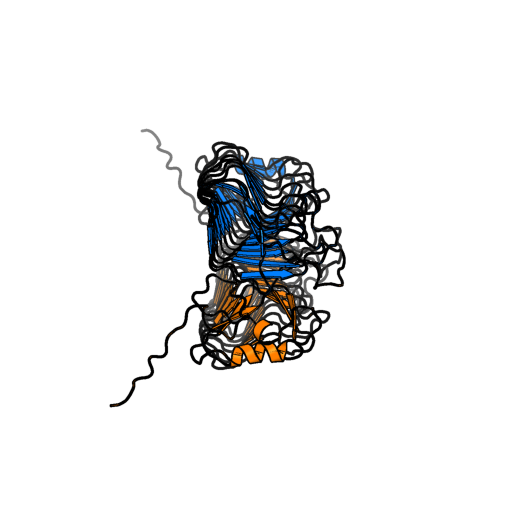 -14.203 1 89.38 347 VAL B CA 1
ATOM 5304 C C . VAL B 1 347 ? 13.781 -29.625 -14.961 1 89.38 347 VAL B C 1
ATOM 5306 O O . VAL B 1 347 ? 12.742 -29.141 -14.5 1 89.38 347 VAL B O 1
ATOM 5309 N N . PHE B 1 348 ? 13.766 -30.359 -16.078 1 92.62 348 PHE B N 1
ATOM 5310 C CA . PHE B 1 348 ? 12.57 -30.469 -16.906 1 92.62 348 PHE B CA 1
ATOM 5311 C C . PHE B 1 348 ? 12.141 -31.922 -17.047 1 92.62 348 PHE B C 1
ATOM 5313 O O . PHE B 1 348 ? 12.922 -32.781 -17.484 1 92.62 348 PHE B O 1
ATOM 5320 N N . LEU B 1 349 ? 11.047 -32.219 -16.594 1 94 349 LEU B N 1
ATOM 5321 C CA . LEU B 1 349 ? 10.328 -33.438 -16.922 1 94 349 LEU B CA 1
ATOM 5322 C C . LEU B 1 349 ? 9.203 -33.156 -17.906 1 94 349 LEU B C 1
ATOM 5324 O O . LEU B 1 349 ? 8.117 -32.719 -17.516 1 94 349 LEU B O 1
ATOM 5328 N N . VAL B 1 350 ? 9.445 -33.406 -19.219 1 94.5 350 VAL B N 1
ATOM 5329 C CA . VAL B 1 350 ? 8.516 -33 -20.25 1 94.5 350 VAL B CA 1
ATOM 5330 C C . VAL B 1 350 ? 8.281 -34.125 -21.234 1 94.5 350 VAL B C 1
ATOM 5332 O O . VAL B 1 350 ? 9.055 -35.094 -21.297 1 94.5 350 VAL B O 1
ATOM 5335 N N . ASN B 1 351 ? 7.203 -34.094 -21.922 1 93.06 351 ASN B N 1
ATOM 5336 C CA . ASN B 1 351 ? 6.977 -35.062 -23 1 93.06 351 ASN B CA 1
ATOM 5337 C C . ASN B 1 351 ? 7.586 -34.594 -24.312 1 93.06 351 ASN B C 1
ATOM 5339 O O . ASN B 1 351 ? 8.117 -33.469 -24.406 1 93.06 351 ASN B O 1
ATOM 5343 N N . ALA B 1 352 ? 7.461 -35.438 -25.375 1 91.69 352 ALA B N 1
ATOM 5344 C CA . ALA B 1 352 ? 8.141 -35.188 -26.656 1 91.69 352 ALA B CA 1
ATOM 5345 C C . ALA B 1 352 ? 7.523 -34.031 -27.406 1 91.69 352 ALA B C 1
ATOM 5347 O O . ALA B 1 352 ? 8.125 -33.5 -28.328 1 91.69 352 ALA B O 1
ATOM 5348 N N . GLN B 1 353 ? 6.293 -33.625 -27 1 93.94 353 GLN B N 1
ATOM 5349 C CA . GLN B 1 353 ? 5.582 -32.562 -27.719 1 93.94 353 GLN B CA 1
ATOM 5350 C C . GLN B 1 353 ? 5.848 -31.203 -27.094 1 93.94 353 GLN B C 1
ATOM 5352 O O . GLN B 1 353 ? 5.258 -30.203 -27.5 1 93.94 353 GLN B O 1
ATOM 5357 N N . THR B 1 354 ? 6.688 -31.203 -26.078 1 93 354 THR B N 1
ATOM 5358 C CA . THR B 1 354 ? 7.07 -29.969 -25.406 1 93 354 THR B CA 1
ATOM 5359 C C . THR B 1 354 ? 8.406 -29.453 -25.938 1 93 354 THR B C 1
ATOM 5361 O O . THR B 1 354 ? 9.344 -30.234 -26.125 1 93 354 THR B O 1
ATOM 5364 N N . GLU B 1 355 ? 8.453 -28.219 -26.281 1 93.88 355 GLU B N 1
ATOM 5365 C CA . GLU B 1 355 ? 9.703 -27.578 -26.703 1 93.88 355 GLU B CA 1
ATOM 5366 C C . GLU B 1 355 ? 10.391 -26.875 -25.547 1 93.88 355 GLU B C 1
ATOM 5368 O O . GLU B 1 355 ? 9.758 -26.125 -24.812 1 93.88 355 GLU B O 1
ATOM 5373 N N . VAL B 1 356 ? 11.672 -27.141 -25.328 1 92.06 356 VAL B N 1
ATOM 5374 C CA . VAL B 1 356 ? 12.531 -26.438 -24.375 1 92.06 356 VAL B CA 1
ATOM 5375 C C . VAL B 1 356 ? 13.719 -25.828 -25.109 1 92.06 356 VAL B C 1
ATOM 5377 O O . VAL B 1 356 ? 14.484 -26.547 -25.766 1 92.06 356 VAL B O 1
ATOM 5380 N N . SER B 1 357 ? 13.812 -24.547 -25.094 1 88.44 357 SER B N 1
ATOM 5381 C CA . SER B 1 357 ? 14.914 -23.922 -25.812 1 88.44 357 SER B CA 1
ATOM 5382 C C . SER B 1 357 ? 15.5 -22.75 -25.031 1 88.44 357 SER B C 1
ATOM 5384 O O . SER B 1 357 ? 14.766 -22.016 -24.375 1 88.44 357 SER B O 1
ATOM 5386 N N . ASN B 1 358 ? 16.781 -22.594 -25.031 1 82.69 358 ASN B N 1
ATOM 5387 C CA . ASN B 1 358 ? 17.562 -21.5 -24.453 1 82.69 358 ASN B CA 1
ATOM 5388 C C . ASN B 1 358 ? 17.312 -21.344 -22.969 1 82.69 358 ASN B C 1
ATOM 5390 O O . ASN B 1 358 ? 17.188 -20.234 -22.453 1 82.69 358 ASN B O 1
ATOM 5394 N N . CYS B 1 359 ? 17.031 -22.406 -22.328 1 78.88 359 CYS B N 1
ATOM 5395 C CA . CYS B 1 359 ? 16.938 -22.391 -20.875 1 78.88 359 CYS B CA 1
ATOM 5396 C C . CYS B 1 359 ? 18.281 -22.734 -20.25 1 78.88 359 CYS B C 1
ATOM 5398 O O . CYS B 1 359 ? 18.859 -23.781 -20.531 1 78.88 359 CYS B O 1
ATOM 5400 N N . VAL B 1 360 ? 18.906 -21.688 -19.547 1 65.31 360 VAL B N 1
ATOM 5401 C CA . VAL B 1 360 ? 20.281 -21.781 -19.062 1 65.31 360 VAL B CA 1
ATOM 5402 C C . VAL B 1 360 ? 20.281 -22.047 -17.562 1 65.31 360 VAL B C 1
ATOM 5404 O O . VAL B 1 360 ? 19.422 -21.531 -16.828 1 65.31 360 VAL B O 1
ATOM 5407 N N . SER B 1 361 ? 20.75 -23.219 -17.203 1 60.78 361 SER B N 1
ATOM 5408 C CA . SER B 1 361 ? 20.906 -23.5 -15.781 1 60.78 361 SER B CA 1
ATOM 5409 C C . SER B 1 361 ? 22.234 -22.953 -15.25 1 60.78 361 SER B C 1
ATOM 5411 O O . SER B 1 361 ? 23.203 -22.859 -16 1 60.78 361 SER B O 1
ATOM 5413 N N . SER B 1 362 ? 22.156 -22.234 -14.094 1 49.88 362 SER B N 1
ATOM 5414 C CA . SER B 1 362 ? 23.438 -21.906 -13.484 1 49.88 362 SER B CA 1
ATOM 5415 C C . SER B 1 362 ? 24.359 -23.125 -13.438 1 49.88 362 SER B C 1
ATOM 5417 O O . SER B 1 362 ? 25.578 -23 -13.555 1 49.88 362 SER B O 1
ATOM 5419 N N . ASP B 1 363 ? 23.812 -24.391 -13.078 1 50.69 363 ASP B N 1
ATOM 5420 C CA . ASP B 1 363 ? 24.5 -25.688 -13.125 1 50.69 363 ASP B CA 1
ATOM 5421 C C . ASP B 1 363 ? 23.953 -26.562 -14.25 1 50.69 363 ASP B C 1
ATOM 5423 O O . ASP B 1 363 ? 22.938 -26.219 -14.859 1 50.69 363 ASP B O 1
ATOM 5427 N N . LYS B 1 364 ? 24.547 -27.859 -14.531 1 41.94 364 LYS B N 1
ATOM 5428 C CA . LYS B 1 364 ? 24.219 -28.797 -15.594 1 41.94 364 LYS B CA 1
ATOM 5429 C C . LYS B 1 364 ? 22.734 -29.109 -15.617 1 41.94 364 LYS B C 1
ATOM 5431 O O . LYS B 1 364 ? 22.156 -29.531 -14.609 1 41.94 364 LYS B O 1
ATOM 5436 N N . VAL B 1 365 ? 21.938 -28.406 -16.312 1 43.09 365 VAL B N 1
ATOM 5437 C CA . VAL B 1 365 ? 20.5 -28.609 -16.484 1 43.09 365 VAL B CA 1
ATOM 5438 C C . VAL B 1 365 ? 20.25 -29.984 -17.094 1 43.09 365 VAL B C 1
ATOM 5440 O O . VAL B 1 365 ? 20.938 -30.391 -18.031 1 43.09 365 VAL B O 1
ATOM 5443 N N . SER B 1 366 ? 19.703 -31.031 -16.328 1 37.84 366 SER B N 1
ATOM 5444 C CA . SER B 1 366 ? 19.266 -32.25 -17 1 37.84 366 SER B CA 1
ATOM 5445 C C . SER B 1 366 ? 17.812 -32.125 -17.453 1 37.84 366 SER B C 1
ATOM 5447 O O . SER B 1 366 ? 16.984 -31.562 -16.75 1 37.84 366 SER B O 1
ATOM 5449 N N . ILE B 1 367 ? 17.578 -32.125 -18.734 1 36.25 367 ILE B N 1
ATOM 5450 C CA . ILE B 1 367 ? 16.234 -32.344 -19.297 1 36.25 367 ILE B CA 1
ATOM 5451 C C . ILE B 1 367 ? 15.898 -33.812 -19.328 1 36.25 367 ILE B C 1
ATOM 5453 O O . ILE B 1 367 ? 16.625 -34.625 -19.906 1 36.25 367 ILE B O 1
ATOM 5457 N N . VAL B 1 368 ? 15.086 -34.312 -18.359 1 37.19 368 VAL B N 1
ATOM 5458 C CA . VAL B 1 368 ? 14.703 -35.719 -18.344 1 37.19 368 VAL B CA 1
ATOM 5459 C C . VAL B 1 368 ? 13.398 -35.906 -19.109 1 37.19 368 VAL B C 1
ATOM 5461 O O . VAL B 1 368 ? 12.445 -35.156 -18.922 1 37.19 368 VAL B O 1
ATOM 5464 N N . GLU B 1 369 ? 13.391 -36.625 -20.188 1 36.06 369 GLU B N 1
ATOM 5465 C CA . GLU B 1 369 ? 12.219 -37.062 -20.938 1 36.06 369 GLU B CA 1
ATOM 5466 C C . GLU B 1 369 ? 11.547 -38.281 -20.266 1 36.06 369 GLU B C 1
ATOM 5468 O O . GLU B 1 369 ? 12.227 -39.125 -19.672 1 36.06 369 GLU B O 1
#

Nearest PDB structures (foldseek):
  5zl4-assembly1_A  TM=8.366E-01  e=3.030E-15  Pseudarthrobacter chlorophenolicus A6
  9j4l-assembly1_B  TM=8.339E-01  e=3.030E-15  Paenarthrobacter aurescens
  5zkw-assembly1_B  TM=8.318E-01  e=1.214E-14  Pseudarthrobacter chlorophenolicus A6
  5zla-assembly2_F  TM=8.397E-01  e=1.228E-13  Pseudarthrobacter chlorophenolicus A6
  5zla-assembly1_A  TM=8.376E-01  e=1.478E-13  Pseudarthrobacter chlorophenolicus A6

Secondary structure (DSSP, 8-state):
-----------TTSS-------S--SS-EEEGGGGT---EEEEE-HHHHHHHHHHS-TT-EEEEE-SEEEEESS-EEE-STTEEEEES-----BTT--TTTT-TTSTT--EEEEESS-SEEEEEPTT-BS-EEEEEEEE-TT---SEEEEE-S-EES-EEEEEEEES-SEEEEEEEEEEEEEES-EEEEESEEEEEEEEEEEEEES-EEEEPTTSEEEEEES-EEEEEES-EE-TTSSEEEEEES-BS-EEES-EEEESSS-SEEEESSS-EEES-EEEE-TT-S-TTTTS-TTS-SEEEESSS-EEES-EEEEE-SSTT--SEEE-SSSS-EEES-EEEEES--EEEEE-TT-EEES-EESS--EEE-/-----------TTSS-------S--SS-EEEGGGGT---EEEEE-HHHHHHHHHHS-TT-EEEEE-SEEEEESS-EEE-STTEEEEES-----BTT--TTTT-TTSTT-SEEEEESS-SEEEEEPTT-BS-EEEEEEEE-TT---SEEEEE-S-EES-EEEEEEEES-SEEEEEEEEEEEEEES-EEEEESEEEEEEEEEEEEEES-EEEEPTTSEEEEEES-EEEEEES-EE-TTSSEEEEEES-BS-EEES-EEEESSS-SEEEESSS-EEES-EEEE-TT-S-TTTTS-TTS-SEEEESSS-EEES-EEEEE-SSTT--SEEE-SSSS-EEES-EEEEES--EEEEE-TT-EEES-EESS--EEE-

InterPro domains:
  IPR011050 Pectin lyase fold/virulence factor [SSF51126] (23-359)
  IPR012334 Pectin lyase fold [G3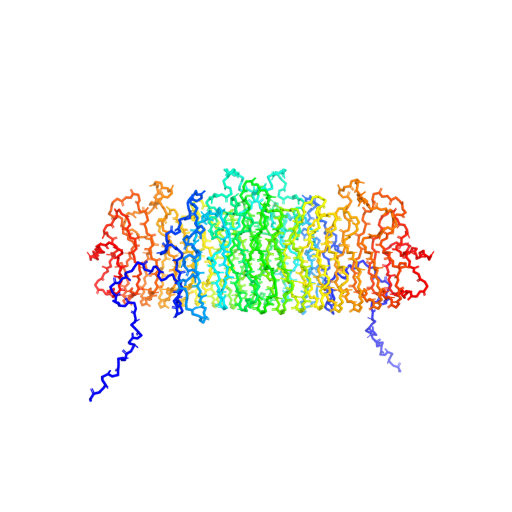DSA:2.160.20.10] (24-369)
  IPR024535 Rhamnogalacturonase A/B/Epimerase-like, pectate lyase domain [PF12708] (32-219)
  IPR039448 Right handed beta helix domain [PF13229] (223-360)

Solvent-accessible surface area (backbone atoms only — not comparable to full-atom values): 32924 Å² total; per-residue (Å²): 142,83,86,80,80,75,83,73,86,72,64,97,70,69,83,89,83,75,68,60,66,61,64,70,55,89,58,74,51,45,38,30,54,68,46,67,32,41,46,76,62,68,46,69,18,23,66,19,41,35,50,44,58,67,66,41,54,84,80,24,43,40,36,35,41,61,69,27,34,30,18,18,56,40,46,33,60,44,83,53,35,35,30,32,43,34,28,77,29,37,34,82,47,44,34,83,62,51,80,62,54,91,32,90,76,42,86,55,56,21,8,29,41,27,15,69,62,8,66,22,38,35,32,34,41,57,71,32,34,42,37,33,42,32,22,22,19,32,31,9,63,93,44,52,76,16,33,29,38,31,36,72,24,44,28,34,49,32,36,38,34,39,33,34,24,35,31,14,29,32,23,35,36,39,26,34,34,32,48,30,40,40,32,47,26,40,23,31,68,18,34,22,17,36,38,37,35,35,32,32,43,35,37,42,31,49,25,40,36,19,10,29,75,81,18,41,17,32,38,35,32,43,29,38,33,37,35,42,32,44,28,40,34,44,32,47,10,41,26,42,36,37,32,41,59,26,30,49,27,39,38,31,47,26,42,40,36,20,38,26,40,30,36,35,33,37,30,31,34,48,29,39,37,34,18,23,39,41,34,34,44,63,85,37,77,69,27,43,71,98,45,58,54,67,45,12,35,36,25,42,34,39,31,42,29,39,40,31,44,27,32,39,35,35,37,48,77,44,74,60,32,24,41,31,19,32,65,44,58,41,56,29,36,38,31,47,26,43,31,39,54,42,63,31,46,32,37,33,37,35,34,93,52,42,48,76,43,71,58,46,42,81,54,84,64,35,75,43,111,139,83,83,79,83,74,83,74,84,73,64,98,68,69,82,95,68,79,70,67,66,57,66,73,52,84,57,74,53,45,45,30,52,76,45,64,33,42,46,75,62,68,46,68,20,21,66,20,42,34,50,45,58,67,67,40,54,84,79,25,44,39,35,34,41,60,68,27,34,29,18,17,57,37,46,33,60,44,84,53,37,36,30,32,42,33,30,79,30,37,33,82,47,43,35,81,63,50,81,63,53,91,34,89,74,42,87,54,54,22,7,31,41,28,15,70,63,8,65,23,38,34,32,32,41,58,70,32,34,42,38,33,42,31,22,22,20,32,30,10,66,94,44,52,75,16,33,29,38,30,35,72,24,46,29,35,50,32,36,40,34,38,32,34,23,35,31,14,29,31,22,34,37,40,26,34,32,32,48,31,39,41,33,48,26,40,20,32,68,18,35,20,16,35,37,38,37,34,32,32,42,35,37,41,30,49,27,40,36,20,10,30,74,80,17,41,17,31,38,35,31,44,28,37,32,37,36,43,32,44,27,40,35,44,31,46,11,40,25,42,37,36,32,40,59,27,28,51,27,38,38,31,46,25,42,38,36,20,38,25,40,30,37,35,33,37,30,31,35,48,29,38,37,33,19,25,38,39,33,34,44,61,86,38,84,64,25,45,69,94,48,56,53,68,45,11,33,34,26,42,34,39,31,41,29,39,41,30,44,27,36,41,36,33,38,48,81,44,74,58,32,23,42,32,20,30,65,42,56,40,55,28,34,39,33,47,26,42,31,40,54,42,62,32,46,33,38,34,36,34,36,91,51,43,46,77,43,72,59,45,40,82,54,81,64,34,76,43,112

Foldseek 3Di:
DDCPPPPDPDDVPDDDDDAPPPDPDPFPAGELVVQPFDQAQPDASQVSLLVSLVPADLQEGHYEQEKGETEHQEENEHDHAQYEYEYPAAQDDDPVPCPPVLPPRDPSIIREYEYANYQEHYEYEAPYENYEYERHEYEPRPAAEHEHYEDPEEYEQYEYYNYEYERHQEDYEHEAYENYEYECYEAEHYAEDYEYHHYEQYEDENYEWEHAEAHERYEHEHYEEYEQYQYEYDAHYQEDYEYHQYEPYEAENYEFEYCAARPYHEAYAHYEHEHYEAEHDPPDLPRHVPHDLACASAEYAEEQYEHEHYEAAHDHNDEAREHYEAQHYANYEYYHYEYEHPRYQHHYHYHPRYYYYNHDYPDNRDHDD/DDDDPPPPPDDQDDDPHDQPPPDVPPFPAGELVVQPFDQAQPDASQVSLLVSLVPADLQEGEYEQEKGHTEHQEENEHEHAQYEYEYPAAQDDDPVPCPPVLPPRDPSIIREYEYANYQEHYEYEAPYENYEYERHEYEPRPAAEHEHYEDPEEYEQYEYYNYEYERHQEDYEHEAYENYEYECYEQEHYAEDYEYHHYEQYEHENYEWEHAEAHERYEYEHYEEYEQYQYEYDAHYQEDYEYHQYEPYEAENYEFEYCAARPYHEAYAHYEHEHYEYEHDPPDLPRHPPHDLACASAEYAEEQYEHEHYEAAHPDNDEAREHYEAAHYANYEYYHYEYEHPRYQRHYHYHPRYYYYNHDYPDNRDHDD